Protein AF-A0A7C4TUL2-F1 (afdb_monomer)

Secondary structure (DSSP, 8-state):
------------SS-----EEE---SS---TT-EEEEEEEEEPSTTS-EEESS---PPTT----EEEEEE-TT--EEEEEEEEEE-----TT------GGGEE--SSS--EEEEEEEETTT--EEEEEEE--S----SSSSEEEEEEEEEE-TTEEEEEEEE---EE-S------SSSS---SSS-PPPP---EEE--SS-----------SPPPP-EEEEEEEEE-SS-SSS--TT-PBPSSPEEEEEEEETTEEEEEEEEE--TT-EEEEEESS-EEEEEEEPPPTTEEE-SSTTSEEEEEE-TT-EE----EEEEE-EEEEEEEEE-TT-SSS--TT--B-TT-EEEEEEEETTS-EEEEEEE--TTSEEEEEEEPSEEEEEEEEPPPTTSSSEEEESS-SEEEEEEPTT-EEE---EEEEEEEEP-S---HHHHTSHHHHHH--HHHHHHHHTS-----TT---SSPPSSHHHHHHHHHHHHHH--TTSHHHHHHHHHHHHHHHHHTTSS-TT-EEE--S-SS-TTSEEEHHHHHHHHHHHHHSS-HHHHHHHHHHHHHHHTT-SEEEPSS--S-----

Radius of gyration: 53.81 Å; Cα contacts (8 Å, |Δi|>4): 1155; chains: 1; bounding box: 117×56×142 Å

Foldseek 3Di:
DDDDDDDDDDDDPDDDDDWEWEFDFPDDDDPDKDWDKFFWDQDDPPPGIDTDWHFDADAVGFGWIWTKIARRFAKGKGKGKTKTFDDDCLDPDPPDDDPQFKDFDPPVAKKKKKWKAQQVPRDIDIPDIDDFPDWDDPDDGMTMTIDMDIHHTRMIMTMTMGTHMDGDDPDDSDDDDDDDDDVVDDGDDTDDYDYDYDDDDDDDDDDDDDDPDPQQKEKAKEFEWADFLLQADQDDPIATDWQWKKWKWFADPNDTDTDDIFTADRRRMDMDIDRDWAKMKIATDDDPQKDKSPPPVRIDIDGDDRNHYHYHNYIYMFGFEKEKEFEWEPLVLPADDDPVTAGDWFWKKWKWFAASVRDTDTDIWTAHRRRMTMDTRHHFGKMKMFTDAFDPPPPWDKDWSYDRMDIDGDHTHHHHYDGYTYIFTWDQAFLAAALVCCLDPNVLVPDDLVLLVVLLPFLQDDDPVGDDDSADSPSVRSSVRLNVLLVPQDPVDLSSLLSSLLSRLSSCCVVVSDPQQWKFAQDADPVRNSSIDGNVVLSVQSRVVSVDDDPVSSNVSSVVSVCNNVRNIIITDSHHDDDRDHD

Nearest PDB structures (foldseek):
  4jdz-assembly2_A  TM=3.498E-01  e=1.590E-07  Staphylococcus aureus subsp. aureus TCH60
  8bdw-assembly1_H-2  TM=5.989E-01  e=1.160E-04  Lactiplantibacillus plantarum
  6vjb-assembly1_A  TM=3.181E-01  e=2.807E-06  Streptococcus pyogenes
  3irz-assembly1_A  TM=1.844E-01  e=2.188E-07  Staphylococcus saprophyticus subsp. saprophyticus ATCC 15305 = NCTC 7292
  2qe3-assembly1_A  TM=3.892E-01  e=3.029E-01  Homo sapiens

Solvent-accessible surface area (backbone atoms only — not comparable to full-atom values): 33919 Å² total; per-residue (Å²): 132,84,80,85,86,86,87,79,92,80,86,89,85,78,96,76,82,89,32,59,27,47,62,52,64,76,56,93,77,72,96,58,60,46,79,46,78,43,43,43,16,49,46,67,89,95,61,57,74,44,81,49,78,48,45,79,64,57,89,100,44,78,60,45,38,36,44,37,38,42,38,69,59,42,68,45,65,34,42,43,38,42,42,45,56,66,81,88,85,74,74,91,64,84,72,85,76,61,84,75,38,57,48,69,56,77,90,81,48,56,44,30,40,42,36,40,33,33,67,86,77,71,51,73,48,74,77,48,77,47,71,70,81,73,86,63,79,83,55,97,48,43,51,58,49,59,52,78,49,74,43,57,47,41,26,38,35,36,47,31,44,35,78,60,82,44,76,52,77,96,69,85,89,78,80,93,87,77,81,89,53,95,86,83,70,53,79,73,80,83,75,75,80,42,79,53,82,86,87,90,76,97,72,94,76,90,77,89,77,84,67,85,69,74,77,58,42,19,38,44,29,27,36,30,32,43,30,87,71,57,87,47,68,93,50,102,82,45,52,36,39,50,78,44,45,37,36,36,28,37,59,52,100,87,42,81,40,83,74,50,76,44,62,15,40,80,70,4,43,42,73,49,78,41,76,69,67,48,46,34,34,42,33,67,61,90,55,86,62,50,44,80,38,18,42,90,78,63,47,51,79,44,81,44,56,65,61,43,77,47,69,80,66,42,35,21,31,32,46,28,12,30,48,30,34,39,28,34,34,30,71,83,65,79,53,62,90,49,99,90,50,48,56,39,59,59,47,42,35,37,40,38,34,37,32,65,85,69,46,79,45,81,47,76,36,52,16,36,93,76,3,41,32,62,48,70,77,33,66,30,30,45,36,35,45,34,62,51,79,68,61,83,90,56,81,57,55,69,47,72,53,33,67,64,56,53,72,49,74,45,49,72,51,34,77,42,73,52,84,57,40,25,29,41,35,38,39,81,31,64,66,35,45,37,55,74,41,52,49,32,78,68,38,50,62,70,65,48,66,67,52,53,52,58,59,51,74,46,54,54,54,54,57,92,96,47,90,46,60,64,66,54,92,51,60,72,57,20,48,57,48,54,26,50,51,47,73,66,43,40,88,89,42,50,53,38,32,28,34,36,31,48,52,29,45,52,53,20,37,78,68,69,29,34,61,46,83,47,40,32,54,74,54,65,38,99,92,35,70,85,12,57,48,34,46,47,55,52,49,50,52,40,42,53,35,47,72,53,88,53,63,65,58,27,51,51,40,32,50,52,39,50,22,44,20,63,37,68,36,37,24,56,41,92,63,83,75,76,85,74,63,81,135

Structure (mmCIF, N/CA/C/O backbone):
data_AF-A0A7C4TUL2-F1
#
_entry.id   AF-A0A7C4TUL2-F1
#
loop_
_atom_site.group_PDB
_atom_site.id
_atom_site.type_symbol
_atom_site.label_atom_id
_atom_site.label_alt_id
_atom_site.label_comp_id
_atom_site.label_asym_id
_atom_site.label_entity_id
_atom_site.label_seq_id
_atom_site.pdbx_PDB_ins_code
_atom_site.Cartn_x
_atom_site.Cartn_y
_atom_site.Cartn_z
_atom_site.occupancy
_atom_site.B_iso_or_equiv
_atom_site.auth_seq_id
_atom_site.auth_comp_id
_atom_site.auth_asym_id
_atom_site.auth_atom_id
_atom_site.pdbx_PDB_model_num
ATOM 1 N N . MET A 1 1 ? -24.699 29.562 66.828 1.00 28.78 1 MET A N 1
ATOM 2 C CA . MET A 1 1 ? -24.062 30.125 65.609 1.00 28.78 1 MET A CA 1
ATOM 3 C C . MET A 1 1 ? -24.685 29.471 64.378 1.00 28.78 1 MET A C 1
ATOM 5 O O . MET A 1 1 ? -25.286 28.424 64.548 1.00 28.78 1 MET A O 1
ATOM 9 N N . ARG A 1 2 ? -24.538 30.087 63.193 1.00 24.11 2 ARG A N 1
ATOM 10 C CA . ARG A 1 2 ? -24.712 29.525 61.829 1.00 24.11 2 ARG A CA 1
ATOM 11 C C . ARG A 1 2 ? -25.799 28.446 61.604 1.00 24.11 2 ARG A C 1
ATOM 13 O O . ARG A 1 2 ? -25.574 27.263 61.795 1.00 24.11 2 ARG A O 1
ATOM 20 N N . THR A 1 3 ? -26.942 28.932 61.123 1.00 23.91 3 THR A N 1
ATOM 21 C CA . THR A 1 3 ? -27.690 28.506 59.918 1.00 23.91 3 THR A CA 1
ATOM 22 C C . THR A 1 3 ? -27.540 27.076 59.359 1.00 23.91 3 THR A C 1
ATOM 24 O O . THR A 1 3 ? -26.440 26.652 59.038 1.00 23.91 3 THR A O 1
ATOM 27 N N . LYS A 1 4 ? -28.704 26.453 59.092 1.00 25.86 4 LYS A N 1
ATOM 28 C CA . LYS A 1 4 ? -29.036 25.410 58.088 1.00 25.86 4 LYS A CA 1
ATOM 29 C C . LYS A 1 4 ? -27.899 24.613 57.416 1.00 25.86 4 LYS A C 1
ATOM 31 O O . LYS A 1 4 ? -27.121 25.171 56.649 1.00 25.86 4 LYS A O 1
ATOM 36 N N . LEU A 1 5 ? -28.122 23.300 57.356 1.00 19.48 5 LEU A N 1
ATOM 37 C CA . LEU A 1 5 ? -28.358 22.657 56.056 1.00 19.48 5 LEU A CA 1
ATOM 38 C C . LEU A 1 5 ? -29.724 21.948 56.089 1.00 19.48 5 LEU A C 1
ATOM 40 O O . LEU A 1 5 ? -30.218 21.619 57.166 1.00 19.48 5 LEU A O 1
ATOM 44 N N . MET A 1 6 ? -30.376 21.789 54.937 1.00 21.55 6 MET A N 1
ATOM 45 C CA . MET A 1 6 ? -31.660 21.089 54.802 1.00 21.55 6 MET A CA 1
ATOM 46 C C . MET A 1 6 ? -31.486 19.968 53.784 1.00 21.55 6 MET A C 1
ATOM 48 O O . MET A 1 6 ? -31.010 20.244 52.687 1.00 21.55 6 MET A O 1
ATOM 52 N N . TYR A 1 7 ? -31.968 18.766 54.094 1.00 20.59 7 TYR A N 1
ATOM 53 C CA . TYR A 1 7 ? -32.262 17.760 53.077 1.00 20.59 7 TYR A CA 1
ATOM 54 C C . TYR A 1 7 ? -33.724 17.342 53.182 1.00 20.59 7 TYR A C 1
ATOM 56 O O . TYR A 1 7 ? -34.271 17.176 54.271 1.00 20.59 7 TYR A O 1
ATOM 64 N N . LYS A 1 8 ? -34.371 17.260 52.021 1.00 22.03 8 LYS A N 1
ATOM 65 C CA . LYS A 1 8 ? -35.802 17.019 51.854 1.00 22.03 8 LYS A CA 1
ATOM 66 C C . LYS A 1 8 ? -35.943 15.946 50.785 1.00 22.03 8 LYS A C 1
ATOM 68 O O . LYS A 1 8 ? -35.949 16.268 49.601 1.00 22.03 8 LYS A O 1
ATOM 73 N N . VAL A 1 9 ? -36.029 14.685 51.198 1.00 22.25 9 VAL A N 1
ATOM 74 C CA . VAL A 1 9 ? -36.274 13.583 50.263 1.00 22.25 9 VAL A CA 1
ATOM 75 C C . VAL A 1 9 ? -37.744 13.631 49.852 1.00 22.25 9 VAL A C 1
ATOM 77 O O . VAL A 1 9 ? -38.636 13.303 50.631 1.00 22.25 9 VAL A O 1
ATOM 80 N N . ILE A 1 10 ? -37.988 14.111 48.634 1.00 21.47 10 ILE A N 1
ATOM 81 C CA . ILE A 1 10 ? -39.266 13.979 47.936 1.00 21.47 10 ILE A CA 1
ATOM 82 C C . ILE A 1 10 ? -39.127 12.776 47.005 1.00 21.47 10 ILE A C 1
ATOM 84 O O . ILE A 1 10 ? -38.179 12.729 46.229 1.00 21.47 10 ILE A O 1
ATOM 88 N N . VAL A 1 11 ? -40.093 11.861 47.028 1.00 21.48 11 VAL A N 1
ATOM 89 C CA . VAL A 1 11 ? -40.287 10.874 45.958 1.00 21.48 11 VAL A CA 1
ATOM 90 C C . VAL A 1 11 ? -41.745 10.967 45.521 1.00 21.48 11 VAL A C 1
ATOM 92 O O . VAL A 1 11 ? -42.643 10.766 46.336 1.00 21.48 11 VAL A O 1
ATOM 95 N N . ILE A 1 12 ? -41.983 11.339 44.259 1.00 20.73 12 ILE A N 1
ATOM 96 C CA . ILE A 1 12 ? -43.319 11.433 43.649 1.00 20.73 12 ILE A CA 1
ATOM 97 C C . ILE A 1 12 ? -43.230 10.998 42.182 1.00 20.73 12 ILE A C 1
ATOM 99 O O . ILE A 1 12 ? -42.868 11.817 41.350 1.00 20.73 12 ILE A O 1
ATOM 103 N N . VAL A 1 13 ? -43.617 9.751 41.896 1.00 19.58 13 VAL A N 1
ATOM 104 C CA . VAL A 1 13 ? -44.501 9.282 40.799 1.00 19.58 13 VAL A CA 1
ATOM 105 C C . VAL A 1 13 ? -44.954 7.870 41.245 1.00 19.58 13 VAL A C 1
ATOM 107 O O . VAL A 1 13 ? -44.111 7.099 41.686 1.00 19.58 13 VAL A O 1
ATOM 110 N N . ALA A 1 14 ? -46.217 7.430 41.237 1.00 21.92 14 ALA A N 1
ATOM 111 C CA . ALA A 1 14 ? -47.493 8.083 40.930 1.00 21.92 14 ALA A CA 1
ATOM 112 C C . ALA A 1 14 ? -48.402 8.182 42.184 1.00 21.92 14 ALA A C 1
ATOM 114 O O . ALA A 1 14 ? -47.986 7.890 43.303 1.00 21.92 14 ALA A O 1
ATOM 115 N N . ILE A 1 15 ? -49.652 8.626 42.010 1.00 28.22 15 ILE A N 1
ATOM 116 C CA . ILE A 1 15 ? -50.569 8.972 43.110 1.00 28.22 15 ILE A CA 1
ATOM 117 C C . ILE A 1 15 ? -51.101 7.729 43.851 1.00 28.22 15 ILE A C 1
ATOM 119 O O . ILE A 1 15 ? -52.018 7.062 43.372 1.00 28.22 15 ILE A O 1
ATOM 123 N N . LEU A 1 16 ? -50.641 7.517 45.088 1.00 27.50 16 LEU A N 1
ATOM 124 C CA . LEU A 1 16 ? -51.415 6.862 46.152 1.00 27.50 16 LEU A CA 1
ATOM 125 C C . LEU A 1 16 ? -51.435 7.756 47.401 1.00 27.50 16 LEU A C 1
ATOM 127 O O . LEU A 1 16 ? -50.436 8.384 47.742 1.00 27.50 16 LEU A O 1
ATOM 131 N N . THR A 1 17 ? -52.581 7.827 48.080 1.00 31.06 17 THR A N 1
ATOM 132 C CA . THR A 1 17 ? -52.753 8.625 49.307 1.00 31.06 17 THR A CA 1
ATOM 133 C C . THR A 1 17 ? -52.558 7.766 50.561 1.00 31.06 17 THR A C 1
ATOM 135 O O . THR A 1 17 ? -52.812 6.564 50.548 1.00 31.06 17 THR A O 1
ATOM 138 N N . ILE A 1 18 ? -52.092 8.397 51.639 1.00 28.20 18 ILE A N 1
ATOM 139 C CA . ILE A 1 18 ? -51.811 7.779 52.944 1.00 28.20 18 ILE A CA 1
ATOM 140 C C . ILE A 1 18 ? -53.115 7.316 53.617 1.00 28.20 18 ILE A C 1
ATOM 142 O O . ILE A 1 18 ? -54.101 8.047 53.586 1.00 28.20 18 ILE A O 1
ATOM 146 N N . VAL A 1 19 ? -53.088 6.162 54.298 1.00 31.33 19 VAL A N 1
ATOM 147 C CA . VAL A 1 19 ? -54.115 5.766 55.281 1.00 31.33 19 VAL A CA 1
ATOM 148 C C . VAL A 1 19 ? -53.481 5.740 56.670 1.00 31.33 19 VAL A C 1
ATOM 150 O O . VAL A 1 19 ? -52.667 4.865 56.961 1.00 31.33 19 VAL A O 1
ATOM 153 N N . SER A 1 20 ? -53.831 6.703 57.523 1.00 33.56 20 SER A N 1
ATOM 154 C CA . SER A 1 20 ? -53.230 6.885 58.851 1.00 33.56 20 SER A CA 1
ATOM 155 C C . SER A 1 20 ? -54.120 6.382 59.990 1.00 33.56 20 SER A C 1
ATOM 157 O O . SER A 1 20 ? -55.275 6.789 60.083 1.00 33.56 20 SER A O 1
ATOM 159 N N . MET A 1 21 ? -53.545 5.603 60.906 1.00 37.34 21 MET A N 1
ATOM 160 C CA . MET A 1 21 ? -54.131 5.197 62.188 1.00 37.34 21 MET A CA 1
ATOM 161 C C . MET A 1 21 ? -53.378 5.873 63.343 1.00 37.34 21 MET A C 1
ATOM 163 O O . MET A 1 21 ? -52.151 5.832 63.392 1.00 37.34 21 MET A O 1
ATOM 167 N N . THR A 1 22 ? -54.102 6.440 64.311 1.00 38.38 22 THR A N 1
ATOM 168 C CA . THR A 1 22 ? -53.503 7.223 65.409 1.00 38.38 22 THR A CA 1
ATOM 169 C C . THR A 1 22 ? -53.903 6.654 66.770 1.00 38.38 22 THR A C 1
ATOM 171 O O . THR A 1 22 ? -55.007 6.910 67.254 1.00 38.38 22 THR A O 1
ATOM 174 N N . VAL A 1 23 ? -53.006 5.893 67.407 1.00 39.16 23 VAL A N 1
ATOM 175 C CA . VAL A 1 23 ? -53.256 5.269 68.721 1.00 39.16 23 VAL A CA 1
ATOM 176 C C . VAL A 1 23 ? -52.964 6.271 69.840 1.00 39.16 23 VAL A C 1
ATOM 178 O O . VAL A 1 23 ? -51.815 6.518 70.194 1.00 39.16 23 VAL A O 1
ATOM 181 N N . ASN A 1 24 ? -54.015 6.858 70.411 1.00 41.06 24 ASN A N 1
ATOM 182 C CA . ASN A 1 24 ? -53.905 7.930 71.406 1.00 41.06 24 ASN A CA 1
ATOM 183 C C . ASN A 1 24 ? -53.831 7.394 72.849 1.00 41.06 24 ASN A C 1
ATOM 185 O O . ASN A 1 24 ? -54.845 7.285 73.538 1.00 41.06 24 ASN A O 1
ATOM 189 N N . VAL A 1 25 ? -52.622 7.083 73.326 1.00 38.88 25 VAL A N 1
ATOM 190 C CA . VAL A 1 25 ? -52.397 6.544 74.679 1.00 38.88 25 VAL A CA 1
ATOM 191 C C . VAL A 1 25 ? -52.638 7.612 75.758 1.00 38.88 25 VAL A C 1
ATOM 193 O O . VAL A 1 25 ? -51.808 8.483 75.997 1.00 38.88 25 VAL A O 1
ATOM 196 N N . ALA A 1 26 ? -53.773 7.521 76.457 1.00 34.69 26 ALA A N 1
ATOM 197 C CA . ALA A 1 26 ? -54.261 8.564 77.369 1.00 34.69 26 ALA A CA 1
ATOM 198 C C . ALA A 1 26 ? -53.451 8.802 78.670 1.00 34.69 26 ALA A C 1
ATOM 200 O O . ALA A 1 26 ? -53.787 9.717 79.425 1.00 34.69 26 ALA A O 1
ATOM 201 N N . LYS A 1 27 ? -52.416 8.002 78.976 1.00 40.19 27 LYS A N 1
ATOM 202 C CA . LYS A 1 27 ? -51.525 8.195 80.140 1.00 40.19 27 LYS A CA 1
ATOM 203 C C . LYS A 1 27 ? -50.082 7.819 79.813 1.00 40.19 27 LYS A C 1
ATOM 205 O O . LYS A 1 27 ? -49.836 6.809 79.163 1.00 40.19 27 LYS A O 1
ATOM 210 N N . ALA A 1 28 ? -49.135 8.617 80.304 1.00 36.69 28 ALA A N 1
ATOM 211 C CA . ALA A 1 28 ? -47.708 8.372 80.121 1.00 36.69 28 ALA A CA 1
ATOM 212 C C . ALA A 1 28 ? -47.252 7.085 80.831 1.00 36.69 28 ALA A C 1
ATOM 214 O O . ALA A 1 28 ? -47.638 6.830 81.975 1.00 36.69 28 ALA A O 1
ATOM 215 N N . TYR A 1 29 ? -46.384 6.320 80.168 1.00 41.56 29 TYR A N 1
ATOM 216 C CA . TYR A 1 29 ? -45.772 5.102 80.699 1.00 41.56 29 TYR A CA 1
ATOM 217 C C . TYR A 1 29 ? -44.249 5.127 80.562 1.00 41.56 29 TYR A C 1
ATOM 219 O O . TYR A 1 29 ? -43.688 5.888 79.774 1.00 41.56 29 TYR A O 1
ATOM 227 N N . ALA A 1 30 ? -43.580 4.314 81.381 1.00 40.84 30 ALA A N 1
ATOM 228 C CA . ALA A 1 30 ? -42.127 4.224 81.416 1.00 40.84 30 ALA A CA 1
ATOM 229 C C . ALA A 1 30 ? -41.543 3.642 80.114 1.00 40.84 30 ALA A C 1
ATOM 231 O O . ALA A 1 30 ? -42.224 2.960 79.346 1.00 40.84 30 ALA A O 1
ATOM 232 N N . SER A 1 31 ? -40.249 3.884 79.895 1.00 41.69 31 SER A N 1
ATOM 233 C CA . SER A 1 31 ? -39.488 3.343 78.767 1.00 41.69 31 SER A CA 1
ATOM 234 C C . SER A 1 31 ? -39.560 1.811 78.722 1.00 41.69 31 SER A C 1
ATOM 236 O O . SER A 1 31 ? -38.996 1.149 79.593 1.00 41.69 31 SER A O 1
ATOM 238 N N . GLY A 1 32 ? -40.217 1.254 77.701 1.00 49.03 32 GLY A N 1
ATOM 239 C CA . GLY A 1 32 ? -40.300 -0.198 77.497 1.00 49.03 32 GLY A CA 1
ATOM 240 C C . GLY A 1 32 ? -41.548 -0.689 76.760 1.00 49.03 32 GLY A C 1
ATOM 241 O O . GLY A 1 32 ? -41.507 -1.778 76.198 1.00 49.03 32 GLY A O 1
ATOM 242 N N . VAL A 1 33 ? -42.630 0.098 76.716 1.00 49.22 33 VAL A N 1
ATOM 243 C CA . VAL A 1 33 ? -43.849 -0.275 75.974 1.00 49.22 33 VAL A CA 1
ATOM 244 C C . VAL A 1 33 ? -43.595 -0.227 74.460 1.00 49.22 33 VAL A C 1
ATOM 246 O O . VAL A 1 33 ? -43.095 0.774 73.945 1.00 49.22 33 VAL A O 1
ATOM 249 N N . GLN A 1 34 ? -43.957 -1.295 73.749 1.00 52.88 34 GLN A N 1
ATOM 250 C CA . GLN A 1 34 ? -43.888 -1.426 72.293 1.00 52.88 34 GLN A CA 1
ATOM 251 C C . GLN A 1 34 ? -45.273 -1.704 71.698 1.00 52.88 34 GLN A C 1
ATOM 253 O O . GLN A 1 34 ? -46.113 -2.371 72.305 1.00 52.88 34 GLN A O 1
ATOM 258 N N . PHE A 1 35 ? -45.483 -1.220 70.475 1.00 50.34 35 PHE A N 1
ATOM 259 C CA . PHE A 1 35 ? -46.695 -1.431 69.688 1.00 50.34 35 PHE A CA 1
ATOM 260 C C . PHE A 1 35 ? -46.305 -1.981 68.314 1.00 50.34 35 PHE A C 1
ATOM 262 O O . PHE A 1 35 ? -45.455 -1.401 67.639 1.00 50.34 35 PHE A O 1
ATOM 269 N N . THR A 1 36 ? -46.957 -3.061 67.891 1.00 49.03 36 THR A N 1
ATOM 270 C CA . THR A 1 36 ? -46.782 -3.685 66.573 1.00 49.03 36 THR A CA 1
ATOM 271 C C . THR A 1 36 ? -48.156 -3.849 65.937 1.00 49.03 36 THR A C 1
ATOM 273 O O . THR A 1 36 ? -49.063 -4.369 66.581 1.00 49.03 36 THR A O 1
ATOM 276 N N . LEU A 1 37 ? -48.325 -3.418 64.687 1.00 47.50 37 LEU A N 1
ATOM 277 C CA . LEU A 1 37 ? -49.569 -3.581 63.933 1.00 47.50 37 LEU A CA 1
ATOM 278 C C . LEU A 1 37 ? -49.303 -4.420 62.681 1.00 47.50 37 LEU A C 1
ATOM 280 O O . LEU A 1 37 ? -48.460 -4.057 61.864 1.00 47.50 37 LEU A O 1
ATOM 284 N N . GLU A 1 38 ? -50.033 -5.521 62.528 1.00 48.22 38 GLU A N 1
ATOM 285 C CA . GLU A 1 38 ? -49.842 -6.491 61.447 1.00 48.22 38 GLU A CA 1
ATOM 286 C C . GLU A 1 38 ? -51.174 -6.774 60.737 1.00 48.22 38 GLU A C 1
ATOM 288 O O . GLU A 1 38 ? -52.158 -7.152 61.374 1.00 48.22 38 GLU A O 1
ATOM 293 N N . GLY A 1 39 ? -51.215 -6.633 59.410 1.00 50.09 39 GLY A N 1
ATOM 294 C CA . GLY A 1 39 ? -52.323 -7.142 58.597 1.00 50.09 39 GLY A CA 1
ATOM 295 C C . GLY A 1 39 ? -52.160 -8.644 58.361 1.00 50.09 39 GLY A C 1
ATOM 296 O O . GLY A 1 39 ? -51.065 -9.085 58.001 1.00 50.09 39 GLY A O 1
ATOM 297 N N . LEU A 1 40 ? -53.223 -9.433 58.561 1.00 44.84 40 LEU A N 1
ATOM 298 C CA . LEU A 1 40 ? -53.181 -10.880 58.341 1.00 44.84 40 LEU A CA 1
ATOM 299 C C . LEU A 1 40 ? -53.829 -11.257 57.007 1.00 44.84 40 LEU A C 1
ATOM 301 O O . LEU A 1 40 ? -54.978 -10.931 56.711 1.00 44.84 40 LEU A O 1
ATOM 305 N N . THR A 1 41 ? -53.079 -12.007 56.216 1.00 46.56 41 THR A N 1
ATOM 306 C CA . THR A 1 41 ? -53.486 -12.638 54.963 1.00 46.56 41 THR A CA 1
ATOM 307 C C . THR A 1 41 ? -53.958 -14.056 55.268 1.00 46.56 41 THR A C 1
ATOM 309 O O . THR A 1 41 ? -53.333 -14.767 56.062 1.00 46.56 41 THR A O 1
ATOM 312 N N . LYS A 1 42 ? -55.047 -14.492 54.636 1.00 44.22 42 LYS A N 1
ATOM 313 C CA . LYS A 1 42 ? -55.529 -15.870 54.756 1.00 44.22 42 LYS A CA 1
ATOM 314 C C . LYS A 1 42 ? -54.825 -16.745 53.720 1.00 44.22 42 LYS A C 1
ATOM 316 O O . LYS A 1 42 ? -54.943 -16.504 52.519 1.00 44.22 42 LYS A O 1
ATOM 321 N N . GLY A 1 43 ? -54.080 -17.747 54.186 1.00 50.25 43 GLY A N 1
ATOM 322 C CA . GLY A 1 43 ? -53.438 -18.730 53.317 1.00 50.25 43 GLY A CA 1
ATOM 323 C C . GLY A 1 43 ? -54.454 -19.684 52.671 1.00 50.25 43 GLY A C 1
ATOM 324 O O . GLY A 1 43 ? -55.573 -19.833 53.174 1.00 50.25 43 GLY A O 1
ATOM 325 N N . PRO A 1 44 ? -54.087 -20.365 51.569 1.00 44.00 44 PRO A N 1
ATOM 326 C CA . PRO A 1 44 ? -54.921 -21.422 51.004 1.00 44.00 44 PRO A CA 1
ATOM 327 C C . PRO A 1 44 ? -55.115 -22.549 52.037 1.00 44.00 44 PRO A C 1
ATOM 329 O O . PRO A 1 44 ? -54.162 -22.893 52.742 1.00 44.00 44 PRO A O 1
ATOM 332 N N . PRO A 1 45 ? -56.309 -23.157 52.163 1.00 40.22 45 PRO A N 1
ATOM 333 C CA . PRO A 1 45 ? -56.506 -24.278 53.079 1.00 40.22 45 PRO A CA 1
ATOM 334 C C . PRO A 1 45 ? -55.606 -25.475 52.710 1.00 40.22 45 PRO A C 1
ATOM 336 O O . PRO A 1 45 ? -55.543 -25.813 51.527 1.00 40.22 45 PRO A O 1
ATOM 339 N N . PRO A 1 46 ? -54.948 -26.160 53.671 1.00 36.84 46 PRO A N 1
ATOM 340 C CA . PRO A 1 46 ? -54.981 -25.974 55.127 1.00 36.84 46 PRO A CA 1
ATOM 341 C C . PRO A 1 46 ? -53.710 -25.270 55.678 1.00 36.84 46 PRO A C 1
ATOM 343 O O . PRO A 1 46 ? -53.044 -25.795 56.566 1.00 36.84 46 PRO A O 1
ATOM 346 N N . GLY A 1 47 ? -53.350 -24.095 55.145 1.00 43.12 47 GLY A N 1
ATOM 347 C CA . GLY A 1 47 ? -52.040 -23.441 55.328 1.00 43.12 47 GLY A CA 1
ATOM 348 C C . GLY A 1 47 ? -51.933 -22.259 56.311 1.00 43.12 47 GLY A C 1
ATOM 349 O O . GLY A 1 47 ? -50.925 -21.559 56.284 1.00 43.12 47 GLY A O 1
ATOM 350 N N . GLY A 1 48 ? -52.924 -22.011 57.175 1.00 49.72 48 GLY A N 1
ATOM 351 C CA . GLY A 1 48 ? -52.836 -20.992 58.239 1.00 49.72 48 GLY A CA 1
ATOM 352 C C . GLY A 1 48 ? -52.964 -19.521 57.794 1.00 49.72 48 GLY A C 1
ATOM 353 O O . GLY A 1 48 ? -53.478 -19.217 56.718 1.00 49.72 48 GLY A O 1
ATOM 354 N N . TYR A 1 49 ? -52.528 -18.602 58.666 1.00 43.66 49 TYR A N 1
ATOM 355 C CA . TYR A 1 49 ? -52.527 -17.147 58.444 1.00 43.66 49 TYR A CA 1
ATOM 356 C C . TYR A 1 49 ? -51.088 -16.628 58.344 1.00 43.66 49 TYR A C 1
ATOM 358 O O . TYR A 1 49 ? -50.218 -17.096 59.079 1.00 43.66 49 TYR A O 1
ATOM 366 N N . THR A 1 50 ? -50.843 -15.638 57.486 1.00 40.81 50 THR A N 1
ATOM 367 C CA . THR A 1 50 ? -49.518 -15.027 57.275 1.00 40.81 50 THR A CA 1
ATOM 368 C C . THR A 1 50 ? -49.591 -13.503 57.342 1.00 40.81 50 THR A C 1
ATOM 370 O O . THR A 1 50 ? -50.621 -12.909 57.035 1.00 40.81 50 THR A O 1
ATOM 373 N N . THR A 1 51 ? -48.516 -12.830 57.750 1.00 37.59 51 THR A N 1
ATOM 374 C CA . THR A 1 51 ? -48.464 -11.359 57.772 1.00 37.59 51 THR A CA 1
ATOM 375 C C . THR A 1 51 ? -48.255 -10.803 56.358 1.00 37.59 51 THR A C 1
ATOM 377 O O . THR A 1 51 ? -47.435 -11.320 55.599 1.00 37.59 51 THR A O 1
ATOM 380 N N . GLY A 1 52 ? -49.005 -9.767 55.962 1.00 40.59 52 GLY A N 1
ATOM 381 C CA . GLY A 1 52 ? -48.864 -9.173 54.625 1.00 40.59 52 GLY A CA 1
ATOM 382 C C . GLY A 1 52 ? -50.070 -8.378 54.119 1.00 40.59 52 GLY A C 1
ATOM 383 O O . GLY A 1 52 ? -50.864 -7.844 54.894 1.00 40.59 52 GLY A O 1
ATOM 384 N N . LEU A 1 53 ? -50.187 -8.282 52.789 1.00 36.16 53 LEU A N 1
ATOM 385 C CA . LEU A 1 53 ? -51.322 -7.647 52.113 1.00 36.16 53 LEU A CA 1
ATOM 386 C C . LEU A 1 53 ? -52.597 -8.468 52.330 1.00 36.16 53 LEU A C 1
ATOM 388 O O . LEU A 1 53 ? -52.743 -9.539 51.745 1.00 36.16 53 LEU A O 1
ATOM 392 N N . VAL A 1 54 ? -53.540 -7.910 53.092 1.00 43.56 54 VAL A N 1
ATOM 393 C CA . VAL A 1 54 ? -54.864 -8.485 53.369 1.00 43.56 54 VAL A CA 1
ATOM 394 C C . VAL A 1 54 ? -55.548 -8.948 52.073 1.00 43.56 54 VAL A C 1
ATOM 396 O O . VAL A 1 54 ? -55.945 -8.138 51.235 1.00 43.56 54 VAL A O 1
ATOM 399 N N . ARG A 1 55 ? -55.646 -10.273 51.908 1.00 42.44 55 ARG A N 1
ATOM 400 C CA . ARG A 1 55 ? -56.238 -11.003 50.774 1.00 42.44 55 ARG A CA 1
ATOM 401 C C . ARG A 1 55 ? -56.731 -12.379 51.251 1.00 42.44 55 ARG A C 1
ATOM 403 O O . ARG A 1 55 ? -56.305 -12.855 52.304 1.00 42.44 55 ARG A O 1
ATOM 410 N N . GLY A 1 56 ? -57.583 -13.026 50.449 1.00 41.50 56 GLY A N 1
ATOM 411 C CA . GLY A 1 56 ? -58.054 -14.406 50.672 1.00 41.50 56 GLY A CA 1
ATOM 412 C C . GLY A 1 56 ? -59.359 -14.548 51.472 1.00 41.50 56 GLY A C 1
ATOM 413 O O . GLY A 1 56 ? -59.756 -15.670 51.791 1.00 41.50 56 GLY A O 1
ATOM 414 N N . TYR A 1 57 ? -60.019 -13.431 51.785 1.00 45.62 57 TYR A N 1
ATOM 415 C CA . TYR A 1 57 ? -61.286 -13.380 52.518 1.00 45.62 57 TYR A CA 1
ATOM 416 C C . TYR A 1 57 ? -62.477 -13.214 51.568 1.00 45.62 57 TYR A C 1
ATOM 418 O O . TYR A 1 57 ? -62.378 -12.533 50.546 1.00 45.62 57 TYR A O 1
ATOM 426 N N . SER A 1 58 ? -63.584 -13.857 51.921 1.00 39.75 58 SER A N 1
ATOM 427 C CA . SER A 1 58 ? -64.858 -13.852 51.196 1.00 39.75 58 SER A CA 1
ATOM 428 C C . SER A 1 58 ? -65.743 -12.667 51.609 1.00 39.75 58 SER A C 1
ATOM 430 O O . SER A 1 58 ? -65.497 -12.013 52.623 1.00 39.75 58 SER A O 1
ATOM 432 N N . GLU A 1 59 ? -66.820 -12.421 50.863 1.00 35.75 59 GLU A N 1
ATOM 433 C CA . GLU A 1 59 ? -67.949 -11.625 51.365 1.00 35.75 59 GLU A CA 1
ATOM 434 C C . GLU A 1 59 ? -68.496 -12.261 52.665 1.00 35.75 59 GLU A C 1
ATOM 436 O O . GLU A 1 59 ? -68.475 -13.486 52.813 1.00 35.75 59 GLU A O 1
ATOM 441 N N . CYS A 1 60 ? -68.902 -11.433 53.634 1.00 38.75 60 CYS A N 1
ATOM 442 C CA . CYS A 1 60 ? -69.251 -11.838 55.009 1.00 38.75 60 CYS A CA 1
ATOM 443 C C . CYS A 1 60 ? -68.152 -12.598 55.801 1.00 38.75 60 CYS A C 1
ATOM 445 O O . CYS A 1 60 ? -68.455 -13.206 56.830 1.00 38.75 60 CYS A O 1
ATOM 447 N N . GLU A 1 61 ? -66.879 -12.585 55.377 1.00 41.50 61 GLU A N 1
ATOM 448 C CA . GLU A 1 61 ? -65.784 -13.246 56.105 1.00 41.50 61 GLU A CA 1
ATOM 449 C C . GLU A 1 61 ? -64.959 -12.275 56.971 1.00 41.50 61 GLU A C 1
ATOM 451 O O . GLU A 1 61 ? -64.687 -11.137 56.597 1.00 41.50 61 GLU A O 1
ATOM 456 N N . TRP A 1 62 ? -64.534 -12.743 58.149 1.00 44.41 62 TRP A N 1
ATOM 457 C CA . TRP A 1 62 ? -63.819 -11.941 59.146 1.00 44.41 62 TRP A CA 1
ATOM 458 C C . TRP A 1 62 ? -62.403 -11.598 58.666 1.00 44.41 62 TRP A C 1
ATOM 460 O O . TRP A 1 62 ? -61.636 -12.500 58.329 1.00 44.41 62 TRP A O 1
ATOM 470 N N . ILE A 1 63 ? -62.035 -10.313 58.710 1.00 48.69 63 ILE A N 1
ATOM 471 C CA . ILE A 1 63 ? -60.737 -9.795 58.245 1.00 48.69 63 ILE A CA 1
ATOM 472 C C . ILE A 1 63 ? -59.878 -9.351 59.447 1.00 48.69 63 ILE A C 1
ATOM 474 O O . ILE A 1 63 ? -59.907 -8.180 59.835 1.00 48.69 63 ILE A O 1
ATOM 478 N N . PRO A 1 64 ? -59.105 -10.257 60.074 1.00 48.12 64 PRO A N 1
ATOM 479 C CA . PRO A 1 64 ? -58.291 -9.916 61.229 1.00 48.12 64 PRO A CA 1
ATOM 480 C C . PRO A 1 64 ? -57.057 -9.078 60.865 1.00 48.12 64 PRO A C 1
ATOM 482 O O . PRO A 1 64 ? -56.299 -9.385 59.944 1.00 48.12 64 PRO A O 1
ATOM 485 N N . PHE A 1 65 ? -56.788 -8.078 61.699 1.00 48.91 65 PHE A N 1
ATOM 486 C CA . PHE A 1 65 ? -55.445 -7.555 61.928 1.00 48.91 65 PHE A CA 1
ATOM 487 C C . PHE A 1 65 ? -55.008 -7.887 63.362 1.00 48.91 65 PHE A C 1
ATOM 489 O O . PHE A 1 65 ? -55.819 -8.299 64.193 1.00 48.91 65 PHE A O 1
ATOM 496 N N . ASN A 1 66 ? -53.719 -7.728 63.648 1.00 50.97 66 ASN A N 1
ATOM 497 C CA . ASN A 1 66 ? -53.134 -7.891 64.971 1.00 50.97 66 ASN A CA 1
ATOM 498 C C . ASN A 1 66 ? -52.477 -6.575 65.404 1.00 50.97 66 ASN A C 1
ATOM 500 O O . ASN A 1 66 ? -51.368 -6.263 64.977 1.00 50.97 66 ASN A O 1
ATOM 504 N N . LEU A 1 67 ? -53.143 -5.812 66.276 1.00 53.19 67 LEU A N 1
ATOM 505 C CA . LEU A 1 67 ? -52.453 -4.836 67.121 1.00 53.19 67 LEU A CA 1
ATOM 506 C C . LEU A 1 67 ? -51.893 -5.571 68.343 1.00 53.19 67 LEU A C 1
ATOM 508 O O . LEU A 1 67 ? -52.635 -5.811 69.294 1.00 53.19 67 LEU A O 1
ATOM 512 N N . THR A 1 68 ? -50.604 -5.909 68.310 1.00 53.12 68 THR A N 1
ATOM 513 C CA . THR A 1 68 ? -49.856 -6.408 69.466 1.00 53.12 68 THR A CA 1
ATOM 514 C C . THR A 1 68 ? -49.321 -5.253 70.301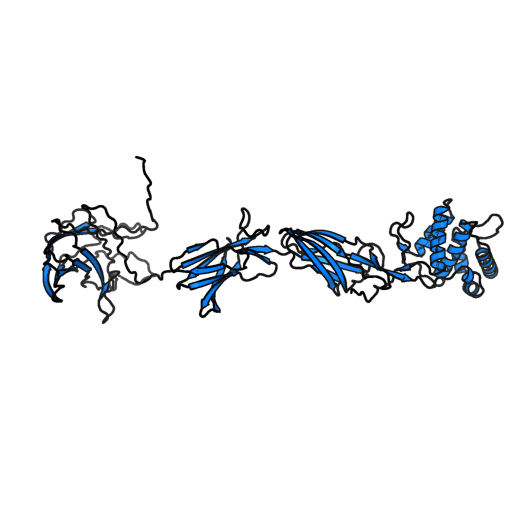 1.00 53.12 68 THR A C 1
ATOM 516 O O . THR A 1 68 ? -48.636 -4.361 69.805 1.00 53.12 68 THR A O 1
ATOM 519 N N . ILE A 1 69 ? -49.605 -5.308 71.598 1.00 55.84 69 ILE A N 1
ATOM 520 C CA . ILE A 1 69 ? -49.046 -4.412 72.613 1.00 55.84 69 ILE A CA 1
ATOM 521 C C . ILE A 1 69 ? -48.135 -5.252 73.506 1.00 55.84 69 ILE A C 1
ATOM 523 O O . ILE A 1 69 ? -48.602 -6.237 74.075 1.00 55.84 69 ILE A O 1
ATOM 527 N N . ASP A 1 70 ? -46.869 -4.869 73.649 1.00 58.75 70 ASP A N 1
ATOM 528 C CA . ASP A 1 70 ? -45.970 -5.406 74.675 1.00 58.75 70 ASP A CA 1
ATOM 529 C C . ASP A 1 70 ? -45.670 -4.292 75.681 1.00 58.75 70 ASP A C 1
ATOM 531 O O . ASP A 1 70 ? -45.310 -3.183 75.297 1.00 58.75 70 ASP A O 1
ATOM 535 N N . ASN A 1 71 ? -45.870 -4.544 76.972 1.00 56.00 71 ASN A N 1
ATOM 536 C CA . ASN A 1 71 ? -45.794 -3.510 78.006 1.00 56.00 71 ASN A CA 1
ATOM 537 C C . ASN A 1 71 ? -44.501 -3.532 78.830 1.00 56.00 71 ASN A C 1
ATOM 539 O O . ASN A 1 71 ? -44.430 -2.857 79.861 1.00 56.00 71 ASN A O 1
ATOM 543 N N . GLY A 1 72 ? -43.498 -4.315 78.415 1.00 54.19 72 GLY A N 1
ATOM 544 C CA . GLY A 1 72 ? -42.188 -4.356 79.072 1.00 54.19 72 GLY A CA 1
ATOM 545 C C . GLY A 1 72 ? -42.244 -4.754 80.554 1.00 54.19 72 GLY A C 1
ATOM 546 O O . GLY A 1 72 ? -41.361 -4.383 81.323 1.00 54.19 72 GLY A O 1
ATOM 547 N N . GLY A 1 73 ? -43.304 -5.453 80.977 1.00 58.03 73 GLY A N 1
ATOM 548 C CA . GLY A 1 73 ? -43.499 -5.894 82.361 1.00 58.03 73 GLY A CA 1
ATOM 549 C C . GLY A 1 73 ? -44.231 -4.918 83.289 1.00 58.03 73 GLY A C 1
ATOM 550 O O . GLY A 1 73 ? -44.262 -5.160 84.493 1.00 58.03 73 GLY A O 1
ATOM 551 N N . SER A 1 74 ? -44.863 -3.857 82.774 1.00 55.91 74 SER A N 1
ATOM 552 C CA . SER A 1 74 ? -45.708 -2.943 83.568 1.00 55.91 74 SER A CA 1
ATOM 553 C C . SER A 1 74 ? -47.191 -3.070 83.213 1.00 55.91 74 SER A C 1
ATOM 555 O O . SER A 1 74 ? -47.538 -3.101 82.041 1.00 55.91 74 SER A O 1
ATOM 557 N N . THR A 1 75 ? -48.097 -3.091 84.197 1.00 62.62 75 THR A N 1
ATOM 558 C CA . THR A 1 75 ? -49.547 -3.027 83.920 1.00 62.62 75 THR A CA 1
ATOM 559 C C . THR A 1 75 ? -49.932 -1.627 83.440 1.00 62.62 75 THR A C 1
ATOM 561 O O . THR A 1 75 ? -49.669 -0.644 84.135 1.00 62.62 75 THR A O 1
ATOM 564 N N . ILE A 1 76 ? -50.580 -1.538 82.277 1.00 57.28 76 ILE A N 1
ATOM 565 C CA . ILE A 1 76 ? -50.929 -0.272 81.615 1.00 57.28 76 ILE A CA 1
ATOM 566 C C . ILE A 1 76 ? -52.426 -0.193 81.291 1.00 57.28 76 ILE A C 1
ATOM 568 O O . ILE A 1 76 ? -53.055 -1.206 80.997 1.00 57.28 76 ILE A O 1
ATOM 572 N N . SER A 1 77 ? -52.998 1.011 81.320 1.00 58.25 77 SER A N 1
ATOM 573 C CA . SER A 1 77 ? -54.366 1.294 80.870 1.00 58.25 77 SER A CA 1
ATOM 574 C C . SER A 1 77 ? -54.315 2.242 79.677 1.00 58.25 77 SER A C 1
ATOM 576 O O . SER A 1 77 ? -53.648 3.276 79.721 1.00 58.25 77 SER A O 1
ATOM 578 N N . LEU A 1 78 ? -55.008 1.865 78.611 1.00 53.47 78 LEU A N 1
ATOM 579 C CA . LEU A 1 78 ? -54.929 2.457 77.287 1.00 53.47 78 LEU A CA 1
ATOM 580 C C . LEU A 1 78 ? -56.321 2.877 76.828 1.00 53.47 78 LEU A C 1
ATOM 582 O O . LEU A 1 78 ? -57.208 2.032 76.703 1.00 53.47 78 LEU A O 1
ATOM 586 N N . SER A 1 79 ? -56.459 4.150 76.470 1.00 54.00 79 SER A N 1
ATOM 587 C CA . SER A 1 79 ? -57.458 4.527 75.478 1.00 54.00 79 SER A CA 1
ATOM 588 C C . SER A 1 79 ? -56.930 4.104 74.111 1.00 54.00 79 SER A C 1
ATOM 590 O O . SER A 1 79 ? -55.768 4.357 73.783 1.00 54.00 79 SER A O 1
ATOM 592 N N . VAL A 1 80 ? -57.759 3.426 73.326 1.00 52.31 80 VAL A N 1
ATOM 593 C CA . VAL A 1 80 ? -57.452 3.020 71.955 1.00 52.31 80 VAL A CA 1
ATOM 594 C C . VAL A 1 80 ? -58.501 3.648 71.054 1.00 52.31 80 VAL A C 1
ATOM 596 O O . VAL A 1 80 ? -59.539 3.060 70.760 1.00 52.31 80 VAL A O 1
ATOM 599 N N . VAL A 1 81 ? -58.224 4.882 70.638 1.00 50.66 81 VAL A N 1
ATOM 600 C CA . VAL A 1 81 ? -58.873 5.504 69.479 1.00 50.66 81 VAL A CA 1
ATOM 601 C C . VAL A 1 81 ? -58.193 4.970 68.220 1.00 50.66 81 VAL A C 1
ATOM 603 O O . VAL A 1 81 ? -56.972 4.806 68.211 1.00 50.66 81 VAL A O 1
ATOM 606 N N . MET A 1 82 ? -58.958 4.742 67.156 1.00 51.56 82 MET A N 1
ATOM 607 C CA . MET A 1 82 ? -58.422 4.656 65.800 1.00 51.56 82 MET A CA 1
ATOM 608 C C . MET A 1 82 ? -59.323 5.443 64.844 1.00 51.56 82 MET A C 1
ATOM 610 O O . MET A 1 82 ? -60.540 5.528 65.034 1.00 51.56 82 MET A O 1
ATOM 614 N N . ASP A 1 83 ? -58.696 5.997 63.813 1.00 49.03 83 ASP A N 1
ATOM 615 C CA . ASP A 1 83 ? -59.348 6.619 62.667 1.00 49.03 83 ASP A CA 1
ATOM 616 C C . ASP A 1 83 ? -59.025 5.794 61.420 1.00 49.03 83 ASP A C 1
ATOM 618 O O . ASP A 1 83 ? -57.912 5.278 61.290 1.00 49.03 83 ASP A O 1
ATOM 622 N N . LEU A 1 84 ? -59.988 5.691 60.508 1.00 48.06 84 LEU A N 1
ATOM 623 C CA . LEU A 1 84 ? -59.825 5.089 59.191 1.00 48.06 84 LEU A CA 1
ATOM 624 C C . LEU A 1 84 ? -60.287 6.082 58.116 1.00 48.06 84 LEU A C 1
ATOM 626 O O . LEU A 1 84 ? -61.489 6.279 57.930 1.00 48.06 84 LEU A O 1
ATOM 630 N N . ASP A 1 85 ? -59.325 6.700 57.427 1.00 44.03 85 ASP A N 1
ATOM 631 C CA . ASP A 1 85 ? -59.536 7.430 56.166 1.00 44.03 85 ASP A CA 1
ATOM 632 C C . ASP A 1 85 ? -59.677 6.398 55.032 1.00 44.03 85 ASP A C 1
ATOM 634 O O . ASP A 1 85 ? -58.825 5.514 54.895 1.00 44.03 85 ASP A O 1
ATOM 638 N N . TYR A 1 86 ? -60.758 6.464 54.251 1.00 40.38 86 TYR A N 1
ATOM 639 C CA . TYR A 1 86 ? -61.006 5.546 53.136 1.00 40.38 86 TYR A CA 1
ATOM 640 C C . TYR A 1 86 ? -61.161 6.318 51.821 1.00 40.38 86 TYR A C 1
ATOM 642 O O . TYR A 1 86 ? -62.019 7.186 51.678 1.00 40.38 86 TYR A O 1
ATOM 650 N N . ARG A 1 87 ? -60.336 5.983 50.818 1.00 39.81 87 ARG A N 1
ATOM 651 C CA . ARG A 1 87 ? -60.332 6.667 49.513 1.00 39.81 87 ARG A CA 1
ATOM 652 C C . ARG A 1 87 ? -60.466 5.682 48.368 1.00 39.81 87 ARG A C 1
ATOM 654 O O . ARG A 1 87 ? -59.581 4.864 48.126 1.00 39.81 87 ARG A O 1
ATOM 661 N N . ILE A 1 88 ? -61.569 5.799 47.638 1.00 41.25 88 ILE A N 1
ATOM 662 C CA . ILE A 1 88 ? -61.848 4.996 46.448 1.00 41.25 88 ILE A CA 1
ATOM 663 C C . ILE A 1 88 ? -61.210 5.699 45.243 1.00 41.25 88 ILE A C 1
ATOM 665 O O . ILE A 1 88 ? -61.673 6.755 44.816 1.00 41.25 88 ILE A O 1
ATOM 669 N N . ASN A 1 89 ? -60.131 5.131 44.700 1.00 37.06 89 ASN A N 1
ATOM 670 C CA . ASN A 1 89 ? -59.505 5.639 43.479 1.00 37.06 89 ASN A CA 1
ATOM 671 C C . ASN A 1 89 ? -60.187 5.023 42.245 1.00 37.06 89 ASN A C 1
ATOM 673 O O . ASN A 1 89 ? -60.060 3.826 42.001 1.00 37.06 89 ASN A O 1
ATOM 677 N N . ILE A 1 90 ? -60.896 5.853 41.478 1.00 38.22 90 ILE A N 1
ATOM 678 C CA . ILE A 1 90 ? -61.662 5.463 40.279 1.00 38.22 90 ILE A CA 1
ATOM 679 C C . ILE A 1 90 ? -60.921 5.733 38.955 1.00 38.22 90 ILE A C 1
ATOM 681 O O . ILE A 1 90 ? -61.484 5.555 37.874 1.00 38.22 90 ILE A O 1
ATOM 685 N N . GLY A 1 91 ? -59.652 6.152 39.021 1.00 39.72 91 GLY A N 1
ATOM 686 C CA . GLY A 1 91 ? -58.860 6.527 37.850 1.00 39.72 91 GLY A CA 1
ATOM 687 C C . GLY A 1 91 ? -59.362 7.803 37.163 1.00 39.72 91 GLY A C 1
ATOM 688 O O . GLY A 1 91 ? -60.064 8.621 37.752 1.00 39.72 91 GLY A O 1
ATOM 689 N N . SER A 1 92 ? -58.994 7.985 35.895 1.00 38.84 92 SER A N 1
ATOM 690 C CA . SER A 1 92 ? -59.306 9.179 35.091 1.00 38.84 92 SER A CA 1
ATOM 691 C C . SER A 1 92 ? -60.719 9.198 34.479 1.00 38.84 92 SER A C 1
ATOM 693 O O . SER A 1 92 ? -61.017 10.063 33.655 1.00 38.84 92 SER A O 1
ATOM 695 N N . LYS A 1 93 ? -61.609 8.267 34.857 1.00 40.19 93 LYS A N 1
ATOM 696 C CA . LYS A 1 93 ? -62.977 8.190 34.318 1.00 40.19 93 LYS A CA 1
ATOM 697 C C . LYS A 1 93 ? -63.870 9.270 34.941 1.00 40.19 93 LYS A C 1
ATOM 699 O O . LYS A 1 93 ? -64.148 9.251 36.134 1.00 40.19 93 LYS A O 1
ATOM 704 N N . THR A 1 94 ? -64.368 10.189 34.117 1.00 40.53 94 THR A N 1
ATOM 705 C CA . THR A 1 94 ? -65.164 11.365 34.527 1.00 40.53 94 THR A CA 1
ATOM 706 C C . THR A 1 94 ? -66.659 11.091 34.749 1.00 40.53 94 THR A C 1
ATOM 708 O O . THR A 1 94 ? -67.454 12.025 34.849 1.00 40.53 94 THR A O 1
ATOM 711 N N . SER A 1 95 ? -67.074 9.826 34.845 1.00 39.59 95 SER A N 1
ATOM 712 C CA . SER A 1 95 ? -68.451 9.447 35.172 1.00 39.59 95 SER A CA 1
ATOM 713 C C . SER A 1 95 ? -68.765 9.754 36.640 1.00 39.59 95 SER A C 1
ATOM 715 O O . SER A 1 95 ? -68.258 9.077 37.534 1.00 39.59 95 SER A O 1
ATOM 717 N N . THR A 1 96 ? -69.610 10.756 36.892 1.00 40.84 96 THR A N 1
ATOM 718 C CA . THR A 1 96 ? -70.021 11.175 38.241 1.00 40.84 96 THR A CA 1
ATOM 719 C C . THR A 1 96 ? -70.779 10.063 38.973 1.00 40.84 96 THR A C 1
ATOM 721 O O . THR A 1 96 ? -71.987 9.907 38.798 1.00 40.84 96 THR A O 1
ATOM 724 N N . ILE A 1 97 ? -70.081 9.302 39.817 1.00 40.69 97 ILE A N 1
ATOM 725 C CA . ILE A 1 97 ? -70.700 8.320 40.713 1.00 40.69 97 ILE A CA 1
ATOM 726 C C . ILE A 1 97 ? -71.482 9.074 41.800 1.00 40.69 97 ILE A C 1
ATOM 728 O O . ILE A 1 97 ? -70.947 9.968 42.458 1.00 40.69 97 ILE A O 1
ATOM 732 N N . GLY A 1 98 ? -72.761 8.728 41.972 1.00 40.91 98 GLY A N 1
ATOM 733 C CA . GLY A 1 98 ? -73.598 9.260 43.048 1.00 40.91 98 GLY A CA 1
ATOM 734 C C . GLY A 1 98 ? -73.095 8.807 44.420 1.00 40.91 98 GLY A C 1
ATOM 735 O O . GLY A 1 98 ? -72.634 7.679 44.572 1.00 40.91 98 GLY A O 1
ATOM 736 N N . ILE A 1 99 ? -73.184 9.681 45.425 1.00 40.75 99 ILE A N 1
ATOM 737 C CA . ILE A 1 99 ? -72.580 9.445 46.751 1.00 40.75 99 ILE A CA 1
ATOM 738 C C . ILE A 1 99 ? -73.226 8.233 47.462 1.00 40.75 99 ILE A C 1
ATOM 740 O O . ILE A 1 99 ? -72.573 7.569 48.259 1.00 40.75 99 ILE A O 1
ATOM 744 N N . ASP A 1 100 ? -74.462 7.883 47.095 1.00 39.62 100 ASP A N 1
ATOM 745 C CA . ASP A 1 100 ? -75.231 6.748 47.628 1.00 39.62 100 ASP A CA 1
ATOM 746 C C . ASP A 1 100 ? -74.826 5.371 47.042 1.00 39.62 100 ASP A C 1
ATOM 748 O O . ASP A 1 100 ? -75.476 4.359 47.310 1.00 39.62 100 ASP A O 1
ATOM 752 N N . ALA A 1 101 ? -73.771 5.307 46.219 1.00 40.00 101 ALA A N 1
ATOM 753 C CA . ALA A 1 101 ? -73.319 4.068 45.576 1.00 40.00 101 ALA A CA 1
ATOM 754 C C . ALA A 1 101 ? -72.567 3.100 46.510 1.00 40.00 101 ALA A C 1
ATOM 756 O O . ALA A 1 101 ? -72.409 1.933 46.158 1.00 40.00 101 ALA A O 1
ATOM 757 N N . PHE A 1 102 ? -72.107 3.558 47.681 1.00 42.28 102 PHE A N 1
ATOM 758 C CA . PHE A 1 102 ? -71.392 2.746 48.672 1.00 42.28 102 PHE A CA 1
ATOM 759 C C . PHE A 1 102 ? -71.912 3.016 50.086 1.00 42.28 102 PHE A C 1
ATOM 761 O O . PHE A 1 102 ? -72.073 4.170 50.483 1.00 42.28 102 PHE A O 1
ATOM 768 N N . GLY A 1 103 ? -72.119 1.959 50.873 1.00 44.25 103 GLY A N 1
ATOM 769 C CA . GLY A 1 103 ? -72.623 2.059 52.243 1.00 44.25 103 GLY A CA 1
ATOM 770 C C . GLY A 1 103 ? -72.126 0.939 53.155 1.00 44.25 103 GLY A C 1
ATOM 771 O O . GLY A 1 103 ? -71.728 -0.131 52.700 1.00 44.25 103 GLY A O 1
ATOM 772 N N . ILE A 1 104 ? -72.159 1.185 54.464 1.00 43.62 104 ILE A N 1
ATOM 773 C CA . ILE A 1 104 ? -71.950 0.156 55.490 1.00 43.62 104 ILE A CA 1
ATOM 774 C C . ILE A 1 104 ? -73.330 -0.355 55.887 1.00 43.62 104 ILE A C 1
ATOM 776 O O . ILE A 1 104 ? -74.145 0.431 56.374 1.00 43.62 104 ILE A O 1
ATOM 780 N N . ASP A 1 105 ? -73.598 -1.647 55.692 1.00 41.72 105 ASP A N 1
ATOM 781 C CA . ASP A 1 105 ? -74.881 -2.209 56.115 1.00 41.72 105 ASP A CA 1
ATOM 782 C C . ASP A 1 105 ? -74.994 -2.276 57.649 1.00 41.72 105 ASP A C 1
ATOM 784 O O . ASP A 1 105 ? -74.055 -2.644 58.361 1.00 41.72 105 ASP A O 1
ATOM 788 N N . GLY A 1 106 ? -76.171 -1.913 58.155 1.00 40.00 106 GLY A N 1
ATOM 789 C CA . GLY A 1 106 ? -76.482 -1.901 59.580 1.00 40.00 106 GLY A CA 1
ATOM 790 C C . GLY A 1 106 ? -76.898 -3.262 60.138 1.00 40.00 106 GLY A C 1
ATOM 791 O O . GLY A 1 106 ? -76.880 -3.428 61.357 1.00 40.00 106 GLY A O 1
ATOM 792 N N . THR A 1 107 ? -77.269 -4.227 59.290 1.00 43.38 107 THR A N 1
ATOM 793 C CA . THR A 1 107 ? -77.920 -5.473 59.730 1.00 43.38 107 THR A CA 1
ATOM 794 C C . THR A 1 107 ? -76.965 -6.438 60.437 1.00 43.38 107 THR A C 1
ATOM 796 O O . THR A 1 107 ? -77.376 -7.118 61.375 1.00 43.38 107 THR A O 1
ATOM 799 N N . GLU A 1 108 ? -75.681 -6.458 60.058 1.00 46.59 108 GLU A N 1
ATOM 800 C CA . GLU A 1 108 ? -74.665 -7.356 60.644 1.00 46.59 108 GLU A CA 1
ATOM 801 C C . GLU A 1 108 ? -73.456 -6.632 61.275 1.00 46.59 108 GLU A C 1
ATOM 803 O O . GLU A 1 108 ? -72.466 -7.279 61.616 1.00 46.59 108 GLU A O 1
ATOM 808 N N . GLY A 1 109 ? -73.555 -5.309 61.458 1.00 49.44 109 GLY A N 1
ATOM 809 C CA . GLY A 1 109 ? -72.446 -4.346 61.541 1.00 49.44 109 GLY A CA 1
ATOM 810 C C . GLY A 1 109 ? -71.269 -4.576 62.514 1.00 49.44 109 GLY A C 1
ATOM 811 O O . GLY A 1 109 ? -71.326 -5.350 63.467 1.00 49.44 109 GLY A O 1
ATOM 812 N N . ASN A 1 110 ? -70.203 -3.805 62.238 1.00 47.88 110 ASN A N 1
ATOM 813 C CA . ASN A 1 110 ? -68.838 -3.850 62.796 1.00 47.88 110 ASN A CA 1
ATOM 814 C C . ASN A 1 110 ? -68.676 -4.481 64.189 1.00 47.88 110 ASN A C 1
ATOM 816 O O . ASN A 1 110 ? -69.168 -3.945 65.189 1.00 47.88 110 ASN A O 1
ATOM 820 N N . ARG A 1 111 ? -67.850 -5.528 64.267 1.00 51.69 111 ARG A N 1
ATOM 821 C CA . ARG A 1 111 ? -67.538 -6.244 65.511 1.00 51.69 111 ARG A CA 1
ATOM 822 C C . ARG A 1 111 ? -66.049 -6.173 65.819 1.00 51.69 111 ARG A C 1
ATOM 824 O O . ARG A 1 111 ? -65.207 -6.061 64.930 1.00 51.69 111 ARG A O 1
ATOM 831 N N . TRP A 1 112 ? -65.732 -6.246 67.103 1.00 50.16 112 TRP A N 1
ATOM 832 C CA . TRP A 1 112 ? -64.368 -6.302 67.620 1.00 50.16 112 TRP A CA 1
ATOM 833 C C . TRP A 1 112 ? -64.201 -7.551 68.457 1.00 50.16 112 TRP A C 1
ATOM 835 O O . TRP A 1 112 ? -65.138 -7.940 69.148 1.00 50.16 112 TRP A O 1
ATOM 845 N N . LYS A 1 113 ? -63.008 -8.139 68.483 1.00 55.16 113 LYS A N 1
ATOM 846 C CA . LYS A 1 113 ? -62.671 -9.185 69.453 1.00 55.16 113 LYS A CA 1
ATOM 847 C C . LYS A 1 113 ? -61.284 -8.937 70.023 1.00 55.16 113 LYS A C 1
ATOM 849 O O . LYS A 1 113 ? -60.309 -8.876 69.281 1.00 55.16 113 LYS A O 1
ATOM 854 N N . VAL A 1 114 ? -61.193 -8.823 71.345 1.00 54.88 114 VAL A N 1
ATOM 855 C CA . VAL A 1 114 ? -59.916 -8.627 72.041 1.00 54.88 114 VAL A CA 1
ATOM 856 C C . VAL A 1 114 ? -59.475 -9.948 72.668 1.00 54.88 114 VAL A C 1
ATOM 858 O O . VAL A 1 114 ? -60.217 -10.558 73.440 1.00 54.88 114 VAL A O 1
ATOM 861 N N . ARG A 1 115 ? -58.263 -10.393 72.330 1.00 58.59 115 ARG A N 1
ATOM 862 C CA . ARG A 1 115 ? -57.631 -11.617 72.838 1.00 58.59 115 ARG A CA 1
ATOM 863 C C . ARG A 1 115 ? -56.394 -11.256 73.646 1.00 58.59 115 ARG A C 1
ATOM 865 O O . ARG A 1 115 ? -55.550 -10.501 73.188 1.00 58.59 115 ARG A O 1
ATOM 872 N N . VAL A 1 116 ? -56.272 -11.813 74.840 1.00 56.12 116 VAL A N 1
ATOM 873 C CA . VAL A 1 116 ? -55.222 -11.503 75.813 1.00 56.12 116 VAL A CA 1
ATOM 874 C C . VAL A 1 116 ? -54.371 -12.752 76.030 1.00 56.12 116 VAL A C 1
ATOM 876 O O . VAL A 1 116 ? -54.902 -13.797 76.394 1.00 56.12 116 VAL A O 1
ATOM 879 N N . ILE A 1 117 ? -53.062 -12.652 75.803 1.00 56.00 117 ILE A N 1
ATOM 880 C CA . ILE A 1 117 ? -52.087 -13.745 75.899 1.00 56.00 117 ILE A CA 1
ATOM 881 C C . ILE A 1 117 ? -51.036 -13.370 76.944 1.00 56.00 117 ILE A C 1
ATOM 883 O O . ILE A 1 117 ? -50.235 -12.453 76.746 1.00 56.00 117 ILE A O 1
ATOM 887 N N . ASN A 1 118 ? -51.011 -14.077 78.071 1.00 56.12 118 ASN A N 1
ATOM 888 C CA . ASN A 1 118 ? -49.974 -13.881 79.077 1.00 56.12 118 ASN A CA 1
ATOM 889 C C . ASN A 1 118 ? -48.646 -14.475 78.577 1.00 56.12 118 ASN A C 1
ATOM 891 O O . ASN A 1 118 ? -48.553 -15.678 78.345 1.00 56.12 118 ASN A O 1
ATOM 895 N N . VAL A 1 119 ? -47.618 -13.639 78.415 1.00 49.91 119 VAL A N 1
ATOM 896 C CA . VAL A 1 119 ? -46.336 -14.034 77.802 1.00 49.91 119 VAL A CA 1
ATOM 897 C C . VAL A 1 119 ? -45.527 -14.936 78.736 1.00 49.91 119 VAL A C 1
ATOM 899 O O . VAL A 1 119 ? -44.799 -15.804 78.269 1.00 49.91 119 VAL A O 1
ATOM 902 N N . THR A 1 120 ? -45.677 -14.771 80.054 1.00 47.19 120 THR A N 1
ATOM 903 C CA . THR A 1 120 ? -44.942 -15.557 81.058 1.00 47.19 120 THR A CA 1
ATOM 904 C C . THR A 1 120 ? -45.453 -16.998 81.173 1.00 47.19 120 THR A C 1
ATOM 906 O O . THR A 1 120 ? -44.646 -17.913 81.308 1.00 47.19 120 THR A O 1
ATOM 909 N N . ASN A 1 121 ? -46.773 -17.209 81.094 1.00 51.31 121 ASN A N 1
ATOM 910 C CA . ASN A 1 121 ? -47.413 -18.508 81.350 1.00 51.31 121 ASN A CA 1
ATOM 911 C C . ASN A 1 121 ? -48.137 -19.119 80.128 1.00 51.31 121 ASN A C 1
ATOM 913 O O . ASN A 1 121 ? -48.758 -20.171 80.259 1.00 51.31 121 ASN A O 1
ATOM 917 N N . GLY A 1 122 ? -48.140 -18.461 78.963 1.00 50.25 122 GLY A N 1
ATOM 918 C CA . GLY A 1 122 ? -48.785 -18.936 77.725 1.00 50.25 122 GLY A CA 1
ATOM 919 C C . GLY A 1 122 ? -50.325 -18.948 77.725 1.00 50.25 122 GLY A C 1
ATOM 920 O O . GLY A 1 122 ? -50.944 -19.257 76.705 1.00 50.25 122 GLY A O 1
ATOM 921 N N . GLY A 1 123 ? -50.966 -18.610 78.848 1.00 52.22 123 GLY A N 1
ATOM 922 C CA . GLY A 1 123 ? -52.423 -18.590 78.988 1.00 52.22 123 GLY A CA 1
ATOM 923 C C . GLY A 1 123 ? -53.084 -17.568 78.060 1.00 52.22 123 GLY A C 1
ATOM 924 O O . GLY A 1 123 ? -52.680 -16.408 78.027 1.00 52.22 123 GLY A O 1
ATOM 925 N N . THR A 1 124 ? -54.110 -18.003 77.323 1.00 53.50 124 THR A N 1
ATOM 926 C CA . THR A 1 124 ? -54.874 -17.175 76.376 1.00 53.50 124 THR A CA 1
ATOM 927 C C . THR A 1 124 ? -56.325 -17.030 76.833 1.00 53.50 124 THR A C 1
ATOM 929 O O . THR A 1 124 ? -56.967 -18.023 77.175 1.00 53.50 124 THR A O 1
ATOM 932 N N . TYR A 1 125 ? -56.854 -15.807 76.791 1.00 56.91 125 TYR A N 1
ATOM 933 C CA . TYR A 1 125 ? -58.209 -15.456 77.217 1.00 56.91 125 TYR A CA 1
ATOM 934 C C . TYR A 1 125 ? -58.865 -14.543 76.171 1.00 56.91 125 TYR A C 1
ATOM 936 O O . TYR A 1 125 ? -58.270 -13.552 75.755 1.00 56.91 125 TYR A O 1
ATOM 944 N N . ASP A 1 126 ? -60.094 -14.845 75.751 1.00 56.47 126 ASP A N 1
ATOM 945 C CA . ASP A 1 126 ? -60.884 -13.959 74.887 1.00 56.47 126 ASP A CA 1
ATOM 946 C C . ASP A 1 126 ? -61.785 -13.065 75.754 1.00 56.47 126 ASP A C 1
ATOM 948 O O . ASP A 1 126 ? -62.593 -13.580 76.524 1.00 56.47 126 ASP A O 1
ATOM 952 N N . LEU A 1 127 ? -61.705 -11.738 75.602 1.00 54.03 127 LEU A N 1
ATOM 953 C CA . LEU A 1 127 ? -62.546 -10.769 76.334 1.00 54.03 127 LEU A CA 1
ATOM 954 C C . LEU A 1 127 ? -63.956 -10.596 75.730 1.00 54.03 127 LEU A C 1
ATOM 956 O O . LEU A 1 127 ? -64.685 -9.679 76.098 1.00 54.03 127 LEU A O 1
ATOM 960 N N . GLY A 1 128 ? -64.346 -11.481 74.810 1.00 52.19 128 GLY A N 1
ATOM 961 C CA . GLY A 1 128 ? -65.626 -11.428 74.104 1.00 52.19 128 GLY A CA 1
ATOM 962 C C . GLY A 1 128 ? -65.677 -10.392 72.970 1.00 52.19 128 GLY A C 1
ATOM 963 O O . GLY A 1 128 ? -64.665 -9.756 72.651 1.00 52.19 128 GLY A O 1
ATOM 964 N N . PRO A 1 129 ? -66.841 -10.270 72.307 1.00 53.12 129 PRO A N 1
ATOM 965 C CA . PRO A 1 129 ? -67.051 -9.282 71.265 1.00 53.12 129 PRO A CA 1
ATOM 966 C C . PRO A 1 129 ? -67.337 -7.894 71.857 1.00 53.12 129 PRO A C 1
ATOM 968 O O . PRO A 1 129 ? -68.193 -7.752 72.729 1.00 53.12 129 PRO A O 1
ATOM 971 N N . TYR A 1 130 ? -66.660 -6.865 71.350 1.00 53.34 130 TYR A N 1
ATOM 972 C CA . TYR A 1 130 ? -66.962 -5.462 71.649 1.00 53.34 130 TYR A CA 1
ATOM 973 C C . TYR A 1 130 ? -67.756 -4.832 70.497 1.00 53.34 130 TYR A C 1
ATOM 975 O O . TYR A 1 130 ? -67.396 -4.975 69.327 1.00 53.34 130 TYR A O 1
ATOM 983 N N . THR A 1 131 ? -68.809 -4.089 70.838 1.00 49.94 131 THR A N 1
ATOM 984 C CA . THR A 1 131 ? -69.599 -3.288 69.891 1.00 49.94 131 THR A CA 1
ATOM 985 C C . THR A 1 131 ? -69.252 -1.810 70.102 1.00 49.94 131 THR A C 1
ATOM 987 O O . THR A 1 131 ? -69.379 -1.330 71.232 1.00 49.94 131 THR A O 1
ATOM 990 N N . PRO A 1 132 ? -68.793 -1.066 69.078 1.00 47.38 132 PRO A N 1
ATOM 991 C CA . PRO A 1 132 ? -68.296 0.294 69.269 1.00 47.38 132 PRO A CA 1
ATOM 992 C C . PRO A 1 132 ? -69.451 1.272 69.521 1.00 47.38 132 PRO A C 1
ATOM 994 O O . PRO A 1 132 ? -70.467 1.265 68.823 1.00 47.38 132 PRO A O 1
ATOM 997 N N . SER A 1 133 ? -69.307 2.140 70.522 1.00 41.25 133 SER A N 1
ATOM 998 C CA . SER A 1 133 ? -70.370 3.066 70.915 1.00 41.25 133 SER A CA 1
ATOM 999 C C . SER A 1 133 ? -70.468 4.272 69.973 1.00 41.25 133 SER A C 1
ATOM 1001 O O . SER A 1 133 ? -69.666 5.198 70.066 1.00 41.25 133 SER A O 1
ATOM 1003 N N . VAL A 1 134 ? -71.530 4.296 69.161 1.00 41.94 134 VAL A N 1
ATOM 1004 C CA . VAL A 1 134 ? -72.005 5.439 68.353 1.00 41.94 134 VAL A CA 1
ATOM 1005 C C . VAL A 1 134 ? -71.059 5.871 67.222 1.00 41.94 134 VAL A C 1
ATOM 1007 O O . VAL A 1 134 ? -70.244 6.779 67.371 1.00 41.94 134 VAL A O 1
ATOM 1010 N N . VAL A 1 135 ? -71.280 5.317 66.027 1.00 42.41 135 VAL A N 1
ATOM 1011 C CA . VAL A 1 135 ? -70.739 5.877 64.779 1.00 42.41 135 VAL A CA 1
ATOM 1012 C C . VAL A 1 135 ? -71.393 7.239 64.507 1.00 42.41 135 VAL A C 1
ATOM 1014 O O . VAL A 1 135 ? -72.613 7.338 64.373 1.00 42.41 135 VAL A O 1
ATOM 1017 N N . ARG A 1 136 ? -70.582 8.296 64.394 1.00 41.75 136 ARG A N 1
ATOM 1018 C CA . ARG A 1 136 ? -70.962 9.566 63.755 1.00 41.75 136 ARG A CA 1
ATOM 1019 C C . ARG A 1 136 ? -69.924 9.886 62.692 1.00 41.75 136 ARG A C 1
ATOM 1021 O O . ARG A 1 136 ? -68.742 9.909 63.013 1.00 41.75 136 ARG A O 1
ATOM 1028 N N . PHE A 1 137 ? -70.370 10.184 61.477 1.00 42.94 137 PHE A N 1
ATOM 1029 C CA . PHE A 1 137 ? -69.524 10.712 60.407 1.00 42.94 137 PHE A CA 1
ATOM 1030 C C . PHE A 1 137 ? -69.066 12.139 60.782 1.00 42.94 137 PHE A C 1
ATOM 1032 O O . PHE A 1 137 ? -69.923 13.023 60.862 1.00 42.94 137 PHE A O 1
ATOM 1039 N N . PRO A 1 138 ? -67.771 12.396 61.070 1.00 40.00 138 PRO A N 1
ATOM 1040 C CA . PRO A 1 138 ? -67.302 13.725 61.488 1.00 40.00 138 PRO A CA 1
ATOM 1041 C C . PRO A 1 138 ? -66.971 14.625 60.285 1.00 40.00 138 PRO A C 1
ATOM 1043 O O . PRO A 1 138 ? -67.075 15.847 60.356 1.00 40.00 138 PRO A O 1
ATOM 1046 N N . SER A 1 139 ? -66.568 13.996 59.185 1.00 44.34 139 SER A N 1
ATOM 1047 C CA . SER A 1 139 ? -66.283 14.551 57.863 1.00 44.34 139 SER A CA 1
ATOM 1048 C C . SER A 1 139 ? -66.591 13.464 56.819 1.00 44.34 139 SER A C 1
ATOM 1050 O O . SER A 1 139 ? -67.033 12.373 57.183 1.00 44.34 139 SER A O 1
ATOM 1052 N N . LYS A 1 140 ? -66.417 13.755 55.523 1.00 47.25 140 LYS A N 1
ATOM 1053 C CA . LYS A 1 140 ? -66.870 12.862 54.441 1.00 47.25 140 LYS A CA 1
ATOM 1054 C C . LYS A 1 140 ? -66.115 11.532 54.341 1.00 47.25 140 LYS A C 1
ATOM 1056 O O . LYS A 1 140 ? -66.696 10.574 53.850 1.00 47.25 140 LYS A O 1
ATOM 1061 N N . ASP A 1 141 ? -64.868 11.487 54.807 1.00 46.75 141 ASP A N 1
ATOM 1062 C CA . ASP A 1 141 ? -63.902 10.466 54.376 1.00 46.75 141 ASP A CA 1
ATOM 1063 C C . ASP A 1 141 ? -63.322 9.628 55.537 1.00 46.75 141 ASP A C 1
ATOM 1065 O O . ASP A 1 141 ? -62.483 8.763 55.305 1.00 46.75 141 ASP A O 1
ATOM 1069 N N . VAL A 1 142 ? -63.732 9.881 56.794 1.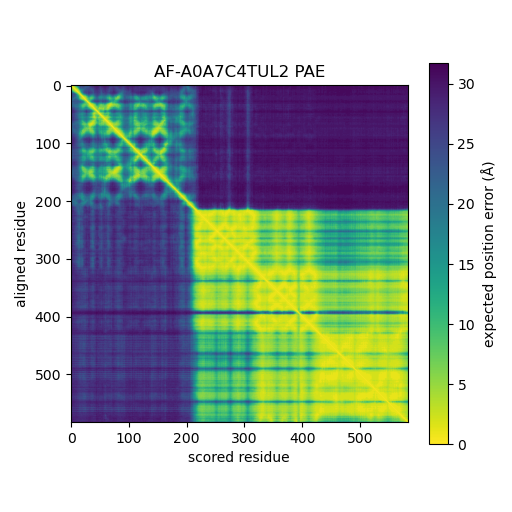00 45.31 142 VAL A N 1
ATOM 1070 C CA . VAL A 1 142 ? -63.103 9.290 57.998 1.00 45.31 142 VAL A CA 1
ATOM 1071 C C . VAL A 1 142 ? -64.114 8.628 58.938 1.00 45.31 142 VAL A C 1
ATOM 1073 O O . VAL A 1 142 ? -65.051 9.263 59.426 1.00 45.31 142 VAL A O 1
ATOM 1076 N N . LEU A 1 143 ? -63.860 7.361 59.271 1.00 49.06 143 LEU A N 1
ATOM 1077 C CA . LEU A 1 143 ? -64.566 6.591 60.299 1.00 49.06 143 LEU A CA 1
ATOM 1078 C C . LEU A 1 143 ? -63.734 6.545 61.589 1.00 49.06 143 LEU A C 1
ATOM 1080 O O . LEU A 1 143 ? -62.613 6.045 61.581 1.00 49.06 143 LEU A O 1
ATOM 1084 N N . ARG A 1 144 ? -64.294 7.037 62.702 1.00 49.69 144 ARG A N 1
ATOM 1085 C CA . ARG A 1 144 ? -63.662 7.031 64.034 1.00 49.69 144 ARG A CA 1
ATOM 1086 C C . ARG A 1 144 ? -64.318 6.014 64.960 1.00 49.69 144 ARG A C 1
ATOM 1088 O O . ARG A 1 144 ? -65.545 5.945 65.028 1.00 49.69 144 ARG A O 1
ATOM 1095 N N . PHE A 1 145 ? -63.513 5.299 65.737 1.00 52.31 145 PHE A N 1
ATOM 1096 C CA . PHE A 1 145 ? -63.975 4.406 66.803 1.00 52.31 145 PHE A CA 1
ATOM 1097 C C . PHE A 1 145 ? -62.986 4.385 67.979 1.00 52.31 145 PHE A C 1
ATOM 1099 O O . PHE A 1 145 ? -61.812 4.726 67.831 1.00 52.31 145 PHE A O 1
ATOM 1106 N N . SER A 1 146 ? -63.469 4.026 69.171 1.00 51.94 146 SER A N 1
ATOM 1107 C CA . SER A 1 146 ? -62.661 4.029 70.394 1.00 51.94 146 SER A CA 1
ATOM 1108 C C . SER A 1 146 ? -63.118 2.998 71.427 1.00 51.94 146 SER A C 1
ATOM 1110 O O . SER A 1 146 ? -64.312 2.725 71.563 1.00 51.94 146 SER A O 1
ATOM 1112 N N . PHE A 1 147 ? -62.165 2.452 72.185 1.00 55.50 147 PHE A N 1
ATOM 1113 C CA . PHE A 1 147 ? -62.412 1.626 73.372 1.00 55.50 147 PHE A CA 1
ATOM 1114 C C . PHE A 1 147 ? -61.306 1.814 74.424 1.00 55.50 147 PHE A C 1
ATOM 1116 O O . PHE A 1 147 ? -60.210 2.272 74.111 1.00 55.50 147 PHE A O 1
ATOM 1123 N N . GLU A 1 148 ? -61.589 1.444 75.674 1.00 57.75 148 GLU A N 1
ATOM 1124 C CA . GLU A 1 148 ? -60.612 1.427 76.772 1.00 57.75 148 GLU A CA 1
A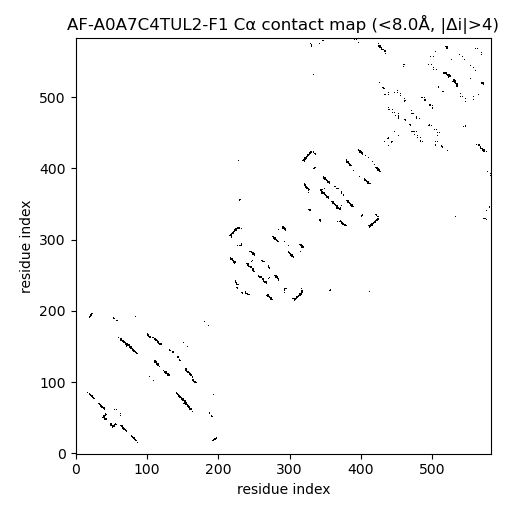TOM 1125 C C . GLU A 1 148 ? -60.157 -0.012 77.055 1.00 57.75 148 GLU A C 1
ATOM 1127 O O . GLU A 1 148 ? -60.972 -0.938 77.069 1.00 57.75 148 GLU A O 1
ATOM 1132 N N . LEU A 1 149 ? -58.864 -0.207 77.317 1.00 58.97 149 LEU A N 1
ATOM 1133 C CA . LEU A 1 149 ? -58.242 -1.513 77.542 1.00 58.97 149 LEU A CA 1
ATOM 1134 C C . LEU A 1 149 ? -57.209 -1.432 78.672 1.00 58.97 149 LEU A C 1
ATOM 1136 O O . LEU A 1 149 ? -56.322 -0.586 78.649 1.00 58.97 149 LEU A O 1
ATOM 1140 N N . THR A 1 150 ? -57.262 -2.349 79.640 1.00 63.34 150 THR A N 1
ATOM 1141 C CA . THR A 1 150 ? -56.174 -2.525 80.620 1.00 63.34 150 THR A CA 1
ATOM 1142 C C . THR A 1 150 ? -55.386 -3.789 80.296 1.00 63.34 150 THR A C 1
ATOM 1144 O O . THR A 1 150 ? -55.956 -4.874 80.220 1.00 63.34 150 THR A O 1
ATOM 1147 N N . VAL A 1 151 ? -54.075 -3.638 80.108 1.00 60.59 151 VAL A N 1
ATOM 1148 C CA . VAL A 1 151 ? -53.131 -4.698 79.744 1.00 60.59 151 VAL A CA 1
ATOM 1149 C C . VAL A 1 151 ? -52.249 -5.029 80.958 1.00 60.59 151 VAL A C 1
ATOM 1151 O O . VAL A 1 151 ? -51.411 -4.202 81.332 1.00 60.59 151 VAL A O 1
ATOM 1154 N N . PRO A 1 152 ? -52.404 -6.207 81.593 1.00 60.16 152 PRO A N 1
ATOM 1155 C CA . PRO A 1 152 ? -51.567 -6.627 82.720 1.00 60.16 152 PRO A CA 1
ATOM 1156 C C . PRO A 1 152 ? -50.095 -6.791 82.330 1.00 60.16 152 PRO A C 1
ATOM 1158 O O . PRO A 1 152 ? -49.795 -7.154 81.197 1.00 60.16 152 PRO A O 1
ATOM 1161 N N . ALA A 1 153 ? -49.166 -6.576 83.262 1.00 59.16 153 ALA A N 1
ATOM 1162 C CA . ALA A 1 153 ? -47.729 -6.800 83.059 1.00 59.16 153 ALA A CA 1
ATOM 1163 C C . ALA A 1 153 ? -47.400 -8.130 82.336 1.00 59.16 153 ALA A C 1
ATOM 1165 O O . ALA A 1 153 ? -48.015 -9.161 82.615 1.00 59.16 153 ALA A O 1
ATOM 1166 N N . ASN A 1 154 ? -46.416 -8.108 81.428 1.00 57.75 154 ASN A N 1
ATOM 1167 C CA . ASN A 1 154 ? -45.949 -9.265 80.644 1.00 57.75 154 ASN A CA 1
ATOM 1168 C C . ASN A 1 154 ? -47.073 -9.970 79.859 1.00 57.75 154 ASN A C 1
ATOM 1170 O O . ASN A 1 154 ? -47.153 -11.199 79.815 1.00 57.75 154 ASN A O 1
ATOM 1174 N N . THR A 1 155 ? -47.975 -9.195 79.258 1.00 53.94 155 THR A N 1
ATOM 1175 C CA . THR A 1 155 ? -49.139 -9.717 78.531 1.00 53.94 155 THR A CA 1
ATOM 1176 C C . THR A 1 155 ? -49.230 -9.056 77.163 1.00 53.94 155 THR A C 1
ATOM 1178 O O . THR A 1 155 ? -49.284 -7.832 77.077 1.00 53.94 155 THR A O 1
ATOM 1181 N N . LYS A 1 156 ? -49.278 -9.869 76.104 1.00 56.00 156 LYS A N 1
ATOM 1182 C CA . LYS A 1 156 ? -49.560 -9.418 74.740 1.00 56.00 156 LYS A CA 1
ATOM 1183 C C . LYS A 1 156 ? -51.058 -9.454 74.508 1.00 56.00 156 LYS A C 1
ATOM 1185 O O . LYS A 1 156 ? -51.707 -10.461 74.778 1.00 56.00 156 LYS A O 1
ATOM 1190 N N . VAL A 1 157 ? -51.616 -8.362 74.011 1.00 53.53 157 VAL A N 1
ATOM 1191 C CA . VAL A 1 157 ? -53.020 -8.307 73.580 1.00 53.53 157 VAL A CA 1
ATOM 1192 C C . VAL A 1 157 ? -53.057 -8.253 72.068 1.00 53.53 157 VAL A C 1
ATOM 1194 O O . VAL A 1 157 ? -52.207 -7.594 71.486 1.00 53.53 157 VAL A O 1
ATOM 1197 N N . TRP A 1 158 ? -54.021 -8.937 71.461 1.00 53.38 158 TRP A N 1
ATOM 1198 C CA . TRP A 1 158 ? -54.391 -8.840 70.054 1.00 53.38 158 TRP A CA 1
ATOM 1199 C C . TRP A 1 158 ? -55.783 -8.210 69.963 1.00 53.38 158 TRP A C 1
ATOM 1201 O O . TRP A 1 158 ? -56.698 -8.601 70.694 1.00 53.38 158 TRP A O 1
ATOM 1211 N N . VAL A 1 159 ? -55.960 -7.265 69.044 1.00 52.94 159 VAL A N 1
ATOM 1212 C CA . VAL A 1 159 ? -57.251 -6.624 68.756 1.00 52.94 159 VAL A CA 1
ATOM 1213 C C . VAL A 1 159 ? -57.649 -6.968 67.325 1.00 52.94 159 VAL A C 1
ATOM 1215 O O . VAL A 1 159 ? -56.978 -6.534 66.395 1.00 52.94 159 VAL A O 1
ATOM 1218 N N . LEU A 1 160 ? -58.722 -7.746 67.172 1.00 50.03 160 LEU A N 1
ATOM 1219 C CA . LEU A 1 160 ? -59.293 -8.167 65.894 1.00 50.03 160 LEU A CA 1
ATOM 1220 C C . LEU A 1 160 ? -60.526 -7.311 65.557 1.00 50.03 160 LEU A C 1
ATOM 1222 O O . LEU A 1 160 ? -61.269 -6.917 66.461 1.00 50.03 160 LEU A O 1
ATOM 1226 N N . TRP A 1 161 ? -60.772 -7.101 64.262 1.00 53.09 161 TRP A N 1
ATOM 1227 C CA . TRP A 1 161 ? -61.874 -6.307 63.707 1.00 53.09 161 TRP A CA 1
ATOM 1228 C C . TRP A 1 161 ? -62.661 -7.091 62.640 1.00 53.09 161 TRP A C 1
ATOM 1230 O O . TRP A 1 161 ? -62.168 -8.075 62.090 1.00 53.09 161 TRP A O 1
ATOM 1240 N N . GLU A 1 162 ? -63.880 -6.640 62.354 1.00 48.00 162 GLU A N 1
ATOM 1241 C CA . GLU A 1 162 ? -64.782 -7.115 61.303 1.00 48.00 162 GLU A CA 1
ATOM 1242 C C . GLU A 1 162 ? -65.521 -5.896 60.712 1.00 48.00 162 GLU A C 1
ATOM 1244 O O . GLU A 1 162 ? -66.018 -5.048 61.461 1.00 48.00 162 GLU A O 1
ATOM 1249 N N . ASN A 1 163 ? -65.605 -5.803 59.381 1.00 48.56 163 ASN A N 1
ATOM 1250 C CA . ASN A 1 163 ? -66.255 -4.711 58.649 1.00 48.56 163 ASN A CA 1
ATOM 1251 C C . ASN A 1 163 ? -67.057 -5.256 57.458 1.00 48.56 163 ASN A C 1
ATOM 1253 O O . ASN A 1 163 ? -66.685 -6.275 56.883 1.00 48.56 163 ASN A O 1
ATOM 1257 N N . HIS A 1 164 ? -68.128 -4.556 57.078 1.00 44.53 164 HIS A N 1
ATOM 1258 C CA . HIS A 1 164 ? -68.977 -4.912 55.944 1.00 44.53 164 HIS A CA 1
ATOM 1259 C C . HIS A 1 164 ? -69.202 -3.683 55.051 1.00 44.53 164 HIS A C 1
ATOM 1261 O O . HIS A 1 164 ? -69.619 -2.629 55.538 1.00 44.53 164 HIS A O 1
ATOM 1267 N N . LEU A 1 165 ? -68.912 -3.820 53.755 1.00 44.06 165 LEU A N 1
ATOM 1268 C CA . LEU A 1 165 ? -68.968 -2.761 52.743 1.00 44.06 165 LEU A CA 1
ATOM 1269 C C . LEU A 1 165 ? -69.856 -3.222 51.586 1.00 44.06 165 LEU A C 1
ATOM 1271 O O . LEU A 1 165 ? -69.520 -4.183 50.900 1.00 44.06 165 LEU A O 1
ATOM 1275 N N . ALA A 1 166 ? -70.966 -2.522 51.365 1.00 40.69 166 ALA A N 1
ATOM 1276 C CA . ALA A 1 166 ? -71.944 -2.818 50.325 1.00 40.69 166 ALA A CA 1
ATOM 1277 C C . ALA A 1 166 ? -71.920 -1.761 49.208 1.00 40.69 166 ALA A C 1
ATOM 1279 O O . ALA A 1 166 ? -71.588 -0.594 49.436 1.00 40.69 166 ALA A O 1
ATOM 1280 N N . SER A 1 167 ? -72.312 -2.179 48.002 1.00 38.72 167 SER A N 1
ATOM 1281 C CA . SER A 1 167 ? -72.483 -1.322 46.824 1.00 38.72 167 SER A CA 1
ATOM 1282 C C . SER A 1 167 ? -73.934 -1.357 46.346 1.00 38.72 167 SER A C 1
ATOM 1284 O O . SER A 1 167 ? -74.558 -2.419 46.301 1.00 38.72 167 SER A O 1
ATOM 1286 N N . THR A 1 168 ? -74.475 -0.199 45.974 1.00 39.31 168 THR A N 1
ATOM 1287 C CA . THR A 1 168 ? -75.879 -0.024 45.576 1.00 39.31 168 THR A CA 1
ATOM 1288 C C . THR A 1 168 ? -75.981 0.742 44.262 1.00 39.31 168 THR A C 1
ATOM 1290 O O . THR A 1 168 ? -75.902 1.966 44.256 1.00 39.31 168 THR A O 1
ATOM 1293 N N . GLY A 1 169 ? -76.217 0.045 43.138 1.00 41.34 169 GLY A N 1
ATOM 1294 C CA . GLY A 1 169 ? -76.594 0.739 41.893 1.00 41.34 169 GLY A CA 1
ATOM 1295 C C . GLY A 1 169 ? -76.133 0.199 40.535 1.00 41.34 169 GLY A C 1
ATOM 1296 O O . GLY A 1 169 ? -76.039 0.999 39.610 1.00 41.34 169 GLY A O 1
ATOM 1297 N N . GLY A 1 170 ? -75.857 -1.101 40.368 1.00 37.72 170 GLY A N 1
ATOM 1298 C CA . GLY A 1 170 ? -76.010 -1.815 39.079 1.00 37.72 170 GLY A CA 1
ATOM 1299 C C . GLY A 1 170 ? -75.319 -1.273 37.811 1.00 37.72 170 GLY A C 1
ATOM 1300 O O . GLY A 1 170 ? -75.738 -1.631 36.713 1.00 37.72 170 GLY A O 1
ATOM 1301 N N . THR A 1 171 ? -74.298 -0.420 37.921 1.00 36.91 171 THR A N 1
ATOM 1302 C CA . THR A 1 171 ? -73.585 0.175 36.779 1.00 36.91 171 THR A CA 1
ATOM 1303 C C . THR A 1 171 ? -72.136 -0.314 36.732 1.00 36.91 171 THR A C 1
ATOM 1305 O O . THR A 1 171 ? -71.338 -0.044 37.626 1.00 36.91 171 THR A O 1
ATOM 1308 N N . ASN A 1 172 ? -71.793 -1.066 35.681 1.00 37.06 172 ASN A N 1
ATOM 1309 C CA . ASN A 1 172 ? -70.456 -1.640 35.499 1.00 37.06 172 ASN A CA 1
ATOM 1310 C C . ASN A 1 172 ? -69.426 -0.541 35.182 1.00 37.06 172 ASN A C 1
ATOM 1312 O O . ASN A 1 172 ? -69.625 0.253 34.265 1.00 37.06 172 ASN A O 1
ATOM 1316 N N . LEU A 1 173 ? -68.308 -0.520 35.916 1.00 35.50 173 LEU A N 1
ATOM 1317 C CA . LEU A 1 173 ? -67.274 0.526 35.821 1.00 35.50 173 LEU A CA 1
ATOM 1318 C C . LEU A 1 173 ? -65.999 0.103 35.065 1.00 35.50 173 LEU A C 1
ATOM 1320 O O . LEU A 1 173 ? -65.127 0.941 34.808 1.00 35.50 173 LEU A O 1
ATOM 1324 N N . PHE A 1 174 ? -65.884 -1.169 34.678 1.00 35.03 174 PHE A N 1
ATOM 1325 C CA . PHE A 1 174 ? -64.681 -1.755 34.079 1.00 35.03 174 PHE A CA 1
ATOM 1326 C C . PHE A 1 174 ? -65.001 -2.459 32.756 1.00 35.03 174 PHE A C 1
ATOM 1328 O O . PHE A 1 174 ? -66.101 -2.977 32.578 1.00 35.03 174 PHE A O 1
ATOM 1335 N N . ASP A 1 175 ? -64.033 -2.416 31.844 1.00 34.62 175 ASP A N 1
ATOM 1336 C CA . ASP A 1 175 ? -64.056 -3.012 30.504 1.00 34.62 175 ASP A CA 1
ATOM 1337 C C . ASP A 1 175 ? -62.883 -4.006 30.421 1.00 34.62 175 ASP A C 1
ATOM 1339 O O . ASP A 1 175 ? -61.894 -3.840 31.142 1.00 34.62 175 ASP A O 1
ATOM 1343 N N . SER A 1 176 ? -63.034 -5.087 29.660 1.00 40.72 176 SER A N 1
ATOM 1344 C CA . SER A 1 176 ? -62.560 -6.407 30.100 1.00 40.72 176 SER A CA 1
ATOM 1345 C C . SER A 1 176 ? -61.543 -7.070 29.164 1.00 40.72 176 SER A C 1
ATOM 1347 O O . SER A 1 176 ? -61.922 -7.825 28.267 1.00 40.72 176 SER A O 1
ATOM 1349 N N . THR A 1 177 ? -60.249 -6.857 29.424 1.00 33.88 177 THR A N 1
ATOM 1350 C CA . THR A 1 177 ? -59.153 -7.648 28.818 1.00 33.88 177 THR A CA 1
ATOM 1351 C C . THR A 1 177 ? -58.067 -8.108 29.796 1.00 33.88 177 THR A C 1
ATOM 1353 O O . THR A 1 177 ? -57.400 -9.094 29.501 1.00 33.88 177 THR A O 1
ATOM 1356 N N . GLU A 1 178 ? -57.920 -7.486 30.972 1.00 34.06 178 GLU A N 1
ATOM 1357 C CA . GLU A 1 178 ? -57.086 -8.006 32.065 1.00 34.06 178 GLU A CA 1
ATOM 1358 C C . GLU A 1 178 ? -57.830 -7.937 33.409 1.00 34.06 178 GLU A C 1
ATOM 1360 O O . GLU A 1 178 ? -58.391 -6.902 33.766 1.00 34.06 178 GLU A O 1
ATOM 1365 N N . ILE A 1 179 ? -57.761 -9.036 34.173 1.00 29.03 179 ILE A N 1
ATOM 1366 C CA . ILE A 1 179 ? -58.371 -9.255 35.501 1.00 29.03 179 ILE A CA 1
ATOM 1367 C C . ILE A 1 179 ? -59.903 -9.457 35.485 1.00 29.03 179 ILE A C 1
ATOM 1369 O O . ILE A 1 179 ? -60.690 -8.563 35.798 1.00 29.03 179 ILE A O 1
ATOM 1373 N N . ASP A 1 180 ? -60.304 -10.712 35.260 1.00 28.17 180 ASP A N 1
ATOM 1374 C CA . ASP A 1 180 ? -61.537 -11.276 35.826 1.00 28.17 180 ASP A CA 1
ATOM 1375 C C . ASP A 1 180 ? -61.502 -11.204 37.368 1.00 28.17 180 ASP A C 1
ATOM 1377 O O . ASP A 1 180 ? -60.451 -11.371 37.989 1.00 28.17 180 ASP A O 1
ATOM 1381 N N . MET A 1 181 ? -62.610 -11.019 38.080 1.00 26.48 181 MET A N 1
ATOM 1382 C CA . MET A 1 181 ? -63.977 -10.683 37.669 1.00 26.48 181 MET A CA 1
ATOM 1383 C C . MET A 1 181 ? -64.607 -9.917 38.837 1.00 26.48 181 MET A C 1
ATOM 1385 O O . MET A 1 181 ? -64.310 -10.267 39.972 1.00 26.48 181 MET A O 1
ATOM 1389 N N . GLY A 1 182 ? -65.509 -8.960 38.576 1.00 24.94 182 GLY A N 1
ATOM 1390 C CA . GLY A 1 182 ? -66.957 -9.253 38.802 1.00 24.94 182 GLY A CA 1
ATOM 1391 C C . GLY A 1 182 ? -69.250 -7.478 40.440 1.00 24.94 182 GLY A C 1
ATOM 1392 O O . GLY A 1 182 ? -69.032 -6.709 41.407 1.00 24.94 182 GLY A O 1
ATOM 1393 N N . ALA A 1 183 ? -70.614 -7.527 40.278 1.00 32.59 183 ALA A N 1
ATOM 1394 C CA . ALA A 1 183 ? -71.452 -8.185 41.290 1.00 32.59 183 ALA A CA 1
ATOM 1395 C C . ALA A 1 183 ? -71.789 -9.612 40.795 1.00 32.59 183 ALA A C 1
ATOM 1397 O O . ALA A 1 183 ? -71.909 -9.810 39.586 1.00 32.59 183 ALA A O 1
ATOM 1398 N N . SER A 1 184 ? -71.913 -10.591 41.707 1.00 39.69 184 SER A N 1
ATOM 1399 C CA . SER A 1 184 ? -71.911 -12.051 41.430 1.00 39.69 184 SER A CA 1
ATOM 1400 C C . SER A 1 184 ? -70.551 -12.590 40.935 1.00 39.69 184 SER A C 1
ATOM 1402 O O . SER A 1 184 ? -70.237 -12.480 39.756 1.00 39.69 184 SER A O 1
ATOM 1404 N N . TYR A 1 185 ? -69.756 -13.180 41.846 1.00 32.56 185 TYR A N 1
ATOM 1405 C CA . TYR A 1 185 ? -68.321 -13.534 41.694 1.00 32.56 185 TYR A CA 1
ATOM 1406 C C . TYR A 1 185 ? -67.362 -12.331 41.563 1.00 32.56 185 TYR A C 1
ATOM 1408 O O . TYR A 1 185 ? -66.748 -12.169 40.517 1.00 32.56 185 TYR A O 1
ATOM 1416 N N . TRP A 1 186 ? -67.213 -11.494 42.603 1.00 34.12 186 TRP A N 1
ATOM 1417 C CA . TRP A 1 186 ? -66.275 -10.350 42.589 1.00 34.12 186 TRP A CA 1
ATOM 1418 C C . TRP A 1 186 ? -65.353 -10.259 43.825 1.00 34.12 186 TRP A C 1
ATOM 1420 O O . TRP A 1 186 ? -65.637 -10.906 44.835 1.00 34.12 186 TRP A O 1
ATOM 1430 N N . PRO A 1 187 ? -64.234 -9.495 43.773 1.00 28.94 187 PRO A N 1
ATOM 1431 C CA . PRO A 1 187 ? -63.154 -9.547 44.756 1.00 28.94 187 PRO A CA 1
ATOM 1432 C C . PRO A 1 187 ? -63.212 -8.344 45.714 1.00 28.94 187 PRO A C 1
ATOM 1434 O O . PRO A 1 187 ? -63.176 -7.188 45.290 1.00 28.94 187 PRO A O 1
ATOM 1437 N N . GLY A 1 188 ? -63.262 -8.620 47.019 1.00 30.86 188 GLY A N 1
ATOM 1438 C CA . GLY A 1 188 ? -63.369 -7.604 48.072 1.00 30.86 188 GLY A CA 1
ATOM 1439 C C . GLY A 1 188 ? -62.178 -6.636 48.198 1.00 30.86 188 GLY A C 1
ATOM 1440 O O . GLY A 1 188 ? -61.118 -6.803 47.591 1.00 30.86 188 GLY A O 1
ATOM 1441 N N . ALA A 1 189 ? -62.378 -5.597 49.013 1.00 29.84 189 ALA A N 1
ATOM 1442 C CA . ALA A 1 189 ? -61.514 -4.420 49.113 1.00 29.84 189 ALA A CA 1
ATOM 1443 C C . ALA A 1 189 ? -60.050 -4.694 49.525 1.00 29.84 189 ALA A C 1
ATOM 1445 O O . ALA A 1 189 ? -59.739 -5.614 50.280 1.00 29.84 189 ALA A O 1
ATOM 1446 N N . ARG A 1 190 ? -59.147 -3.797 49.098 1.00 30.55 190 ARG A N 1
ATOM 1447 C CA . ARG A 1 190 ? -57.770 -3.693 49.614 1.00 30.55 190 ARG A CA 1
ATOM 1448 C C . ARG A 1 190 ? -57.731 -2.666 50.747 1.00 30.55 190 ARG A C 1
ATOM 1450 O O . ARG A 1 190 ? -58.076 -1.510 50.520 1.00 30.55 190 ARG A O 1
ATOM 1457 N N . LEU A 1 191 ? -57.258 -3.066 51.926 1.00 32.28 191 LEU A N 1
ATOM 1458 C CA . LEU A 1 191 ? -57.085 -2.188 53.087 1.00 32.28 191 LEU A CA 1
ATOM 1459 C C . LEU A 1 191 ? -55.590 -1.979 53.382 1.00 32.28 191 LEU A C 1
ATOM 1461 O O . LEU A 1 191 ? -54.853 -2.946 53.568 1.00 32.28 191 LEU A O 1
ATOM 1465 N N . HIS A 1 192 ? -55.156 -0.721 53.461 1.00 29.58 192 HIS A N 1
ATOM 1466 C CA . HIS A 1 192 ? -53.863 -0.327 54.032 1.00 29.58 192 HIS A CA 1
ATOM 1467 C C . HIS A 1 192 ? -54.097 0.391 55.363 1.00 29.58 192 HIS A C 1
ATOM 1469 O O . HIS A 1 192 ? -55.098 1.085 55.507 1.00 29.58 192 HIS A O 1
ATOM 1475 N N . VAL A 1 193 ? -53.163 0.263 56.309 1.00 30.06 193 VAL A N 1
ATOM 1476 C CA . VAL A 1 193 ? -53.165 1.011 57.575 1.00 30.06 193 VAL A CA 1
ATOM 1477 C C . VAL A 1 193 ? -51.719 1.330 57.965 1.00 30.06 193 VAL A C 1
ATOM 1479 O O . VAL A 1 193 ? -50.896 0.423 58.062 1.00 30.06 193 VAL A O 1
ATOM 1482 N N . GLN A 1 194 ? -51.406 2.604 58.205 1.00 30.31 194 GLN A N 1
ATOM 1483 C CA . GLN A 1 194 ? -50.104 3.071 58.688 1.00 30.31 194 GLN A CA 1
ATOM 1484 C C . GLN A 1 194 ? -50.278 3.752 60.050 1.00 30.31 194 GLN A C 1
ATOM 1486 O O . GLN A 1 194 ? -50.922 4.794 60.144 1.00 30.31 194 GLN A O 1
ATOM 1491 N N . ALA A 1 195 ? -49.704 3.183 61.112 1.00 28.31 195 ALA A N 1
ATOM 1492 C CA . ALA A 1 195 ? -49.809 3.761 62.450 1.00 28.31 195 ALA A CA 1
ATOM 1493 C C . ALA A 1 195 ? -48.794 4.899 62.678 1.00 28.31 195 ALA A C 1
ATOM 1495 O O . ALA A 1 195 ? -47.624 4.767 62.311 1.00 28.31 195 ALA A O 1
ATOM 1496 N N . SER A 1 196 ? -49.212 5.986 63.334 1.00 28.47 196 SER A N 1
ATOM 1497 C CA . SER A 1 196 ? -48.316 7.038 63.835 1.00 28.47 196 SER A CA 1
ATOM 1498 C C . SER A 1 196 ? -48.624 7.423 65.289 1.00 28.47 196 SER A C 1
ATOM 1500 O O . SER A 1 196 ? -49.741 7.269 65.786 1.00 28.47 196 SER A O 1
ATOM 1502 N N . LEU A 1 197 ? -47.585 7.891 65.984 1.00 28.55 197 LEU A N 1
ATOM 1503 C CA . LEU A 1 197 ? -47.590 8.325 67.383 1.00 28.55 197 LEU A CA 1
ATOM 1504 C C . LEU A 1 197 ? -46.783 9.626 67.480 1.00 28.55 197 LEU A C 1
ATOM 1506 O O . LEU A 1 197 ? -45.689 9.713 66.921 1.00 28.55 197 LEU A O 1
ATOM 1510 N N . THR A 1 198 ? -47.303 10.621 68.197 1.00 26.36 198 THR A N 1
ATOM 1511 C CA . THR A 1 198 ? -46.641 11.917 68.423 1.00 26.36 198 THR A CA 1
ATOM 1512 C C . THR A 1 198 ? -46.831 12.376 69.865 1.00 26.36 198 THR A C 1
ATOM 1514 O O . THR A 1 198 ? -47.957 12.364 70.358 1.00 26.36 198 THR A O 1
ATOM 1517 N N . GLY A 1 199 ? -45.741 12.833 70.488 1.00 30.47 199 GLY A N 1
ATOM 1518 C CA . GLY A 1 199 ? -45.698 13.396 71.842 1.00 30.47 199 GLY A CA 1
ATOM 1519 C C . GLY A 1 199 ? -45.026 12.468 72.868 1.00 30.47 199 GLY A C 1
ATOM 1520 O O . GLY A 1 199 ? -45.544 11.395 73.153 1.00 30.47 199 GLY A O 1
ATOM 1521 N N . ASP A 1 200 ? -43.870 12.784 73.464 1.00 33.53 200 ASP A N 1
ATOM 1522 C CA . ASP A 1 200 ? -42.952 13.916 73.228 1.00 33.53 200 ASP A CA 1
ATOM 1523 C C . ASP A 1 200 ? -41.481 13.476 73.429 1.00 33.53 200 ASP A C 1
ATOM 1525 O O . ASP A 1 200 ? -40.855 13.770 74.447 1.00 33.53 200 ASP A O 1
ATOM 1529 N N . VAL A 1 201 ? -40.906 12.767 72.449 1.00 31.67 201 VAL A N 1
ATOM 1530 C CA . VAL A 1 201 ? -39.444 12.690 72.244 1.00 31.67 201 VAL A CA 1
ATOM 1531 C C . VAL A 1 201 ? -39.173 12.659 70.740 1.00 31.67 201 VAL A C 1
ATOM 1533 O O . VAL A 1 201 ? -39.651 11.769 70.039 1.00 31.67 201 VAL A O 1
ATOM 1536 N N . GLU A 1 202 ? -38.402 13.619 70.232 1.00 33.47 202 GLU A N 1
ATOM 1537 C CA . GLU A 1 202 ? -38.043 13.687 68.814 1.00 33.47 202 GLU A CA 1
ATOM 1538 C C . GLU A 1 202 ? -36.910 12.688 68.511 1.00 33.47 202 GLU A C 1
ATOM 1540 O O . GLU A 1 202 ? -35.763 12.879 68.914 1.00 33.47 202 GLU A O 1
ATOM 1545 N N . GLY A 1 203 ? -37.238 11.574 67.848 1.00 34.41 203 GLY A N 1
ATOM 1546 C CA . GLY A 1 203 ? -36.277 10.502 67.580 1.00 34.41 203 GLY A CA 1
ATOM 1547 C C . GLY A 1 203 ? -36.782 9.474 66.571 1.00 34.41 203 GLY A C 1
ATOM 1548 O O . GLY A 1 203 ? -37.495 8.536 66.924 1.00 34.41 203 GLY A O 1
ATOM 1549 N N . GLN A 1 204 ? -36.377 9.623 65.310 1.00 31.81 204 GLN A N 1
ATOM 1550 C CA . GLN A 1 204 ? -36.689 8.669 64.246 1.00 31.81 204 GLN A CA 1
ATOM 1551 C C . GLN A 1 204 ? -35.978 7.327 64.496 1.00 31.81 204 GLN A C 1
ATOM 1553 O O . GLN A 1 204 ? -34.753 7.278 64.613 1.00 31.81 204 GLN A O 1
ATOM 1558 N N . ARG A 1 205 ? -36.733 6.222 64.536 1.00 30.98 205 ARG A N 1
ATOM 1559 C CA . ARG A 1 205 ? -36.185 4.856 64.493 1.00 30.98 205 ARG A CA 1
ATOM 1560 C C . ARG A 1 205 ? -36.723 4.104 63.285 1.00 30.98 205 ARG A C 1
ATOM 1562 O O . ARG A 1 205 ? -37.932 3.986 63.110 1.00 30.98 205 ARG A O 1
ATOM 1569 N N . THR A 1 206 ? -35.813 3.553 62.493 1.00 28.55 206 THR A N 1
ATOM 1570 C CA . THR A 1 206 ? -36.136 2.607 61.424 1.00 28.55 206 THR A CA 1
ATOM 1571 C C . THR A 1 206 ? -36.473 1.248 62.031 1.00 28.55 206 THR A C 1
ATOM 1573 O O . THR A 1 206 ? -35.677 0.702 62.795 1.00 28.55 206 THR A O 1
ATOM 1576 N N . VAL A 1 207 ? -37.625 0.685 61.669 1.00 28.64 207 VAL A N 1
ATOM 1577 C CA . VAL A 1 207 ? -37.930 -0.737 61.876 1.00 28.64 207 VAL A CA 1
ATOM 1578 C C . VAL A 1 207 ? -37.677 -1.450 60.543 1.00 28.64 207 VAL A C 1
ATOM 1580 O O . VAL A 1 207 ? -38.310 -1.076 59.554 1.00 28.64 207 VAL A O 1
ATOM 1583 N N . PRO A 1 208 ? -36.761 -2.432 60.464 1.00 26.23 208 PRO A N 1
ATOM 1584 C CA . PRO A 1 208 ? -36.533 -3.173 59.230 1.00 26.23 208 PRO A CA 1
ATOM 1585 C C . PRO A 1 208 ? -37.726 -4.095 58.948 1.00 26.23 208 PRO A C 1
ATOM 1587 O O . PRO A 1 208 ? -37.944 -5.088 59.639 1.00 26.23 208 PRO A O 1
ATOM 1590 N N . ILE A 1 209 ? -38.506 -3.763 57.919 1.00 27.17 209 ILE A N 1
ATOM 1591 C CA . ILE A 1 209 ? -39.579 -4.623 57.413 1.00 27.17 209 ILE A CA 1
ATOM 1592 C C . ILE A 1 209 ? -38.943 -5.667 56.493 1.00 27.17 209 ILE A C 1
ATOM 1594 O O . ILE A 1 209 ? -38.483 -5.325 55.402 1.00 27.17 209 ILE A O 1
ATOM 1598 N N . MET A 1 210 ? -38.939 -6.941 56.896 1.00 24.53 210 MET A N 1
ATOM 1599 C CA . MET A 1 210 ? -38.579 -8.018 55.971 1.00 24.53 210 MET A CA 1
ATOM 1600 C C . MET A 1 210 ? -39.672 -8.166 54.909 1.00 24.53 210 MET A C 1
ATOM 1602 O O . MET A 1 210 ? -40.795 -8.578 55.201 1.00 24.53 210 MET A O 1
ATOM 1606 N N . ARG A 1 211 ? -39.336 -7.818 53.665 1.00 26.86 211 ARG A N 1
ATOM 1607 C CA . ARG A 1 211 ? -40.169 -8.097 52.491 1.00 26.86 211 ARG A CA 1
ATOM 1608 C C . ARG A 1 211 ? -40.219 -9.615 52.243 1.00 26.86 211 ARG A C 1
ATOM 1610 O O . ARG A 1 211 ? -39.157 -10.234 52.216 1.00 26.86 211 ARG A O 1
ATOM 1617 N N . PRO A 1 212 ? -41.379 -10.201 51.900 1.00 31.17 212 PRO A N 1
ATOM 1618 C CA . PRO A 1 212 ? -41.411 -11.257 50.893 1.00 31.17 212 PRO A CA 1
ATOM 1619 C C . PRO A 1 212 ? -40.790 -10.658 49.624 1.00 31.17 212 PRO A C 1
ATOM 1621 O O . PRO A 1 212 ? -41.283 -9.648 49.120 1.00 31.17 212 PRO A O 1
ATOM 1624 N N . GLY A 1 213 ? -39.634 -11.173 49.212 1.00 36.16 213 GLY A N 1
ATOM 1625 C CA . GLY A 1 213 ? -38.705 -10.420 48.374 1.00 36.16 213 GLY A CA 1
ATOM 1626 C C . GLY A 1 213 ? -39.265 -9.996 47.013 1.00 36.16 213 GLY A C 1
ATOM 1627 O O . GLY A 1 213 ? -39.627 -10.836 46.197 1.00 36.16 213 GLY A O 1
ATOM 1628 N N . ILE A 1 214 ? -39.163 -8.695 46.716 1.00 36.28 214 ILE A N 1
ATOM 1629 C CA . ILE A 1 214 ? -38.458 -8.344 45.475 1.00 36.28 214 ILE A CA 1
ATOM 1630 C C . ILE A 1 214 ? -37.031 -8.866 45.704 1.00 36.28 214 ILE A C 1
ATOM 1632 O O . ILE A 1 214 ? -36.485 -8.529 46.766 1.00 36.28 214 ILE A O 1
ATOM 1636 N N . PRO A 1 215 ? -36.455 -9.710 44.826 1.00 44.94 215 PRO A N 1
ATOM 1637 C CA . PRO A 1 215 ? -35.062 -10.112 44.975 1.00 44.94 215 PRO A CA 1
ATOM 1638 C C . PRO A 1 215 ? -34.220 -8.842 45.060 1.00 44.94 215 PRO A C 1
ATOM 1640 O O . PRO A 1 215 ? -34.410 -7.914 44.274 1.00 44.94 215 PRO A O 1
ATOM 1643 N N . LEU A 1 216 ? -33.348 -8.760 46.062 1.00 48.34 216 LEU A N 1
ATOM 1644 C CA . LEU A 1 216 ? -32.396 -7.663 46.113 1.00 48.34 216 LEU A CA 1
ATOM 1645 C C . LEU A 1 216 ? -31.475 -7.864 44.907 1.00 48.34 216 LEU A C 1
ATOM 1647 O O . LEU A 1 216 ? -30.927 -8.947 44.741 1.00 48.34 216 LEU A O 1
ATOM 1651 N N . GLN A 1 217 ? -31.414 -6.873 44.028 1.00 66.12 217 GLN A N 1
ATOM 1652 C CA . GLN A 1 217 ? -30.694 -6.938 42.761 1.00 66.12 217 GLN A CA 1
ATOM 1653 C C . GLN A 1 217 ? -29.637 -5.846 42.748 1.00 66.12 217 GLN A C 1
ATOM 1655 O O . GLN A 1 217 ? -29.865 -4.772 43.306 1.00 66.12 217 GLN A O 1
ATOM 1660 N N . ALA A 1 218 ? -28.503 -6.124 42.116 1.00 77.06 218 ALA A N 1
ATOM 1661 C CA . ALA A 1 218 ? -27.542 -5.098 41.739 1.00 77.06 218 ALA A CA 1
ATOM 1662 C C . ALA A 1 218 ? -27.638 -4.814 40.239 1.00 77.06 218 ALA A C 1
ATOM 1664 O O . ALA A 1 218 ? -27.996 -5.698 39.454 1.00 77.06 218 ALA A O 1
ATOM 1665 N N . THR A 1 219 ? -27.311 -3.588 39.847 1.00 83.38 219 THR A N 1
ATOM 1666 C CA . THR A 1 219 ? -27.221 -3.176 38.442 1.00 83.38 219 THR A CA 1
ATOM 1667 C C . THR A 1 219 ? -25.772 -2.919 38.047 1.00 83.38 219 THR A C 1
ATOM 1669 O O . THR A 1 219 ? -24.969 -2.449 38.855 1.00 83.38 219 THR A O 1
ATOM 1672 N N . ILE A 1 220 ? -25.435 -3.256 36.803 1.00 92.62 220 ILE A N 1
ATOM 1673 C CA . ILE A 1 220 ? -24.095 -3.114 36.223 1.00 92.62 220 ILE A CA 1
ATOM 1674 C C . ILE A 1 220 ? -24.279 -2.522 34.826 1.00 92.62 220 ILE A C 1
ATOM 1676 O O . ILE A 1 220 ? -24.953 -3.133 34.004 1.00 92.62 220 ILE A O 1
ATOM 1680 N N . SER A 1 221 ? -23.735 -1.335 34.559 1.00 88.56 221 SER A N 1
ATOM 1681 C CA . SER A 1 221 ? -24.020 -0.585 33.326 1.00 88.56 221 SER A CA 1
ATOM 1682 C C . SER A 1 221 ? -22.880 0.333 32.890 1.00 88.56 221 SER A C 1
ATOM 1684 O O . SER A 1 221 ? -22.043 0.735 33.704 1.00 88.56 221 SER A O 1
ATOM 1686 N N . GLY A 1 222 ? -22.891 0.689 31.610 1.00 92.75 222 GLY A N 1
ATOM 1687 C CA . GLY A 1 222 ? -21.931 1.584 30.974 1.00 92.75 222 GLY A CA 1
ATOM 1688 C C . GLY A 1 222 ? -22.380 1.961 29.563 1.00 92.75 222 GLY A C 1
ATOM 1689 O O . GLY A 1 222 ? -23.495 1.634 29.146 1.00 92.75 222 GLY A O 1
ATOM 1690 N N . VAL A 1 223 ? -21.507 2.651 28.840 1.00 92.88 223 VAL A N 1
ATOM 1691 C CA . VAL A 1 223 ? -21.696 3.073 27.449 1.00 92.88 223 VAL A CA 1
ATOM 1692 C C . VAL A 1 223 ? -20.603 2.463 26.576 1.00 92.88 223 VAL A C 1
ATOM 1694 O O . VAL A 1 223 ? -19.417 2.563 26.884 1.00 92.88 223 VAL A O 1
ATOM 1697 N N . LYS A 1 224 ? -20.990 1.848 25.460 1.00 97.25 224 LYS A N 1
ATOM 1698 C CA . LYS A 1 224 ? -20.101 1.606 24.325 1.00 97.25 224 LYS A CA 1
ATOM 1699 C C . LYS A 1 224 ? -20.023 2.890 23.505 1.00 97.25 224 LYS A C 1
ATOM 1701 O O . LYS A 1 224 ? -21.038 3.312 22.958 1.00 97.25 224 LYS A O 1
ATOM 1706 N N . PHE A 1 225 ? -18.842 3.481 23.381 1.00 97.50 225 PHE A N 1
ATOM 1707 C CA . PHE A 1 225 ? -18.627 4.705 22.606 1.00 97.50 225 PHE A CA 1
ATOM 1708 C C . PHE A 1 225 ? -17.658 4.497 21.440 1.00 97.50 225 PHE A C 1
ATOM 1710 O O . PHE A 1 225 ? -16.915 3.504 21.388 1.00 97.50 225 PHE A O 1
ATOM 1717 N N . HIS A 1 226 ? -17.735 5.420 20.486 1.00 97.25 226 HIS A N 1
ATOM 1718 C CA . HIS A 1 226 ? -16.789 5.596 19.394 1.00 97.25 226 HIS A CA 1
ATOM 1719 C C . HIS A 1 226 ? -15.651 6.485 19.892 1.00 97.25 226 HIS A C 1
ATOM 1721 O O . HIS A 1 226 ? -15.835 7.684 20.040 1.00 97.25 226 HIS A O 1
ATOM 1727 N N . ASP A 1 227 ? -14.508 5.871 20.175 1.00 97.12 227 ASP A N 1
ATOM 1728 C CA . ASP A 1 227 ? -13.298 6.549 20.639 1.00 97.12 227 ASP A CA 1
ATOM 1729 C C . ASP A 1 227 ? -12.481 6.967 19.407 1.00 97.12 227 ASP A C 1
ATOM 1731 O O . ASP A 1 227 ? -11.957 6.107 18.697 1.00 97.12 227 ASP A O 1
ATOM 1735 N N . VAL A 1 228 ? -12.465 8.260 19.087 1.00 93.81 228 VAL A N 1
ATOM 1736 C CA . VAL A 1 228 ? -11.999 8.794 17.794 1.00 93.81 228 VAL A CA 1
ATOM 1737 C C . VAL A 1 228 ? -10.511 9.155 17.828 1.00 93.81 228 VAL A C 1
ATOM 1739 O O . VAL A 1 228 ? -9.843 9.092 16.792 1.00 93.81 228 VAL A O 1
ATOM 1742 N N . ASP A 1 229 ? -9.963 9.514 18.996 1.00 93.12 229 ASP A N 1
ATOM 1743 C CA . ASP A 1 229 ? -8.524 9.789 19.163 1.00 93.12 229 ASP A CA 1
ATOM 1744 C C . ASP A 1 229 ? -7.730 8.678 19.887 1.00 93.12 229 ASP A C 1
ATOM 1746 O O . ASP A 1 229 ? -6.492 8.683 19.874 1.00 93.12 229 ASP A O 1
ATOM 1750 N N . ALA A 1 230 ? -8.439 7.653 20.366 1.00 95.44 230 ALA A N 1
ATOM 1751 C CA . ALA A 1 230 ? -7.967 6.454 21.052 1.00 95.44 230 ALA A CA 1
ATOM 1752 C C . ALA A 1 230 ? -7.450 6.649 22.494 1.00 95.44 230 ALA A C 1
ATOM 1754 O O . ALA A 1 230 ? -6.803 5.732 23.018 1.00 95.44 230 ALA A O 1
ATOM 1755 N N . ASP A 1 231 ? -7.711 7.780 23.167 1.00 94.81 231 ASP A N 1
ATOM 1756 C CA . ASP A 1 231 ? -7.229 8.012 24.544 1.00 94.81 231 ASP A CA 1
ATOM 1757 C C . ASP A 1 231 ? -7.892 7.119 25.618 1.00 94.81 231 ASP A C 1
ATOM 1759 O O . ASP A 1 231 ? -7.284 6.863 26.668 1.00 94.81 231 ASP A O 1
ATOM 1763 N N . GLY A 1 232 ? -9.075 6.559 25.332 1.00 95.50 232 GLY A N 1
ATOM 1764 C CA . GLY A 1 232 ? -9.820 5.674 26.227 1.00 95.50 232 GLY A CA 1
ATOM 1765 C C . GLY A 1 232 ? -10.858 6.360 27.1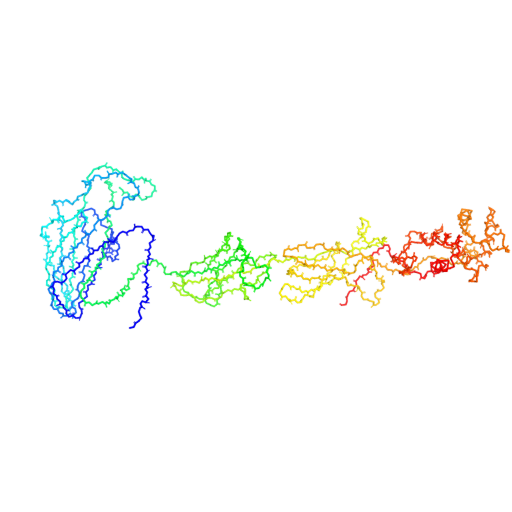26 1.00 95.50 232 GLY A C 1
ATOM 1766 O O . GLY A 1 232 ? -11.310 5.735 28.094 1.00 95.50 232 GLY A O 1
ATOM 1767 N N . VAL A 1 233 ? -11.243 7.610 26.855 1.00 94.12 233 VAL A N 1
ATOM 1768 C CA . VAL A 1 233 ? -12.230 8.390 27.622 1.00 94.12 233 VAL A CA 1
ATOM 1769 C C . VAL A 1 233 ? -13.293 8.977 26.692 1.00 94.12 233 VAL A C 1
ATOM 1771 O O . VAL A 1 233 ? -12.955 9.720 25.789 1.00 94.12 233 VAL A O 1
ATOM 1774 N N . GLN A 1 234 ? -14.584 8.729 26.964 1.00 93.50 234 GLN A N 1
ATOM 1775 C CA . GLN A 1 234 ? -15.662 9.284 26.133 1.00 93.50 234 GLN A CA 1
ATOM 1776 C C . GLN A 1 234 ? -15.718 10.821 26.218 1.00 93.50 234 GLN A C 1
ATOM 1778 O O . GLN A 1 234 ? -16.207 11.374 27.215 1.00 93.50 234 GLN A O 1
ATOM 1783 N N . ASP A 1 235 ? -15.264 11.507 25.168 1.00 92.50 235 ASP A N 1
ATOM 1784 C CA . ASP A 1 235 ? -15.106 12.970 25.145 1.00 92.50 235 ASP A CA 1
ATOM 1785 C C . ASP A 1 235 ? -16.253 13.695 24.373 1.00 92.50 235 ASP A C 1
ATOM 1787 O O . ASP A 1 235 ? -17.064 13.058 23.690 1.00 92.50 235 ASP A O 1
ATOM 1791 N N . PRO A 1 236 ? -16.430 15.034 24.496 1.00 93.69 236 PRO A N 1
ATOM 1792 C CA . PRO A 1 236 ? -17.561 15.775 23.910 1.00 93.69 236 PRO A CA 1
ATOM 1793 C C . PRO A 1 236 ? -17.622 15.819 22.369 1.00 93.69 236 PRO A C 1
ATOM 1795 O O . PRO A 1 236 ? -17.307 16.827 21.734 1.00 93.69 236 PRO A O 1
ATOM 1798 N N . GLY A 1 237 ? -18.142 14.747 21.785 1.00 87.25 237 GLY A N 1
ATOM 1799 C CA . GLY A 1 237 ? -18.287 14.525 20.343 1.00 87.25 237 GLY A CA 1
ATOM 1800 C C . GLY A 1 237 ? -18.353 13.038 19.987 1.00 87.25 237 GLY A C 1
ATOM 1801 O O . GLY A 1 237 ? -18.774 12.696 18.887 1.00 87.25 237 GLY A O 1
ATOM 1802 N N . GLU A 1 238 ? -17.987 12.175 20.933 1.00 94.62 238 GLU A N 1
ATOM 1803 C CA . GLU A 1 238 ? -17.921 10.727 20.785 1.00 94.62 238 GLU A CA 1
ATOM 1804 C C . GLU A 1 238 ? -19.282 10.078 21.037 1.00 94.62 238 GLU A C 1
ATOM 1806 O O . GLU A 1 238 ? -19.762 9.968 22.171 1.00 94.62 238 GLU A O 1
ATOM 1811 N N . GLU A 1 239 ? -19.943 9.690 19.947 1.00 92.50 239 GLU A N 1
ATOM 1812 C CA . GLU A 1 239 ? -21.282 9.110 19.988 1.00 92.50 239 GLU A CA 1
ATOM 1813 C C . GLU A 1 239 ? -21.263 7.651 20.487 1.00 92.50 239 GLU A C 1
ATOM 1815 O O . GLU A 1 239 ? -20.245 6.952 20.472 1.00 92.50 239 GLU A O 1
ATOM 1820 N N . GLY A 1 240 ? -22.415 7.188 20.979 1.00 93.94 240 GLY A N 1
ATOM 1821 C CA . GLY A 1 240 ? -22.591 5.801 21.397 1.00 93.94 240 GLY A CA 1
ATOM 1822 C C . GLY A 1 240 ? -22.662 4.857 20.194 1.00 93.94 240 GLY A C 1
ATOM 1823 O O . GLY A 1 240 ? -23.279 5.183 19.183 1.00 93.94 240 GLY A O 1
ATOM 1824 N N . LEU A 1 241 ? -22.063 3.669 20.299 1.00 93.19 241 LEU A N 1
ATOM 1825 C CA . LEU A 1 241 ? -22.110 2.658 19.239 1.00 93.19 241 LEU A CA 1
ATOM 1826 C C . LEU A 1 241 ? -23.178 1.600 19.536 1.00 93.19 241 LEU A C 1
ATOM 1828 O O . LEU A 1 241 ? -23.076 0.862 20.519 1.00 93.19 241 LEU A O 1
ATOM 1832 N N . ALA A 1 242 ? -24.168 1.496 18.651 1.00 93.19 242 ALA A N 1
ATOM 1833 C CA . ALA A 1 242 ? -25.227 0.486 18.683 1.00 93.19 242 ALA A CA 1
ATOM 1834 C C . ALA A 1 242 ? -24.773 -0.891 18.156 1.00 93.19 242 ALA A C 1
ATOM 1836 O O . ALA A 1 242 ? -23.749 -1.005 17.483 1.00 93.19 242 ALA A O 1
ATOM 1837 N N . ASP A 1 243 ? -25.563 -1.931 18.436 1.00 93.50 243 ASP A N 1
ATOM 1838 C CA . ASP A 1 243 ? -25.366 -3.325 18.000 1.00 93.50 243 ASP A CA 1
ATOM 1839 C C . ASP A 1 243 ? -24.077 -4.013 18.521 1.00 93.50 243 ASP A C 1
ATOM 1841 O O . ASP A 1 243 ? -23.714 -5.107 18.076 1.00 93.50 243 ASP A O 1
ATOM 1845 N N . TRP A 1 244 ? -23.399 -3.449 19.530 1.00 97.19 244 TRP A N 1
ATOM 1846 C CA . TRP A 1 244 ? -22.281 -4.114 20.209 1.00 97.19 244 TRP A CA 1
ATOM 1847 C C . TRP A 1 244 ? -22.783 -5.075 21.281 1.00 97.19 244 TRP A C 1
ATOM 1849 O O . TRP A 1 244 ? -23.561 -4.708 22.157 1.00 97.19 244 TRP A O 1
ATOM 1859 N N . THR A 1 245 ? -22.302 -6.319 21.241 1.00 97.94 245 THR A N 1
ATOM 1860 C CA . THR A 1 245 ? -22.612 -7.312 22.276 1.00 97.94 245 THR A CA 1
ATOM 1861 C C . THR A 1 245 ? -21.671 -7.145 23.464 1.00 97.94 245 THR A C 1
ATOM 1863 O O . THR A 1 245 ? -20.461 -7.338 23.330 1.00 97.94 245 THR A O 1
ATOM 1866 N N . ILE A 1 246 ? -22.230 -6.869 24.639 1.00 97.94 246 ILE A N 1
ATOM 1867 C CA . ILE A 1 246 ? -21.515 -6.876 25.918 1.00 97.94 246 ILE A CA 1
ATOM 1868 C C . ILE A 1 246 ? -21.878 -8.161 26.672 1.00 97.94 246 ILE A C 1
ATOM 1870 O O . ILE A 1 246 ? -23.024 -8.611 26.665 1.00 97.94 246 ILE A O 1
ATOM 1874 N N . GLN A 1 247 ? -20.898 -8.783 27.321 1.00 98.50 247 GLN A N 1
ATOM 1875 C CA . GLN A 1 247 ? -21.031 -10.068 28.006 1.00 98.50 247 GLN A CA 1
ATOM 1876 C C . GLN A 1 247 ? -20.736 -9.942 29.497 1.00 98.50 247 GLN A C 1
ATOM 1878 O O . GLN A 1 247 ? -19.683 -9.438 29.899 1.00 98.50 247 GLN A O 1
ATOM 1883 N N . LEU A 1 248 ? -21.635 -10.482 30.319 1.00 98.06 248 LEU A N 1
ATOM 1884 C CA . LEU A 1 248 ? -21.446 -10.606 31.756 1.00 98.06 248 LEU A CA 1
ATOM 1885 C C . LEU A 1 248 ? -21.075 -12.045 32.121 1.00 98.06 248 LEU A C 1
ATOM 1887 O O . LEU A 1 248 ? -21.855 -12.984 31.946 1.00 98.06 248 LEU A O 1
ATOM 1891 N N . PHE A 1 249 ? -19.895 -12.205 32.708 1.00 98.38 249 PHE A N 1
ATOM 1892 C CA . PHE A 1 249 ? -19.425 -13.452 33.297 1.00 98.38 249 PHE A CA 1
ATOM 1893 C C . PHE A 1 249 ? -19.493 -13.389 34.824 1.00 98.38 249 PHE A C 1
ATOM 1895 O O . PHE A 1 249 ? -19.275 -12.337 35.424 1.00 98.38 249 PHE A O 1
ATOM 1902 N N . ARG A 1 250 ? -19.706 -14.536 35.469 1.00 97.19 250 ARG A N 1
ATOM 1903 C CA . ARG A 1 250 ? -19.583 -14.722 36.921 1.00 97.19 250 ARG A CA 1
ATOM 1904 C C . ARG A 1 250 ? -18.535 -15.787 37.231 1.00 97.19 250 ARG A C 1
ATOM 1906 O O . ARG A 1 250 ? -18.412 -16.780 36.512 1.00 97.19 250 ARG A O 1
ATOM 1913 N N . LYS A 1 251 ? -17.786 -15.583 38.310 1.00 96.75 251 LYS A N 1
ATOM 1914 C CA . LYS A 1 251 ? -16.762 -16.507 38.806 1.00 96.75 251 LYS A CA 1
ATOM 1915 C C . LYS A 1 251 ? -17.419 -17.595 39.660 1.00 96.75 251 LYS A C 1
ATOM 1917 O O . LYS A 1 251 ? -18.047 -17.285 40.670 1.00 96.75 251 LYS A O 1
ATOM 1922 N N . VAL A 1 252 ? -17.279 -18.860 39.269 1.00 92.94 252 VAL A N 1
ATOM 1923 C CA . VAL A 1 252 ? -17.804 -20.028 40.002 1.00 92.94 252 VAL A CA 1
ATOM 1924 C C . VAL A 1 252 ? -16.724 -21.105 40.005 1.00 92.94 252 VAL A C 1
ATOM 1926 O O . VAL A 1 252 ? -16.157 -21.396 38.959 1.00 92.94 252 VAL A O 1
ATOM 1929 N N . ASP A 1 253 ? -16.387 -21.641 41.181 1.00 92.69 253 ASP A N 1
ATOM 1930 C CA . ASP A 1 253 ? -15.306 -22.626 41.376 1.00 92.69 253 ASP A CA 1
ATOM 1931 C C . ASP A 1 253 ? -13.959 -22.240 40.715 1.00 92.69 253 ASP A C 1
ATOM 1933 O O . ASP A 1 253 ? -13.169 -23.088 40.310 1.00 92.69 253 ASP A O 1
ATOM 1937 N N . ASN A 1 254 ? -13.681 -20.927 40.686 1.00 89.06 254 ASN A N 1
ATOM 1938 C CA . ASN A 1 254 ? -12.543 -20.245 40.047 1.00 89.06 254 ASN A CA 1
ATOM 1939 C C . ASN A 1 254 ? -12.583 -20.134 38.502 1.00 89.06 254 ASN A C 1
ATOM 1941 O O . ASN A 1 254 ? -11.726 -19.453 37.938 1.00 89.06 254 ASN A O 1
ATOM 1945 N N . ASP A 1 255 ? -13.601 -20.676 37.830 1.00 94.06 255 ASP A N 1
ATOM 1946 C CA . ASP A 1 255 ? -13.814 -20.524 36.384 1.00 94.06 255 ASP A CA 1
ATOM 1947 C C . ASP A 1 255 ? -14.829 -19.415 36.039 1.00 94.06 255 ASP A C 1
ATOM 1949 O O . ASP A 1 255 ? -15.765 -19.117 36.790 1.00 94.06 255 ASP A O 1
ATOM 1953 N N . TRP A 1 256 ? -14.653 -18.791 34.869 1.00 96.69 256 TRP A N 1
ATOM 1954 C CA . TRP A 1 256 ? -15.555 -17.758 34.346 1.00 96.69 256 TRP A CA 1
ATOM 1955 C C . TRP A 1 256 ? -16.702 -18.378 33.547 1.00 96.69 256 TRP A C 1
ATOM 1957 O O . TRP A 1 256 ? -16.487 -18.945 32.478 1.00 96.69 256 TRP A O 1
ATOM 1967 N N . ASN A 1 257 ? -17.927 -18.206 34.033 1.00 94.38 257 ASN A N 1
ATOM 1968 C CA . ASN A 1 257 ? -19.144 -18.704 33.399 1.00 94.38 257 ASN A CA 1
ATOM 1969 C C . ASN A 1 257 ? -19.935 -17.523 32.826 1.00 94.38 257 ASN A C 1
ATOM 1971 O O . ASN A 1 257 ? -20.180 -16.561 33.552 1.00 94.38 257 ASN A O 1
ATOM 1975 N N . LEU A 1 258 ? -20.324 -17.576 31.549 1.00 96.31 258 LEU A N 1
ATOM 1976 C CA . LEU A 1 258 ? -21.216 -16.576 30.952 1.00 96.31 258 LEU A CA 1
ATOM 1977 C C . LEU A 1 258 ? -22.595 -16.687 31.618 1.00 96.31 258 LEU A C 1
ATOM 1979 O O . LEU A 1 258 ? -23.140 -17.788 31.703 1.00 96.31 258 LEU A O 1
ATOM 1983 N N . VAL A 1 259 ? -23.135 -15.569 32.105 1.00 93.25 259 VAL A N 1
ATOM 1984 C CA . VAL A 1 259 ? -24.424 -15.530 32.819 1.00 93.25 259 VAL A CA 1
ATOM 1985 C C . VAL A 1 259 ? -25.446 -14.591 32.188 1.00 93.25 259 VAL A C 1
ATOM 1987 O O . VAL A 1 259 ? -26.635 -14.832 32.370 1.00 93.25 259 VAL A O 1
ATOM 1990 N N . ASP A 1 260 ? -25.010 -13.567 31.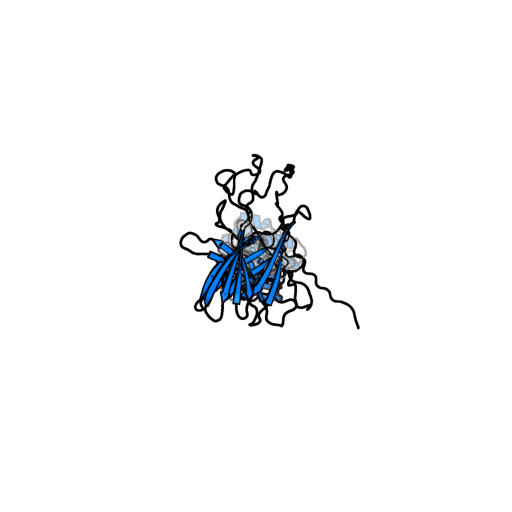449 1.00 92.25 260 ASP A N 1
ATOM 1991 C CA . ASP A 1 260 ? -25.906 -12.650 30.737 1.00 92.25 260 ASP A CA 1
ATOM 1992 C C . ASP A 1 260 ? -25.208 -12.001 29.525 1.00 92.25 260 ASP A C 1
ATOM 1994 O O . ASP A 1 260 ? -23.973 -11.972 29.452 1.00 92.25 260 ASP A O 1
ATOM 1998 N N . THR A 1 261 ? -25.989 -11.482 28.578 1.00 94.19 261 THR A N 1
ATOM 1999 C CA . THR A 1 261 ? -25.508 -10.769 27.379 1.00 94.19 261 THR A CA 1
ATOM 2000 C C . THR A 1 261 ? -26.480 -9.664 26.992 1.00 94.19 261 THR A C 1
ATOM 2002 O O . THR A 1 261 ? -27.665 -9.945 26.819 1.00 94.19 261 THR A O 1
ATOM 2005 N N . ASP A 1 262 ? -25.971 -8.455 26.781 1.00 92.69 262 ASP A N 1
ATOM 2006 C CA . ASP A 1 262 ? -26.754 -7.295 26.349 1.00 92.69 262 ASP A CA 1
ATOM 2007 C C . ASP A 1 262 ? -26.242 -6.775 24.997 1.00 92.69 262 ASP A C 1
ATOM 2009 O O . ASP A 1 262 ? -25.109 -7.072 24.602 1.00 92.69 262 ASP A O 1
ATOM 2013 N N . ILE A 1 263 ? -27.081 -6.033 24.275 1.00 91.56 263 ILE A N 1
ATOM 2014 C CA . ILE A 1 263 ? -26.754 -5.435 22.975 1.00 91.56 263 ILE A CA 1
ATOM 2015 C C . ILE A 1 263 ? -27.035 -3.937 23.051 1.00 91.56 263 ILE A C 1
ATOM 2017 O O . ILE A 1 263 ? -28.147 -3.525 23.379 1.00 91.56 263 ILE A O 1
ATOM 2021 N N . THR A 1 264 ? -26.024 -3.128 22.747 1.00 88.69 264 THR A N 1
ATOM 2022 C CA . THR A 1 264 ? -26.085 -1.673 22.907 1.00 88.69 264 THR A CA 1
ATOM 2023 C C . THR A 1 264 ? -27.095 -1.031 21.954 1.00 88.69 264 THR A C 1
ATOM 2025 O O . THR A 1 264 ? -27.181 -1.383 20.775 1.00 88.69 264 THR A O 1
ATOM 2028 N N . GLY A 1 265 ? -27.874 -0.075 22.465 1.00 78.19 265 GLY A N 1
ATOM 2029 C CA . GLY A 1 265 ? -28.809 0.714 21.653 1.00 78.19 265 GLY A CA 1
ATOM 2030 C C . GLY A 1 265 ? -28.151 1.910 20.956 1.00 78.19 265 GLY A C 1
ATOM 2031 O O . GLY A 1 265 ? -26.951 2.130 21.095 1.00 78.19 265 GLY A O 1
ATOM 2032 N N . ASP A 1 266 ? -28.962 2.729 20.278 1.00 80.31 266 ASP A N 1
ATOM 2033 C CA . ASP A 1 266 ? -28.563 3.952 19.548 1.00 80.31 266 ASP A CA 1
ATOM 2034 C C . ASP A 1 266 ? -27.683 4.931 20.361 1.00 80.31 266 ASP A C 1
ATOM 2036 O O . ASP A 1 266 ? -26.906 5.686 19.791 1.00 80.31 266 ASP A O 1
ATOM 2040 N N . GLU A 1 267 ? -27.801 4.928 21.693 1.00 82.12 267 GLU A N 1
ATOM 2041 C CA . GLU A 1 267 ? -27.029 5.779 22.617 1.00 82.12 267 GLU A CA 1
ATOM 2042 C C . GLU A 1 267 ? -25.809 5.049 23.229 1.00 82.12 267 GLU A C 1
ATOM 2044 O O . GLU A 1 267 ? -25.229 5.510 24.210 1.00 82.12 267 GLU A O 1
ATOM 2049 N N . GLY A 1 268 ? -25.439 3.870 22.714 1.00 89.56 268 GLY A N 1
ATOM 2050 C CA . GLY A 1 268 ? -24.328 3.037 23.197 1.00 89.56 268 GLY A CA 1
ATOM 2051 C C . GLY A 1 268 ? -24.552 2.354 24.555 1.00 89.56 268 GLY A C 1
ATOM 2052 O O . GLY A 1 268 ? -23.733 1.543 24.981 1.00 89.56 268 GLY A O 1
ATOM 2053 N N . TYR A 1 269 ? -25.639 2.667 25.260 1.00 90.31 269 TYR A N 1
ATOM 2054 C CA . TYR A 1 269 ? -25.898 2.186 26.619 1.00 90.31 269 TYR A CA 1
ATOM 2055 C C . TYR A 1 269 ? -26.171 0.673 26.695 1.00 90.31 269 TYR A C 1
ATOM 2057 O O . TYR A 1 269 ? -26.875 0.126 25.843 1.00 90.31 269 TYR A O 1
ATOM 2065 N N . TYR A 1 270 ? -25.680 0.033 27.764 1.00 90.75 270 TYR A N 1
ATOM 2066 C CA . TYR A 1 270 ? -25.999 -1.349 28.147 1.00 90.75 270 TYR A CA 1
ATOM 2067 C C . TYR A 1 270 ? -26.253 -1.471 29.666 1.00 90.75 270 TYR A C 1
ATOM 2069 O O . TYR A 1 270 ? -25.708 -0.701 30.469 1.00 90.75 270 TYR A O 1
ATOM 2077 N N . ILE A 1 271 ? -27.051 -2.458 30.092 1.00 90.06 271 ILE A N 1
ATOM 2078 C CA . ILE A 1 271 ? -27.339 -2.731 31.511 1.00 90.06 271 ILE A CA 1
ATOM 2079 C C . ILE A 1 271 ? -27.645 -4.206 31.822 1.00 90.06 271 ILE A C 1
ATOM 2081 O O . ILE A 1 271 ? -28.613 -4.795 31.349 1.00 90.06 271 ILE A O 1
ATOM 2085 N N . PHE A 1 272 ? -26.910 -4.759 32.788 1.00 90.38 272 PHE A N 1
ATOM 2086 C CA . PHE A 1 272 ? -27.214 -6.039 33.429 1.00 90.38 272 PHE A CA 1
ATOM 2087 C C . PHE A 1 272 ? -27.904 -5.855 34.785 1.00 90.38 272 PHE A C 1
ATOM 2089 O O . PHE A 1 272 ? -27.634 -4.900 35.521 1.00 90.38 272 PHE A O 1
ATOM 2096 N N . THR A 1 273 ? -28.748 -6.821 35.160 1.00 83.12 273 THR A N 1
ATOM 2097 C CA . THR A 1 273 ? -29.408 -6.883 36.477 1.00 83.12 273 THR A CA 1
ATOM 2098 C C . THR A 1 273 ? -29.150 -8.237 37.138 1.00 83.12 273 THR A C 1
ATOM 2100 O O . THR A 1 273 ? -29.725 -9.247 36.739 1.00 83.12 273 THR A O 1
ATOM 2103 N N . VAL A 1 274 ? -28.322 -8.272 38.186 1.00 83.06 274 VAL A N 1
ATOM 2104 C CA . VAL A 1 274 ? -27.896 -9.523 38.839 1.00 83.06 274 VAL A CA 1
ATOM 2105 C C . VAL A 1 274 ? -28.657 -9.801 40.136 1.00 83.06 274 VAL A C 1
ATOM 2107 O O . VAL A 1 274 ? -28.910 -8.902 40.937 1.00 83.06 274 VAL A O 1
ATOM 2110 N N . THR A 1 275 ? -29.026 -11.067 40.350 1.00 80.81 275 THR A N 1
ATOM 2111 C CA . THR A 1 275 ? -29.801 -11.562 41.508 1.00 80.81 275 THR A CA 1
ATOM 2112 C C . THR A 1 275 ? -28.976 -12.349 42.529 1.00 80.81 275 THR A C 1
ATOM 2114 O O . THR A 1 275 ? -29.524 -12.785 43.542 1.00 80.81 275 THR A O 1
ATOM 2117 N N . GLU A 1 276 ? -27.675 -12.536 42.296 1.00 79.75 276 GLU A N 1
ATOM 2118 C CA . GLU A 1 276 ? -26.756 -13.202 43.224 1.00 79.75 276 GLU A CA 1
ATOM 2119 C C . GLU A 1 276 ? -25.496 -12.358 43.476 1.00 79.75 276 GLU A C 1
ATOM 2121 O O . GLU A 1 276 ? -25.107 -11.551 42.637 1.00 79.75 276 GLU A O 1
ATOM 2126 N N . THR A 1 277 ? -24.851 -12.543 44.632 1.00 80.06 277 THR A N 1
ATOM 2127 C CA . THR A 1 277 ? -23.552 -11.916 44.931 1.00 80.06 277 THR A CA 1
ATOM 2128 C C . THR A 1 277 ? -22.388 -12.680 44.296 1.00 80.06 277 THR A C 1
ATOM 2130 O O . THR A 1 277 ? -22.507 -13.859 43.935 1.00 80.06 277 THR A O 1
ATOM 2133 N N . GLY A 1 278 ? -21.228 -12.029 44.223 1.00 86.44 278 GLY A N 1
ATOM 2134 C CA . GLY A 1 278 ? -19.946 -12.662 43.905 1.00 86.44 278 GLY A CA 1
ATOM 2135 C C . GLY A 1 278 ? -19.085 -11.818 42.975 1.00 86.44 278 GLY A C 1
ATOM 2136 O O . GLY A 1 278 ? -19.420 -10.675 42.673 1.00 86.44 278 GLY A O 1
ATOM 2137 N N . THR A 1 279 ? -17.983 -12.402 42.505 1.00 95.75 279 THR A N 1
ATOM 2138 C CA . THR A 1 279 ? -17.111 -11.747 41.529 1.00 95.75 279 THR A CA 1
ATOM 2139 C C . THR A 1 279 ? -17.688 -11.896 40.118 1.00 95.75 279 THR A C 1
ATOM 2141 O O . THR A 1 279 ? -17.914 -13.012 39.633 1.00 95.75 279 THR A O 1
ATOM 2144 N N . TYR A 1 280 ? -17.906 -10.770 39.452 1.00 97.00 280 TYR A N 1
ATOM 2145 C CA . TYR A 1 280 ? -18.379 -10.646 38.078 1.00 97.00 280 TYR A CA 1
ATOM 2146 C C . TYR A 1 280 ? -17.291 -10.052 37.182 1.00 97.00 280 TYR A C 1
ATOM 2148 O O . TYR A 1 280 ? -16.363 -9.397 37.655 1.00 97.00 280 TYR A O 1
ATOM 2156 N N . LYS A 1 281 ? -17.412 -10.272 35.874 1.00 98.38 281 LYS A N 1
ATOM 2157 C CA . LYS A 1 281 ? -16.544 -9.673 34.862 1.00 98.38 281 LYS A CA 1
ATOM 2158 C C . LYS A 1 281 ? -17.353 -9.250 33.643 1.00 98.38 281 LYS A C 1
ATOM 2160 O O . LYS A 1 281 ? -18.074 -10.074 33.085 1.00 98.38 281 LYS A O 1
ATOM 2165 N N . VAL A 1 282 ? -17.200 -7.997 33.227 1.00 98.50 282 VAL A N 1
ATOM 2166 C CA . VAL A 1 282 ? -17.837 -7.430 32.031 1.00 98.50 282 VAL A CA 1
ATOM 2167 C C . VAL A 1 282 ? -16.807 -7.351 30.910 1.00 98.50 282 VAL A C 1
ATOM 2169 O O . VAL A 1 282 ? -15.708 -6.847 31.139 1.00 98.50 282 VAL A O 1
ATOM 2172 N N . VAL A 1 283 ? -17.145 -7.857 29.725 1.00 98.38 283 VAL A N 1
ATOM 2173 C CA . VAL A 1 283 ? -16.269 -7.903 28.540 1.00 98.38 283 VAL A CA 1
ATOM 2174 C C . VAL A 1 283 ? -17.098 -7.578 27.300 1.00 98.38 283 VAL A C 1
ATOM 2176 O O . VAL A 1 283 ? -18.219 -8.067 27.192 1.00 98.38 283 VAL A O 1
ATOM 2179 N N . GLU A 1 284 ? -16.569 -6.820 26.345 1.00 97.94 284 GLU A N 1
ATOM 2180 C CA . GLU A 1 284 ? -17.192 -6.716 25.020 1.00 97.94 284 GLU A CA 1
ATOM 2181 C C . GLU A 1 284 ? -16.867 -7.927 24.129 1.00 97.94 284 GLU A C 1
ATOM 2183 O O . GLU A 1 284 ? -15.880 -8.640 24.335 1.00 97.94 284 GLU A O 1
ATOM 2188 N N . VAL A 1 285 ? -17.692 -8.166 23.110 1.00 97.88 285 VAL A N 1
ATOM 2189 C CA . VAL A 1 285 ? -17.345 -9.077 22.014 1.00 97.88 285 VAL A CA 1
ATOM 2190 C C . VAL A 1 285 ? -16.556 -8.306 20.961 1.00 97.88 285 VAL A C 1
ATOM 2192 O O . VAL A 1 285 ? -17.078 -7.371 20.360 1.00 97.88 285 VAL A O 1
ATOM 2195 N N . PHE A 1 286 ? -15.326 -8.752 20.700 1.00 94.25 286 PHE A N 1
ATOM 2196 C CA . PHE A 1 286 ? -14.481 -8.239 19.620 1.00 94.25 286 PHE A CA 1
ATOM 2197 C C . PHE A 1 286 ? -15.235 -8.179 18.281 1.00 94.25 286 PHE A C 1
ATOM 2199 O O . PHE A 1 286 ? -15.697 -9.209 17.779 1.00 94.25 286 PHE A O 1
ATOM 2206 N N . GLN A 1 287 ? -15.288 -6.987 17.684 1.00 95.12 287 GLN A N 1
ATOM 2207 C CA . GLN A 1 287 ? -15.694 -6.789 16.296 1.00 95.12 287 GLN A CA 1
ATOM 2208 C C . GLN A 1 287 ? -14.466 -6.678 15.391 1.00 95.12 287 GLN A C 1
ATOM 2210 O O . GLN A 1 287 ? -13.477 -6.026 15.732 1.00 95.12 287 GLN A O 1
ATOM 2215 N N . ASP A 1 288 ? -14.532 -7.305 14.217 1.00 94.06 288 ASP A N 1
ATOM 2216 C CA . ASP A 1 288 ? -13.471 -7.159 13.226 1.00 94.06 288 ASP A CA 1
ATOM 2217 C C . ASP A 1 288 ? -13.486 -5.757 12.594 1.00 94.06 288 ASP A C 1
ATOM 2219 O O . ASP A 1 288 ? -14.509 -5.078 12.591 1.00 94.06 288 ASP A O 1
ATOM 2223 N N . GLY A 1 289 ? -12.331 -5.296 12.114 1.00 95.44 289 GLY A N 1
ATOM 2224 C CA . GLY A 1 289 ? -12.123 -3.904 11.698 1.00 95.44 289 GLY A CA 1
ATOM 2225 C C . GLY A 1 289 ? -11.958 -2.898 12.848 1.00 95.44 289 GLY A C 1
ATOM 2226 O O . GLY A 1 289 ? -11.499 -1.795 12.592 1.00 95.44 289 GLY A O 1
ATOM 2227 N N . TRP A 1 290 ? -12.235 -3.260 14.106 1.00 97.00 290 TRP A N 1
ATOM 2228 C CA . TRP A 1 290 ? -12.083 -2.366 15.265 1.00 97.00 290 TRP A CA 1
ATOM 2229 C C . TRP A 1 290 ? -10.901 -2.744 16.177 1.00 97.00 290 TRP A C 1
ATOM 2231 O O . TRP A 1 290 ? -10.376 -3.866 16.142 1.00 97.00 290 TRP A O 1
ATOM 2241 N N . MET A 1 291 ? -10.502 -1.801 17.034 1.00 96.69 291 MET A N 1
ATOM 2242 C CA . MET A 1 291 ? -9.631 -2.009 18.194 1.00 96.69 291 MET A CA 1
ATOM 2243 C C . MET A 1 291 ? -10.283 -1.433 19.452 1.00 96.69 291 MET A C 1
ATOM 2245 O O . MET A 1 291 ? -10.771 -0.308 19.433 1.00 96.69 291 MET A O 1
ATOM 2249 N N . GLN A 1 292 ? -10.246 -2.190 20.548 1.00 97.62 292 GLN A N 1
ATOM 2250 C CA . GLN A 1 292 ? -10.664 -1.720 21.866 1.00 97.62 292 GLN A CA 1
ATOM 2251 C C . GLN A 1 292 ? -9.587 -0.823 22.490 1.00 97.62 292 GLN A C 1
ATOM 2253 O O . GLN A 1 292 ? -8.413 -1.198 22.535 1.00 97.62 292 GLN A O 1
ATOM 2258 N N . THR A 1 293 ? -9.999 0.336 22.992 1.00 97.25 293 THR A N 1
ATOM 2259 C CA . THR A 1 293 ? -9.166 1.335 23.678 1.00 97.25 293 THR A CA 1
ATOM 2260 C C . THR A 1 293 ? -9.489 1.369 25.175 1.00 97.25 293 THR A C 1
ATOM 2262 O O . THR A 1 293 ? -8.572 1.384 26.001 1.00 97.25 293 THR A O 1
ATOM 2265 N N . ALA A 1 294 ? -10.773 1.250 25.542 1.00 97.00 294 ALA A N 1
ATOM 2266 C CA . ALA A 1 294 ? -11.234 1.229 26.930 1.00 97.00 294 ALA A CA 1
ATOM 2267 C C . ALA A 1 294 ? -12.092 -0.008 27.294 1.00 97.00 294 ALA A C 1
ATOM 2269 O O . ALA A 1 294 ? -12.853 -0.513 26.465 1.00 97.00 294 ALA A O 1
ATOM 2270 N N . PRO A 1 295 ? -12.001 -0.501 28.548 1.00 97.44 295 PRO A N 1
ATOM 2271 C CA . PRO A 1 295 ? -10.941 -0.209 29.517 1.00 97.44 295 PRO A CA 1
ATOM 2272 C C . PRO A 1 295 ? -9.603 -0.831 29.083 1.00 97.44 295 PRO A C 1
ATOM 2274 O O . PRO A 1 295 ? -9.576 -1.868 28.428 1.00 97.44 295 PRO A O 1
ATOM 2277 N N . ALA A 1 296 ? -8.475 -0.287 29.548 1.00 93.19 296 ALA A N 1
ATOM 2278 C CA . ALA A 1 296 ? -7.123 -0.724 29.156 1.00 93.19 296 ALA A CA 1
ATOM 2279 C C . ALA A 1 296 ? -6.736 -2.190 29.503 1.00 93.19 296 ALA A C 1
ATOM 2281 O O . ALA A 1 296 ? -5.640 -2.636 29.166 1.00 93.19 296 ALA A O 1
ATOM 2282 N N . LEU A 1 297 ? -7.600 -2.949 30.193 1.00 94.81 297 LEU A N 1
ATOM 2283 C CA . LEU A 1 297 ? -7.453 -4.399 30.419 1.00 94.81 297 LEU A CA 1
ATOM 2284 C C . LEU A 1 297 ? -8.316 -5.257 29.470 1.00 94.81 297 LEU A C 1
ATOM 2286 O O . LEU A 1 297 ? -8.256 -6.483 29.537 1.00 94.81 297 LEU A O 1
ATOM 2290 N N . GLY A 1 298 ? -9.148 -4.635 28.634 1.00 96.31 298 GLY A N 1
ATOM 2291 C CA . GLY A 1 298 ? -10.181 -5.267 27.810 1.00 96.31 298 GLY A CA 1
ATOM 2292 C C . GLY A 1 298 ? -11.476 -5.618 28.560 1.00 96.31 298 GLY A C 1
ATOM 2293 O O . GLY A 1 298 ? -12.492 -5.932 27.944 1.00 96.31 298 GLY A O 1
ATOM 2294 N N . TYR A 1 299 ? -11.464 -5.573 29.896 1.00 98.12 299 TYR A N 1
ATOM 2295 C CA . TYR A 1 299 ? -12.590 -5.954 30.750 1.00 98.12 299 TYR A CA 1
ATOM 2296 C C . TYR A 1 299 ? -12.595 -5.216 32.095 1.00 98.12 299 TYR A C 1
ATOM 2298 O O . TYR A 1 299 ? -11.563 -4.725 32.559 1.00 98.12 299 TYR A O 1
ATOM 2306 N N . TYR A 1 300 ? -13.749 -5.236 32.763 1.00 97.81 300 TYR A N 1
ATOM 2307 C CA . TYR A 1 300 ? -13.908 -4.863 34.172 1.00 97.81 300 TYR A CA 1
ATOM 2308 C C . TYR A 1 300 ? -14.116 -6.118 35.026 1.00 97.81 300 TYR A C 1
ATOM 2310 O O . TYR A 1 300 ? -14.911 -6.971 34.645 1.00 97.81 300 TYR A O 1
ATOM 2318 N N . GLU A 1 301 ? -13.452 -6.238 36.180 1.00 97.38 301 GLU A N 1
ATOM 2319 C CA . GLU A 1 301 ? -13.722 -7.274 37.197 1.00 97.38 301 GLU A CA 1
ATOM 2320 C C . GLU A 1 301 ? -14.230 -6.596 38.481 1.00 97.38 301 GLU A C 1
ATOM 2322 O O . GLU A 1 301 ? -13.654 -5.605 38.930 1.00 97.38 301 GLU A O 1
ATOM 2327 N N . LEU A 1 302 ? -15.342 -7.095 39.026 1.00 93.88 302 LEU A N 1
ATOM 2328 C CA . LEU A 1 302 ? -16.157 -6.451 40.063 1.00 93.88 302 LEU A CA 1
ATOM 2329 C C . LEU A 1 302 ? -16.493 -7.470 41.158 1.00 93.88 302 LEU A C 1
ATOM 2331 O O . LEU A 1 302 ? -16.952 -8.560 40.829 1.00 93.88 302 LEU A O 1
ATOM 2335 N N . ASP A 1 303 ? -16.372 -7.120 42.437 1.00 91.75 303 ASP A N 1
ATOM 2336 C CA . ASP A 1 303 ? -17.011 -7.879 43.523 1.00 91.75 303 ASP A CA 1
ATOM 2337 C C . ASP A 1 303 ? -18.343 -7.204 43.870 1.00 91.75 303 ASP A C 1
ATOM 2339 O O . ASP A 1 303 ? -18.355 -6.051 44.298 1.00 91.75 303 ASP A O 1
ATOM 2343 N N . VAL A 1 304 ? -19.460 -7.903 43.642 1.00 85.75 304 VAL A N 1
ATOM 2344 C CA . VAL A 1 304 ? -20.813 -7.319 43.666 1.00 85.75 304 VAL A CA 1
ATOM 2345 C C . VAL A 1 304 ? -21.622 -7.831 44.859 1.00 85.75 304 VAL A C 1
ATOM 2347 O O . VAL A 1 304 ? -21.837 -9.043 45.012 1.00 85.75 304 VAL A O 1
ATOM 2350 N N . GLU A 1 305 ? -22.129 -6.902 45.672 1.00 78.00 305 GLU A N 1
ATOM 2351 C CA . GLU A 1 305 ? -23.163 -7.149 46.678 1.00 78.00 305 GLU A CA 1
ATOM 2352 C C . GLU A 1 305 ? -24.559 -6.781 46.142 1.00 78.00 305 GLU A C 1
ATOM 2354 O O . GLU A 1 305 ? -24.733 -5.944 45.259 1.00 78.00 305 GLU A O 1
ATOM 2359 N N . LEU A 1 306 ? -25.607 -7.434 46.654 1.00 75.31 306 LEU A N 1
ATOM 2360 C CA . LEU A 1 306 ? -26.966 -7.190 46.166 1.00 75.31 306 LEU A CA 1
ATOM 2361 C C . LEU A 1 306 ? -27.491 -5.845 46.671 1.00 75.31 306 LEU A C 1
ATOM 2363 O O . LEU A 1 306 ? -27.544 -5.601 47.875 1.00 75.31 306 LEU A O 1
ATOM 2367 N N . GLY A 1 307 ? -27.956 -5.012 45.740 1.00 65.56 307 GLY A N 1
ATOM 2368 C CA . GLY A 1 307 ? -28.322 -3.618 45.990 1.00 65.56 307 GLY A CA 1
ATOM 2369 C C . GLY A 1 307 ? -27.276 -2.612 45.503 1.00 65.56 307 GLY A C 1
ATOM 2370 O O . GLY A 1 307 ? -27.554 -1.414 45.554 1.00 65.56 307 GLY A O 1
ATOM 2371 N N . ASP A 1 308 ? -26.120 -3.075 45.012 1.00 76.50 308 ASP A N 1
ATOM 2372 C CA . ASP A 1 308 ? -25.128 -2.228 44.350 1.00 76.50 308 ASP A CA 1
ATOM 2373 C C . ASP A 1 308 ? -25.671 -1.575 43.067 1.00 76.50 308 ASP A C 1
ATOM 2375 O O . ASP A 1 308 ? -26.636 -2.020 42.439 1.00 76.50 308 ASP A O 1
ATOM 2379 N N . THR A 1 309 ? -25.003 -0.507 42.641 1.00 81.00 309 THR A N 1
ATOM 2380 C CA . THR A 1 309 ? -25.239 0.160 41.359 1.00 81.00 309 THR A CA 1
ATOM 2381 C C . THR A 1 309 ? -23.886 0.542 40.775 1.00 81.00 309 THR A C 1
ATOM 2383 O O . THR A 1 309 ? -23.265 1.507 41.218 1.00 81.00 309 THR A O 1
ATOM 2386 N N . TRP A 1 310 ? -23.425 -0.248 39.809 1.00 86.19 310 TRP A N 1
ATOM 2387 C CA . TRP A 1 310 ? -22.176 -0.041 39.084 1.00 86.19 310 TRP A CA 1
ATOM 2388 C C . TRP A 1 310 ? -22.476 0.655 37.746 1.00 86.19 310 TRP A C 1
ATOM 2390 O O . TRP A 1 310 ? -23.322 0.209 36.966 1.00 86.19 310 TRP A O 1
ATOM 2400 N N . THR A 1 311 ? -21.804 1.779 37.509 1.00 87.06 311 THR A N 1
ATOM 2401 C CA . THR A 1 311 ? -22.027 2.713 36.389 1.00 87.06 311 THR A CA 1
ATOM 2402 C C . THR A 1 311 ? -20.691 3.285 35.931 1.00 87.06 311 THR A C 1
ATOM 2404 O O . THR A 1 311 ? -19.825 3.498 36.782 1.00 87.06 311 THR A O 1
ATOM 2407 N N . GLY A 1 312 ? -20.555 3.627 34.650 1.00 84.38 312 GLY A N 1
ATOM 2408 C CA . GLY A 1 312 ? -19.291 4.133 34.101 1.00 84.38 312 GLY A CA 1
ATOM 2409 C C . GLY A 1 312 ? -18.289 3.008 33.831 1.00 84.38 312 GLY A C 1
ATOM 2410 O O . GLY A 1 312 ? -17.102 3.119 34.140 1.00 84.38 312 GLY A O 1
ATOM 2411 N N . LEU A 1 313 ? -18.805 1.864 33.376 1.00 94.31 313 LEU A N 1
ATOM 2412 C CA . LEU A 1 313 ? -18.027 0.701 32.958 1.00 94.31 313 LEU A CA 1
ATOM 2413 C C . LEU A 1 313 ? -17.928 0.720 31.430 1.00 94.31 313 LEU A C 1
ATOM 2415 O O . LEU A 1 313 ? -18.448 -0.151 30.741 1.00 94.31 313 LEU A O 1
ATOM 2419 N N . ASP A 1 314 ? -17.347 1.792 30.915 1.00 97.06 314 ASP A N 1
ATOM 2420 C CA . ASP A 1 314 ? -17.527 2.212 29.532 1.00 97.06 314 ASP A CA 1
ATOM 2421 C C . ASP A 1 314 ? -16.487 1.569 28.598 1.00 97.06 314 ASP A C 1
ATOM 2423 O O . ASP A 1 314 ? -15.347 1.292 28.978 1.00 97.06 314 ASP A O 1
ATOM 2427 N N . PHE A 1 315 ? -16.901 1.288 27.365 1.00 98.56 315 PHE A N 1
ATOM 2428 C CA . PHE A 1 315 ? -16.119 0.551 26.375 1.00 98.56 315 PHE A CA 1
ATOM 2429 C C . PHE A 1 315 ? -15.878 1.437 25.151 1.00 98.56 315 PHE A C 1
ATOM 2431 O O . PHE A 1 315 ? -16.800 1.693 24.376 1.00 98.56 315 PHE A O 1
ATOM 2438 N N . GLY A 1 316 ? -14.645 1.898 24.969 1.00 98.12 316 GLY A N 1
ATOM 2439 C CA . GLY A 1 316 ? -14.210 2.727 23.840 1.00 98.12 316 GLY A CA 1
ATOM 2440 C C . GLY A 1 316 ? -13.547 1.869 22.769 1.00 98.12 316 GLY A C 1
ATOM 2441 O O . GLY A 1 316 ? -12.754 0.986 23.108 1.00 98.12 316 GLY A O 1
ATOM 2442 N N . ASN A 1 317 ? -13.892 2.095 21.496 1.00 98.31 317 ASN A N 1
ATOM 2443 C CA . ASN A 1 317 ? -13.216 1.469 20.352 1.00 98.31 317 ASN A CA 1
ATOM 2444 C C . ASN A 1 317 ? -13.067 2.461 19.199 1.00 98.31 317 ASN A C 1
ATOM 2446 O O . ASN A 1 317 ? -13.963 3.272 18.969 1.00 98.31 317 ASN A O 1
ATOM 2450 N N . ILE A 1 318 ? -11.993 2.267 18.434 1.00 97.62 318 ILE A N 1
ATOM 2451 C CA . ILE A 1 318 ? -11.640 2.993 17.208 1.00 97.62 318 ILE A CA 1
ATOM 2452 C C . ILE A 1 318 ? -11.606 2.022 16.015 1.00 97.62 318 ILE A C 1
ATOM 2454 O O . ILE A 1 318 ? -11.218 0.853 16.174 1.00 97.62 318 ILE A O 1
ATOM 2458 N N . MET A 1 319 ? -12.021 2.456 14.823 1.00 96.94 319 MET A N 1
ATOM 2459 C CA . MET A 1 319 ? -11.876 1.665 13.598 1.00 96.94 319 MET A CA 1
ATOM 2460 C C . MET A 1 319 ? -10.416 1.643 13.131 1.00 96.94 319 MET A C 1
ATOM 2462 O O . MET A 1 319 ? -9.640 2.581 13.317 1.00 96.94 319 MET A O 1
ATOM 2466 N N . LEU A 1 320 ? -10.046 0.560 12.459 1.00 98.00 320 LEU A N 1
ATOM 2467 C CA . LEU A 1 320 ? -8.732 0.358 11.871 1.00 98.00 320 LEU A CA 1
ATOM 2468 C C . LEU A 1 320 ? -8.823 0.459 10.348 1.00 98.00 320 LEU A C 1
ATOM 2470 O O . LEU A 1 320 ? -9.604 -0.256 9.723 1.00 98.00 320 LEU A O 1
ATOM 2474 N N . GLY A 1 321 ? -7.988 1.309 9.759 1.00 98.00 321 GLY A N 1
ATOM 2475 C CA . GLY A 1 321 ? -7.836 1.423 8.312 1.00 98.00 321 GLY A CA 1
ATOM 2476 C C . GLY A 1 321 ? -6.878 0.383 7.721 1.00 98.00 321 GLY A C 1
ATOM 2477 O O . GLY A 1 321 ? -6.282 -0.455 8.417 1.00 98.00 321 GLY A O 1
ATOM 2478 N N . SER A 1 322 ? -6.680 0.474 6.408 1.00 98.50 322 SER A N 1
ATOM 2479 C CA . SER A 1 322 ? -5.671 -0.275 5.666 1.00 98.50 322 SER A CA 1
ATOM 2480 C C . SER A 1 322 ? -4.926 0.614 4.667 1.00 98.50 322 SER A C 1
ATOM 2482 O O . SER A 1 322 ? -5.447 1.608 4.170 1.00 98.50 322 SER A O 1
ATOM 2484 N N . ILE A 1 323 ? -3.676 0.259 4.360 1.00 98.81 323 ILE A N 1
ATOM 2485 C CA . ILE A 1 323 ? -2.893 0.895 3.291 1.00 98.81 323 ILE A CA 1
ATOM 2486 C C . ILE A 1 323 ? -2.492 -0.167 2.276 1.00 98.81 323 ILE A C 1
ATOM 2488 O O . ILE A 1 323 ? -1.830 -1.152 2.608 1.00 98.81 323 ILE A O 1
ATOM 2492 N N . SER A 1 324 ? -2.856 0.042 1.016 1.00 98.69 324 SER A N 1
ATOM 2493 C CA . SER A 1 324 ? -2.584 -0.884 -0.082 1.00 98.69 324 SER A CA 1
ATOM 2494 C C . SER A 1 324 ? -2.107 -0.178 -1.350 1.00 98.69 324 SER A C 1
ATOM 2496 O O . SER A 1 324 ? -2.096 1.047 -1.435 1.00 98.69 324 SER A O 1
ATOM 2498 N N . GLY A 1 325 ? -1.679 -0.969 -2.328 1.00 98.06 325 GLY A N 1
ATOM 2499 C CA . GLY A 1 325 ? -1.239 -0.535 -3.653 1.00 98.06 325 GLY A CA 1
ATOM 2500 C C . GLY A 1 325 ? -0.679 -1.731 -4.420 1.00 98.06 325 GLY A C 1
ATOM 2501 O O . GLY A 1 325 ? -0.663 -2.852 -3.893 1.00 98.06 325 GLY A O 1
ATOM 2502 N N . TYR A 1 326 ? -0.210 -1.520 -5.648 1.00 98.19 326 TYR A N 1
ATOM 2503 C CA . TYR A 1 326 ? 0.297 -2.595 -6.498 1.00 98.19 326 TYR A CA 1
ATOM 2504 C C . TYR A 1 326 ? 1.753 -2.392 -6.924 1.00 98.19 326 TYR A C 1
ATOM 2506 O O . TYR A 1 326 ? 2.309 -1.292 -6.931 1.00 98.19 326 TYR A O 1
ATOM 2514 N N . LYS A 1 327 ? 2.385 -3.505 -7.295 1.00 98.00 327 LYS A N 1
ATOM 2515 C CA . LYS A 1 327 ? 3.719 -3.574 -7.880 1.00 98.00 327 LYS A CA 1
ATOM 2516 C C . LYS A 1 327 ? 3.629 -4.171 -9.278 1.00 98.00 327 LYS A C 1
ATOM 2518 O O . LYS A 1 327 ? 3.303 -5.349 -9.435 1.00 98.00 327 LYS A O 1
ATOM 2523 N N . PHE A 1 328 ? 4.002 -3.385 -10.282 1.00 97.81 328 PHE A N 1
ATOM 2524 C CA . PHE A 1 328 ? 3.983 -3.795 -11.686 1.00 97.81 328 PHE A CA 1
ATOM 2525 C C . PHE A 1 328 ? 5.372 -3.734 -12.334 1.00 97.81 328 PHE A C 1
ATOM 2527 O O . PHE A 1 328 ? 6.345 -3.230 -11.752 1.00 97.81 328 PHE A O 1
ATOM 2534 N N . TYR A 1 329 ? 5.462 -4.320 -13.525 1.00 97.31 329 TYR A N 1
ATOM 2535 C CA . TYR A 1 329 ? 6.645 -4.345 -14.372 1.00 97.31 329 TYR A CA 1
ATOM 2536 C C . TYR A 1 329 ? 6.466 -3.389 -15.553 1.00 97.31 329 TYR A C 1
ATOM 2538 O O . TYR A 1 329 ? 5.843 -3.749 -16.550 1.00 97.31 329 TYR A O 1
ATOM 2546 N N . ASP A 1 330 ? 7.018 -2.183 -15.419 1.00 96.12 330 ASP A N 1
ATOM 2547 C CA . ASP A 1 330 ? 6.898 -1.074 -16.378 1.00 96.12 330 ASP A CA 1
ATOM 2548 C C . ASP A 1 330 ? 7.809 -1.298 -17.596 1.00 96.12 330 ASP A C 1
ATOM 2550 O O . ASP A 1 330 ? 8.799 -0.596 -17.812 1.00 96.12 330 ASP A O 1
ATOM 2554 N N . ALA A 1 331 ? 7.527 -2.351 -18.364 1.00 92.94 331 ALA A N 1
ATOM 2555 C CA . ALA A 1 331 ? 8.314 -2.779 -19.516 1.00 92.94 331 ALA A CA 1
ATOM 2556 C C . ALA A 1 331 ? 8.509 -1.664 -20.558 1.00 92.94 331 ALA A C 1
ATOM 2558 O O . ALA A 1 331 ? 9.493 -1.701 -21.304 1.00 92.94 331 ALA A O 1
ATOM 2559 N N . ASN A 1 332 ? 7.597 -0.685 -20.611 1.00 93.00 332 ASN A N 1
ATOM 2560 C CA . ASN A 1 332 ? 7.668 0.459 -21.521 1.00 93.00 332 ASN A CA 1
ATOM 2561 C C . ASN A 1 332 ? 8.192 1.772 -20.892 1.00 93.00 332 ASN A C 1
ATOM 2563 O O . ASN A 1 332 ? 8.309 2.774 -21.596 1.00 93.00 332 ASN A O 1
ATOM 2567 N N . VAL A 1 333 ? 8.595 1.735 -19.615 1.00 94.75 333 VAL A N 1
ATOM 2568 C CA . VAL A 1 333 ? 9.207 2.808 -18.799 1.00 94.75 333 VAL A CA 1
ATOM 2569 C C . VAL A 1 333 ? 8.435 4.137 -18.755 1.00 94.75 333 VAL A C 1
ATOM 2571 O O . VAL A 1 333 ? 9.045 5.210 -18.687 1.00 94.75 333 VAL A O 1
ATOM 2574 N N . ASN A 1 334 ? 7.100 4.094 -18.793 1.00 93.12 334 ASN A N 1
ATOM 2575 C CA . ASN A 1 334 ? 6.260 5.302 -18.835 1.00 93.12 334 ASN A CA 1
ATOM 2576 C C . ASN A 1 334 ? 5.721 5.769 -17.467 1.00 93.12 334 ASN A C 1
ATOM 2578 O O . ASN A 1 334 ? 5.156 6.866 -17.377 1.00 93.12 334 ASN A O 1
ATOM 2582 N N . GLY A 1 335 ? 5.929 4.981 -16.410 1.00 93.94 335 GLY A N 1
ATOM 2583 C CA . GLY A 1 335 ? 5.514 5.275 -15.039 1.00 93.94 335 GLY A CA 1
ATOM 2584 C C . GLY A 1 335 ? 4.051 4.949 -14.729 1.00 93.94 335 GLY A C 1
ATOM 2585 O O . GLY A 1 335 ? 3.505 5.515 -13.781 1.00 93.94 335 GLY A O 1
ATOM 2586 N N . LYS A 1 336 ? 3.391 4.089 -15.515 1.00 93.88 336 LYS A N 1
ATOM 2587 C CA . LYS A 1 336 ? 1.992 3.667 -15.321 1.00 93.88 336 LYS A CA 1
ATOM 2588 C C . LYS A 1 336 ? 1.828 2.195 -15.653 1.00 93.88 336 LYS A C 1
ATOM 2590 O O . LYS A 1 336 ? 2.442 1.717 -16.595 1.00 93.88 336 LYS A O 1
ATOM 2595 N N . TRP A 1 337 ? 0.931 1.519 -14.943 1.00 93.75 337 TRP A N 1
ATOM 2596 C CA . TRP A 1 337 ? 0.593 0.136 -15.248 1.00 93.75 337 TRP A CA 1
ATOM 2597 C C . TRP A 1 337 ? -0.333 0.065 -16.469 1.00 93.75 337 TRP A C 1
ATOM 2599 O O . TRP A 1 337 ? -1.538 0.309 -16.369 1.00 93.75 337 TRP A O 1
ATOM 2609 N N . ASP A 1 338 ? 0.227 -0.262 -17.634 1.00 91.94 338 ASP A N 1
ATOM 2610 C CA . ASP A 1 338 ? -0.556 -0.477 -18.854 1.00 91.94 338 ASP A CA 1
ATOM 2611 C C . ASP A 1 338 ? -1.147 -1.897 -18.921 1.00 91.94 338 ASP A C 1
ATOM 2613 O O . ASP A 1 338 ? -0.595 -2.865 -18.400 1.00 91.94 338 ASP A O 1
ATOM 2617 N N . GLY A 1 339 ? -2.271 -2.063 -19.629 1.00 83.88 339 GLY A N 1
ATOM 2618 C CA . GLY A 1 339 ? -3.022 -3.332 -19.697 1.00 83.88 339 GLY A CA 1
ATOM 2619 C C . GLY A 1 339 ? -2.321 -4.507 -20.406 1.00 83.88 339 GLY A C 1
ATOM 2620 O O . GLY A 1 339 ? -2.914 -5.576 -20.548 1.00 83.88 339 GLY A O 1
ATOM 2621 N N . ASN A 1 340 ? -1.089 -4.313 -20.879 1.00 84.75 340 ASN A N 1
ATOM 2622 C CA . ASN A 1 340 ? -0.199 -5.341 -21.427 1.00 84.75 340 ASN A CA 1
ATOM 2623 C C . ASN A 1 340 ? 1.006 -5.644 -20.515 1.00 84.75 340 ASN A C 1
ATOM 2625 O O . ASN A 1 340 ? 1.878 -6.420 -20.906 1.00 84.75 340 ASN A O 1
ATOM 2629 N N . GLU A 1 341 ? 1.081 -5.019 -19.342 1.00 93.69 341 GLU A N 1
ATOM 2630 C CA . GLU A 1 341 ? 2.163 -5.172 -18.375 1.00 93.69 341 GLU A CA 1
ATOM 2631 C C . GLU A 1 341 ? 1.734 -6.024 -17.182 1.00 93.69 341 GLU A C 1
ATOM 2633 O O . GLU A 1 341 ? 0.555 -6.127 -16.832 1.00 93.69 341 GLU A O 1
ATOM 2638 N N . VAL A 1 342 ? 2.710 -6.678 -16.558 1.00 95.19 342 VAL A N 1
ATOM 2639 C CA . VAL A 1 342 ? 2.460 -7.740 -15.581 1.00 95.19 342 VAL A CA 1
ATOM 2640 C C . VAL A 1 342 ? 2.760 -7.294 -14.156 1.00 95.19 342 VAL A C 1
ATOM 2642 O O . VAL A 1 342 ? 3.672 -6.506 -13.902 1.00 95.19 342 VAL A O 1
ATOM 2645 N N . ALA A 1 343 ? 2.013 -7.859 -13.213 1.00 96.69 343 ALA A N 1
ATOM 2646 C CA . ALA A 1 343 ? 2.312 -7.762 -11.795 1.00 96.69 343 ALA A CA 1
ATOM 2647 C C . ALA A 1 343 ? 3.676 -8.391 -11.448 1.00 96.69 343 ALA A C 1
ATOM 2649 O O . ALA A 1 343 ? 4.108 -9.373 -12.064 1.00 96.69 343 ALA A O 1
ATOM 2650 N N . VAL A 1 344 ? 4.331 -7.856 -10.417 1.00 96.62 344 VAL A N 1
ATOM 2651 C CA . VAL A 1 344 ? 5.554 -8.424 -9.837 1.00 96.62 344 VAL A CA 1
ATOM 2652 C C . VAL A 1 344 ? 5.224 -9.015 -8.470 1.00 96.62 344 VAL A C 1
ATOM 2654 O O . VAL A 1 344 ? 4.890 -8.288 -7.535 1.00 96.62 344 VAL A O 1
ATOM 2657 N N . VAL A 1 345 ? 5.327 -10.340 -8.359 1.00 96.44 345 VAL A N 1
ATOM 2658 C CA . VAL A 1 345 ? 5.023 -11.105 -7.138 1.00 96.44 345 VAL A CA 1
ATOM 2659 C C . VAL A 1 345 ? 6.251 -11.231 -6.232 1.00 96.44 345 VAL A C 1
ATOM 2661 O O . VAL A 1 345 ? 7.377 -11.387 -6.707 1.00 96.44 345 VAL A O 1
ATOM 2664 N N . GLY A 1 346 ? 6.039 -11.203 -4.916 1.00 95.75 346 GLY A N 1
ATOM 2665 C CA . GLY A 1 346 ? 7.079 -11.402 -3.906 1.00 95.75 346 GLY A CA 1
ATOM 2666 C C . GLY A 1 346 ? 8.007 -10.204 -3.692 1.00 95.75 346 GLY A C 1
ATOM 2667 O O . GLY A 1 346 ? 9.052 -10.361 -3.063 1.00 95.75 346 GLY A O 1
ATOM 2668 N N . TRP A 1 347 ? 7.653 -9.016 -4.187 1.00 97.06 347 TRP A N 1
ATOM 2669 C CA . TRP A 1 347 ? 8.386 -7.780 -3.915 1.00 97.06 347 TRP A CA 1
ATOM 2670 C C . TRP A 1 347 ? 8.104 -7.304 -2.491 1.00 97.06 347 TRP A C 1
ATOM 2672 O O . TRP A 1 347 ? 6.953 -7.302 -2.054 1.00 97.06 347 TRP A O 1
ATOM 2682 N N . LYS A 1 348 ? 9.143 -6.906 -1.757 1.00 97.19 348 LYS A N 1
ATOM 2683 C CA . LYS A 1 348 ? 9.025 -6.469 -0.363 1.00 97.19 348 LYS A CA 1
ATOM 2684 C C . LYS A 1 348 ? 8.688 -4.980 -0.293 1.00 97.19 348 LYS A C 1
ATOM 2686 O O . LYS A 1 348 ? 9.333 -4.156 -0.937 1.00 97.19 348 LYS A O 1
ATOM 2691 N N . VAL A 1 349 ? 7.710 -4.637 0.535 1.00 98.50 349 VAL A N 1
ATOM 2692 C CA . VAL A 1 349 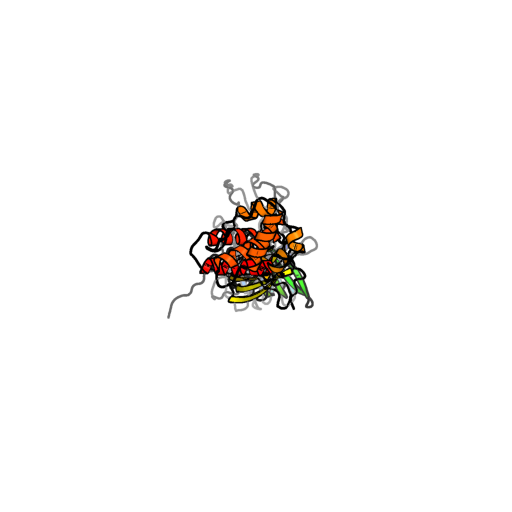? 7.274 -3.262 0.806 1.00 98.50 349 VAL A CA 1
ATOM 2693 C C . VAL A 1 349 ? 7.379 -3.007 2.309 1.00 98.50 349 VAL A C 1
ATOM 2695 O O . VAL A 1 349 ? 7.159 -3.911 3.115 1.00 98.50 349 VAL A O 1
ATOM 2698 N N . HIS A 1 350 ? 7.758 -1.791 2.688 1.00 98.56 350 HIS A N 1
ATOM 2699 C CA . HIS A 1 350 ? 8.019 -1.365 4.062 1.00 98.56 350 HIS A CA 1
ATOM 2700 C C . HIS A 1 350 ? 7.097 -0.202 4.425 1.00 98.56 350 HIS A C 1
ATOM 2702 O O . HIS A 1 350 ? 7.084 0.813 3.732 1.00 98.56 350 HIS A O 1
ATOM 2708 N N . LEU A 1 351 ? 6.333 -0.357 5.501 1.00 98.81 351 LEU A N 1
ATOM 2709 C CA . LEU A 1 351 ? 5.538 0.694 6.120 1.00 98.81 351 LEU A CA 1
ATOM 2710 C C . LEU A 1 351 ? 6.263 1.165 7.381 1.00 98.81 351 LEU A C 1
ATOM 2712 O O . LEU A 1 351 ? 6.528 0.373 8.287 1.00 98.81 351 LEU A O 1
ATOM 2716 N N . THR A 1 352 ? 6.529 2.464 7.453 1.00 98.81 352 THR A N 1
ATOM 2717 C CA . THR A 1 352 ? 6.979 3.139 8.678 1.00 98.81 352 THR A CA 1
ATOM 2718 C C . THR A 1 352 ? 6.001 4.243 9.041 1.00 98.81 352 THR A C 1
ATOM 2720 O O . THR A 1 352 ? 5.356 4.797 8.153 1.00 98.81 352 THR A O 1
ATOM 2723 N N . GLY A 1 353 ? 5.869 4.586 10.318 1.00 98.44 353 GLY A N 1
ATOM 2724 C CA . GLY A 1 353 ? 5.000 5.694 10.711 1.00 98.44 353 GLY A CA 1
ATOM 2725 C C . GLY A 1 353 ? 4.886 5.904 12.210 1.00 98.44 353 GLY A C 1
ATOM 2726 O O . GLY A 1 353 ? 5.518 5.200 13.001 1.00 98.44 353 GLY A O 1
ATOM 2727 N N . ILE A 1 354 ? 4.056 6.877 12.573 1.00 98.44 354 ILE A N 1
ATOM 2728 C CA . ILE A 1 354 ? 3.604 7.145 13.938 1.00 98.44 354 ILE A CA 1
ATOM 2729 C C . ILE A 1 354 ? 2.073 7.116 13.914 1.00 98.44 354 ILE A C 1
ATOM 2731 O O . ILE A 1 354 ? 1.458 7.882 13.168 1.00 98.44 354 ILE A O 1
ATOM 2735 N N . ASN A 1 355 ? 1.470 6.229 14.705 1.00 97.56 355 ASN A N 1
ATOM 2736 C CA . ASN A 1 355 ? 0.016 6.182 14.868 1.00 97.56 355 ASN A CA 1
ATOM 2737 C C . ASN A 1 355 ? -0.485 7.283 15.825 1.00 97.56 355 ASN A C 1
ATOM 2739 O O . ASN A 1 355 ? 0.313 7.960 16.476 1.00 97.56 355 ASN A O 1
ATOM 2743 N N . ILE A 1 356 ? -1.804 7.452 15.918 1.00 96.69 356 ILE A N 1
ATOM 2744 C CA . ILE A 1 356 ? -2.465 8.486 16.731 1.00 96.69 356 ILE A CA 1
ATOM 2745 C C . ILE A 1 356 ? -2.040 8.464 18.214 1.00 96.69 356 ILE A C 1
ATOM 2747 O O . ILE A 1 356 ? -1.784 9.512 18.800 1.00 96.69 356 ILE A O 1
ATOM 2751 N N . LEU A 1 357 ? -1.778 7.272 18.766 1.00 95.31 357 LEU A N 1
ATOM 2752 C CA . LEU A 1 357 ? -1.257 7.048 20.124 1.00 95.31 357 LEU A CA 1
ATOM 2753 C C . LEU A 1 357 ? 0.241 7.390 20.301 1.00 95.31 357 LEU A C 1
ATOM 2755 O O . LEU A 1 357 ? 0.837 7.096 21.340 1.00 95.31 357 LEU A O 1
ATOM 2759 N N . GLY A 1 358 ? 0.899 7.950 19.283 1.00 96.25 358 GLY A N 1
ATOM 2760 C CA . GLY A 1 358 ? 2.339 8.226 19.276 1.00 96.25 358 GLY A CA 1
ATOM 2761 C C . GLY A 1 358 ? 3.224 6.978 19.141 1.00 96.25 358 GLY A C 1
ATOM 2762 O O . GLY A 1 358 ? 4.445 7.067 19.287 1.00 96.25 358 GLY A O 1
ATOM 2763 N N . GLY A 1 359 ? 2.635 5.811 18.871 1.00 96.62 359 GLY A N 1
ATOM 2764 C CA . GLY A 1 359 ? 3.331 4.540 18.716 1.00 96.62 359 GLY A CA 1
ATOM 2765 C C . GLY A 1 359 ? 4.019 4.413 17.357 1.00 96.62 359 GLY A C 1
ATOM 2766 O O . GLY A 1 359 ? 3.404 4.615 16.310 1.00 96.62 359 GLY A O 1
ATOM 2767 N N . THR A 1 360 ? 5.299 4.035 17.366 1.00 98.00 360 THR A N 1
ATOM 2768 C CA . THR A 1 360 ? 6.063 3.772 16.140 1.00 98.00 360 THR A CA 1
ATOM 2769 C C . THR A 1 360 ? 5.619 2.477 15.469 1.00 98.00 360 THR A C 1
ATOM 2771 O O . THR A 1 360 ? 5.597 1.419 16.098 1.00 98.00 360 THR A O 1
ATOM 2774 N N . VAL A 1 361 ? 5.356 2.551 14.166 1.00 98.50 361 VAL A N 1
ATOM 2775 C CA . VAL A 1 361 ? 5.030 1.409 13.306 1.00 98.50 361 VAL A CA 1
ATOM 2776 C C . VAL A 1 361 ? 6.219 1.101 12.389 1.00 98.50 361 VAL A C 1
ATOM 2778 O O . VAL A 1 361 ? 6.792 2.008 11.786 1.00 98.50 361 VAL A O 1
ATOM 2781 N N . ASP A 1 362 ? 6.588 -0.180 12.304 1.00 98.31 362 ASP A N 1
ATOM 2782 C CA . ASP A 1 362 ? 7.661 -0.736 11.463 1.00 98.31 362 ASP A CA 1
ATOM 2783 C C . ASP A 1 362 ? 7.201 -2.112 10.945 1.00 98.31 362 ASP A C 1
ATOM 2785 O O . ASP A 1 362 ? 7.333 -3.127 11.632 1.00 98.31 362 ASP A O 1
ATOM 2789 N N . LEU A 1 363 ? 6.559 -2.143 9.773 1.00 98.56 363 LEU A N 1
ATOM 2790 C CA . LEU A 1 363 ? 5.887 -3.330 9.226 1.00 98.56 363 LEU A CA 1
ATOM 2791 C C . LEU A 1 363 ? 6.342 -3.632 7.798 1.00 98.56 363 LEU A C 1
ATOM 2793 O O . LEU A 1 363 ? 6.632 -2.730 7.016 1.00 98.56 363 LEU A O 1
ATOM 2797 N N . TYR A 1 364 ? 6.338 -4.911 7.418 1.00 98.19 364 TYR A N 1
ATOM 2798 C CA . TYR A 1 364 ? 6.688 -5.344 6.065 1.00 98.19 364 TYR A CA 1
ATOM 2799 C C . TYR A 1 364 ? 5.586 -6.197 5.445 1.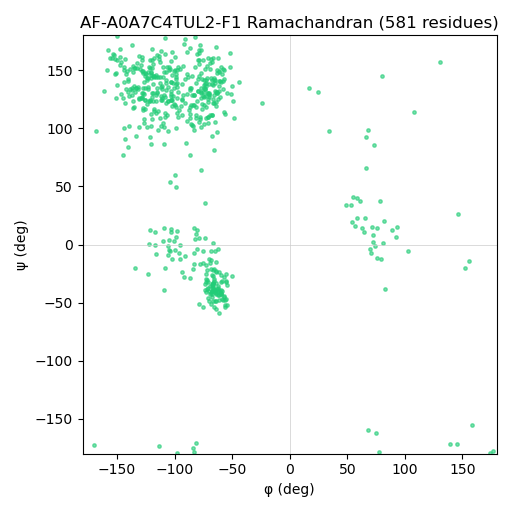00 98.19 364 TYR A C 1
ATOM 2801 O O . TYR A 1 364 ? 5.103 -7.140 6.069 1.00 98.19 364 TYR A O 1
ATOM 2809 N N . ALA A 1 365 ? 5.262 -5.898 4.191 1.00 98.19 365 ALA A N 1
ATOM 2810 C CA . ALA A 1 365 ? 4.380 -6.687 3.343 1.00 98.19 365 ALA A CA 1
ATOM 2811 C C . ALA A 1 365 ? 5.166 -7.253 2.151 1.00 98.19 365 ALA A C 1
ATOM 2813 O O . ALA A 1 365 ? 6.253 -6.773 1.812 1.00 98.19 365 ALA A O 1
ATOM 2814 N N . PHE A 1 366 ? 4.599 -8.264 1.498 1.00 97.88 366 PHE A N 1
ATOM 2815 C CA . PHE A 1 366 ? 5.085 -8.785 0.223 1.00 97.88 366 PHE A CA 1
ATOM 2816 C C . PHE A 1 366 ? 3.950 -8.771 -0.793 1.00 97.88 366 PHE A C 1
ATOM 2818 O O . PHE A 1 366 ? 2.797 -8.998 -0.427 1.00 97.88 366 PHE A O 1
ATOM 2825 N N . THR A 1 367 ? 4.270 -8.509 -2.057 1.00 98.12 367 THR A N 1
ATOM 2826 C CA . THR A 1 367 ? 3.262 -8.439 -3.117 1.00 98.12 367 THR A CA 1
ATOM 2827 C C . THR A 1 367 ? 2.759 -9.826 -3.507 1.00 98.12 367 THR A C 1
ATOM 2829 O O . THR A 1 367 ? 3.539 -10.776 -3.633 1.00 98.12 367 THR A O 1
ATOM 2832 N N . ASP A 1 368 ? 1.449 -9.956 -3.693 1.00 97.94 368 ASP A N 1
ATOM 2833 C CA . ASP A 1 368 ? 0.801 -11.221 -4.035 1.00 97.94 368 ASP A CA 1
ATOM 2834 C C . ASP A 1 368 ? 0.890 -11.557 -5.541 1.00 97.94 368 ASP A C 1
ATOM 2836 O O . ASP A 1 368 ? 1.595 -10.908 -6.316 1.00 97.94 368 ASP A O 1
ATOM 2840 N N . ALA A 1 369 ? 0.173 -12.597 -5.980 1.00 96.81 369 ALA A N 1
ATOM 2841 C CA . ALA A 1 369 ? 0.139 -13.013 -7.386 1.00 96.81 369 ALA A CA 1
ATOM 2842 C C . ALA A 1 369 ? -0.564 -12.011 -8.332 1.00 96.81 369 ALA A C 1
ATOM 2844 O O . ALA A 1 369 ? -0.421 -12.131 -9.548 1.00 96.81 369 ALA A O 1
ATOM 2845 N N . SER A 1 370 ? -1.303 -11.036 -7.793 1.00 96.44 370 SER A N 1
ATOM 2846 C CA . SER A 1 370 ? -1.846 -9.877 -8.516 1.00 96.44 370 SER A CA 1
ATOM 2847 C C . SER A 1 370 ? -0.950 -8.636 -8.409 1.00 96.44 370 SER A C 1
ATOM 2849 O O . SER A 1 370 ? -1.261 -7.602 -8.991 1.00 96.44 370 SER A O 1
ATOM 2851 N N . GLY A 1 371 ? 0.174 -8.730 -7.690 1.00 97.19 371 GLY A N 1
ATOM 2852 C CA . GLY A 1 371 ? 1.078 -7.617 -7.412 1.00 97.19 371 GLY A CA 1
ATOM 2853 C C . GLY A 1 371 ? 0.620 -6.726 -6.259 1.00 97.19 371 GLY A C 1
ATOM 2854 O O . GLY A 1 371 ? 1.313 -5.756 -5.961 1.00 97.19 371 GLY A O 1
ATOM 2855 N N . LYS A 1 372 ? -0.504 -7.028 -5.595 1.00 98.38 372 LYS A N 1
ATOM 2856 C CA . LYS A 1 372 ? -1.040 -6.215 -4.497 1.00 98.38 372 LYS A CA 1
ATOM 2857 C C . LYS A 1 372 ? -0.190 -6.394 -3.242 1.00 98.38 372 LYS A C 1
ATOM 2859 O O . LYS A 1 372 ? 0.093 -7.525 -2.851 1.00 98.38 372 LYS A O 1
ATOM 2864 N N . PHE A 1 373 ? 0.166 -5.300 -2.575 1.00 98.62 373 PHE A N 1
ATOM 2865 C CA . PHE A 1 373 ? 0.562 -5.309 -1.164 1.00 98.62 373 PHE A CA 1
ATOM 2866 C C . PHE A 1 373 ? -0.560 -4.700 -0.314 1.00 98.62 373 PHE A C 1
ATOM 2868 O O . PHE A 1 373 ? -1.358 -3.893 -0.794 1.00 98.62 373 PHE A O 1
ATOM 2875 N N . THR A 1 374 ? -0.667 -5.087 0.955 1.00 98.50 374 THR A N 1
ATOM 2876 C CA . THR A 1 374 ? -1.626 -4.487 1.897 1.00 98.50 374 THR A CA 1
ATOM 2877 C C . THR A 1 374 ? -1.068 -4.554 3.315 1.00 98.50 374 THR A C 1
ATOM 2879 O O . THR A 1 374 ? -0.492 -5.565 3.714 1.00 98.50 374 THR A O 1
ATOM 2882 N N . PHE A 1 375 ? -1.237 -3.463 4.052 1.00 98.62 375 PHE A N 1
ATOM 2883 C CA . PHE A 1 375 ? -1.033 -3.346 5.487 1.00 98.62 375 PHE A CA 1
ATOM 2884 C C . PHE A 1 375 ? -2.412 -3.139 6.113 1.00 98.62 375 PHE A C 1
ATOM 2886 O O . PHE A 1 375 ? -2.988 -2.062 5.997 1.00 98.62 375 PHE A O 1
ATOM 2893 N N . GLU A 1 376 ? -2.966 -4.198 6.692 1.00 97.50 376 GLU A N 1
ATOM 2894 C CA . GLU A 1 376 ? -4.283 -4.193 7.337 1.00 97.50 376 GLU A CA 1
ATOM 2895 C C . GLU A 1 376 ? -4.159 -3.810 8.819 1.00 97.50 376 GLU A C 1
ATOM 2897 O O . GLU A 1 376 ? -3.073 -3.894 9.399 1.00 97.50 376 GLU A O 1
ATOM 2902 N N . ARG A 1 377 ? -5.291 -3.480 9.454 1.00 96.25 377 ARG A N 1
ATOM 2903 C CA . ARG A 1 377 ? -5.400 -3.252 10.906 1.00 96.25 377 ARG A CA 1
ATOM 2904 C C . ARG A 1 377 ? -4.537 -2.094 11.429 1.00 96.25 377 ARG A C 1
ATOM 2906 O O . ARG A 1 377 ? -3.977 -2.180 12.524 1.00 96.25 377 ARG A O 1
ATOM 2913 N N . LEU A 1 378 ? -4.420 -1.019 10.655 1.00 98.00 378 LEU A N 1
ATOM 2914 C CA . LEU A 1 378 ? -3.684 0.177 11.054 1.00 98.00 378 LEU A CA 1
ATOM 2915 C C . LEU A 1 378 ? -4.586 1.119 11.857 1.00 98.00 378 LEU A C 1
ATOM 2917 O O . LEU A 1 378 ? -5.710 1.399 11.458 1.00 98.00 378 LEU A O 1
ATOM 2921 N N . LEU A 1 379 ? -4.071 1.648 12.966 1.00 97.94 379 LEU A N 1
ATOM 2922 C CA . LEU A 1 379 ? -4.661 2.824 13.612 1.00 97.94 379 LEU A CA 1
ATOM 2923 C C . LEU A 1 379 ? -4.479 4.064 12.718 1.00 97.94 379 LEU A C 1
ATOM 2925 O O . LEU A 1 379 ? -3.509 4.089 11.945 1.00 97.94 379 LEU A O 1
ATOM 2929 N N . PRO A 1 380 ? -5.309 5.113 12.873 1.00 98.19 380 PRO A N 1
ATOM 2930 C CA . PRO A 1 380 ? -5.073 6.403 12.231 1.00 98.19 380 PRO A CA 1
ATOM 2931 C C . PRO A 1 380 ? -3.662 6.933 12.504 1.00 98.19 380 PRO A C 1
ATOM 2933 O O . PRO A 1 380 ? -3.048 6.613 13.531 1.00 98.19 380 PRO A O 1
ATOM 2936 N N . GLY A 1 381 ? -3.132 7.751 11.596 1.00 98.06 381 GLY A N 1
ATOM 2937 C CA . GLY A 1 381 ? -1.839 8.407 11.794 1.00 98.06 381 GLY A CA 1
ATOM 2938 C C . GLY A 1 381 ? -1.003 8.594 10.534 1.00 98.06 381 GLY A C 1
ATOM 2939 O O . GLY A 1 381 ? -1.444 8.373 9.410 1.00 98.06 381 GLY A O 1
ATOM 2940 N N . ASN A 1 382 ? 0.237 9.034 10.732 1.00 98.56 382 ASN A N 1
ATOM 2941 C CA . ASN A 1 382 ? 1.120 9.466 9.653 1.00 98.56 382 ASN A CA 1
ATOM 2942 C C . ASN A 1 382 ? 2.081 8.344 9.251 1.00 98.56 382 ASN A C 1
ATOM 2944 O O . ASN A 1 382 ? 2.986 7.970 10.006 1.00 98.56 382 ASN A O 1
ATOM 2948 N N . TYR A 1 383 ? 1.906 7.846 8.029 1.00 98.75 383 TYR A N 1
ATOM 2949 C CA . TYR A 1 383 ? 2.616 6.698 7.480 1.00 98.75 383 TYR A CA 1
ATOM 2950 C C . TYR A 1 383 ? 3.445 7.052 6.245 1.00 98.75 383 TYR A C 1
ATOM 2952 O O . TYR A 1 383 ? 3.184 8.009 5.520 1.00 98.75 383 TYR A O 1
ATOM 2960 N N . THR A 1 384 ? 4.475 6.252 5.987 1.00 98.75 384 THR A N 1
ATOM 2961 C CA . THR A 1 384 ? 5.301 6.287 4.780 1.00 98.75 384 THR A CA 1
ATOM 2962 C C . THR A 1 384 ? 5.537 4.865 4.293 1.00 98.75 384 THR A C 1
ATOM 2964 O O . THR A 1 384 ? 6.156 4.050 4.982 1.00 98.75 384 THR A O 1
ATOM 2967 N N . VAL A 1 385 ? 5.046 4.586 3.087 1.00 98.81 385 VAL A N 1
ATOM 2968 C CA . VAL A 1 385 ? 5.249 3.335 2.356 1.00 98.81 385 VAL A CA 1
ATOM 2969 C C . VAL A 1 385 ? 6.471 3.500 1.463 1.00 98.81 385 VAL A C 1
ATOM 2971 O O . VAL A 1 385 ? 6.565 4.462 0.705 1.00 98.81 385 VAL A O 1
ATOM 2974 N N . THR A 1 386 ? 7.412 2.566 1.540 1.00 98.69 386 THR A N 1
ATOM 2975 C CA . THR A 1 386 ? 8.633 2.540 0.724 1.00 98.69 386 THR A CA 1
ATOM 2976 C C . THR A 1 386 ? 8.830 1.151 0.136 1.00 98.69 386 THR A C 1
ATOM 2978 O O . THR A 1 386 ? 8.696 0.144 0.834 1.00 98.69 386 THR A O 1
ATOM 2981 N N . GLU A 1 387 ? 9.168 1.069 -1.147 1.00 97.31 387 GLU A N 1
ATOM 2982 C CA . GLU A 1 387 ? 9.524 -0.207 -1.759 1.00 97.31 387 GLU A CA 1
ATOM 2983 C C . GLU A 1 387 ? 10.945 -0.649 -1.359 1.00 97.31 387 GLU A C 1
ATOM 2985 O O . GLU A 1 387 ? 11.865 0.165 -1.250 1.00 97.31 387 GLU A O 1
ATOM 2990 N N . VAL A 1 388 ? 11.155 -1.950 -1.146 1.00 95.50 388 VAL A N 1
ATOM 2991 C CA . VAL A 1 388 ? 12.448 -2.489 -0.702 1.00 95.50 388 VAL A CA 1
ATOM 2992 C C . VAL A 1 388 ? 13.085 -3.286 -1.831 1.00 95.50 388 VAL A C 1
ATOM 2994 O O . VAL A 1 388 ? 12.709 -4.424 -2.104 1.00 95.50 388 VAL A O 1
ATOM 2997 N N . PHE A 1 389 ? 14.101 -2.707 -2.467 1.00 92.31 389 PHE A N 1
ATOM 2998 C CA . PHE A 1 389 ? 14.860 -3.371 -3.527 1.00 92.31 389 PHE A CA 1
ATOM 2999 C C . PHE A 1 389 ? 15.565 -4.648 -3.020 1.00 92.31 389 PHE A C 1
ATOM 3001 O O . PHE A 1 389 ? 16.119 -4.645 -1.914 1.00 92.31 389 PHE A O 1
ATOM 3008 N N . PRO A 1 390 ? 15.601 -5.738 -3.813 1.00 87.75 390 PRO A N 1
ATOM 3009 C CA . PRO A 1 390 ? 16.354 -6.940 -3.463 1.00 87.75 390 PRO A CA 1
ATOM 3010 C C . PRO A 1 390 ? 17.872 -6.657 -3.421 1.00 87.75 390 PRO A C 1
ATOM 3012 O O . PRO A 1 390 ? 18.387 -5.898 -4.249 1.00 87.75 390 PRO A O 1
ATOM 3015 N N . PRO A 1 391 ? 18.624 -7.243 -2.470 1.00 80.69 391 PRO A N 1
ATOM 3016 C CA . PRO A 1 391 ? 20.021 -6.885 -2.250 1.00 80.69 391 PRO A CA 1
ATOM 3017 C C . PRO A 1 391 ? 20.974 -7.429 -3.324 1.00 80.69 391 PRO A C 1
ATOM 3019 O O . PRO A 1 391 ? 20.905 -8.583 -3.752 1.00 80.69 391 PRO A O 1
ATOM 3022 N N . ALA A 1 392 ? 21.962 -6.609 -3.689 1.00 69.88 392 ALA A N 1
ATOM 3023 C CA . ALA A 1 392 ? 23.087 -7.029 -4.519 1.00 69.88 392 ALA A CA 1
ATOM 3024 C C . ALA A 1 392 ? 23.916 -8.148 -3.834 1.00 69.88 392 ALA A C 1
ATOM 3026 O O . ALA A 1 392 ? 24.049 -8.139 -2.609 1.00 69.88 392 ALA A O 1
ATOM 3027 N N . PRO A 1 393 ? 24.532 -9.084 -4.588 1.00 64.00 393 PRO A N 1
ATOM 3028 C CA . PRO A 1 393 ? 24.658 -9.125 -6.044 1.00 64.00 393 PRO A CA 1
ATOM 3029 C C . PRO A 1 393 ? 23.621 -10.048 -6.715 1.00 64.00 393 PRO A C 1
ATOM 3031 O O . PRO A 1 393 ? 23.980 -10.877 -7.552 1.00 64.00 393 PRO A O 1
ATOM 3034 N N . GLN A 1 394 ? 22.335 -9.917 -6.374 1.00 57.50 394 GLN A N 1
ATOM 3035 C CA . GLN A 1 394 ? 21.261 -10.516 -7.168 1.00 57.50 394 GLN A CA 1
ATOM 3036 C C . GLN A 1 394 ? 21.179 -9.819 -8.532 1.00 57.50 394 GLN A C 1
ATOM 3038 O O . GLN A 1 394 ? 20.567 -8.770 -8.693 1.00 57.50 394 GLN A O 1
ATOM 3043 N N . ASN A 1 395 ? 21.871 -10.394 -9.514 1.00 53.31 395 ASN A N 1
ATOM 3044 C CA . ASN A 1 395 ? 21.730 -10.043 -10.920 1.00 53.31 395 ASN A CA 1
ATOM 3045 C C . ASN A 1 395 ? 20.360 -10.570 -11.392 1.00 53.31 395 ASN A C 1
ATOM 3047 O O . ASN A 1 395 ? 20.150 -11.781 -11.276 1.00 53.31 395 ASN A O 1
ATOM 3051 N N . PRO A 1 396 ? 19.450 -9.730 -11.917 1.00 65.88 396 PRO A N 1
ATOM 3052 C CA . PRO A 1 396 ? 19.699 -8.403 -12.487 1.00 65.88 396 PRO A CA 1
ATOM 3053 C C . PRO A 1 396 ? 19.334 -7.200 -11.609 1.00 65.88 396 PRO A C 1
ATOM 3055 O O . PRO A 1 396 ? 18.463 -7.252 -10.744 1.00 65.88 396 PRO A O 1
ATOM 3058 N N . THR A 1 397 ? 19.975 -6.071 -11.919 1.00 82.50 397 THR A N 1
ATOM 3059 C CA . THR A 1 397 ? 19.705 -4.769 -11.303 1.00 82.50 397 THR A CA 1
ATOM 3060 C C . THR A 1 397 ? 18.293 -4.297 -11.635 1.00 82.50 397 THR A C 1
ATOM 3062 O O . THR A 1 397 ? 17.974 -4.065 -12.802 1.00 82.50 397 THR A O 1
ATOM 3065 N N . TRP A 1 398 ? 17.478 -4.099 -10.605 1.00 91.12 398 TRP A N 1
ATOM 3066 C CA . TRP A 1 398 ? 16.186 -3.429 -10.701 1.00 91.12 398 TRP A CA 1
ATOM 3067 C C . TRP A 1 398 ? 16.337 -1.905 -10.605 1.00 91.12 398 TRP A C 1
ATOM 3069 O O . TRP A 1 398 ? 17.186 -1.415 -9.859 1.00 91.12 398 TRP A O 1
ATOM 3079 N N . ILE A 1 399 ? 15.504 -1.158 -11.333 1.00 92.62 399 ILE A N 1
ATOM 3080 C CA . ILE A 1 399 ? 15.420 0.312 -11.299 1.00 92.62 399 ILE A CA 1
ATOM 3081 C C . ILE A 1 399 ? 13.943 0.724 -11.296 1.00 92.62 399 ILE A C 1
ATOM 3083 O O . ILE A 1 399 ? 13.170 0.211 -12.104 1.00 92.62 399 ILE A O 1
ATOM 3087 N N . ALA A 1 400 ? 13.559 1.642 -10.405 1.00 94.94 400 ALA A N 1
ATOM 3088 C CA . ALA A 1 400 ? 12.222 2.238 -10.402 1.00 94.94 400 ALA A CA 1
ATOM 3089 C C . ALA A 1 400 ? 12.024 3.206 -11.571 1.00 94.94 400 ALA A C 1
ATOM 3091 O O . ALA A 1 400 ? 12.929 3.957 -11.942 1.00 94.94 400 ALA A O 1
ATOM 3092 N N . THR A 1 401 ? 10.813 3.203 -12.110 1.00 95.50 401 THR A N 1
ATOM 3093 C CA . THR A 1 401 ? 10.307 4.164 -13.095 1.00 95.50 401 THR A CA 1
ATOM 3094 C C . THR A 1 401 ? 9.267 5.105 -12.475 1.00 95.50 401 THR A C 1
ATOM 3096 O O . THR A 1 401 ? 9.067 6.210 -12.977 1.00 95.50 401 THR A O 1
ATOM 3099 N N . THR A 1 402 ? 8.664 4.718 -11.344 1.00 96.38 402 THR A N 1
ATOM 3100 C CA . THR A 1 402 ? 7.826 5.565 -10.477 1.00 96.38 402 THR A CA 1
ATOM 3101 C C . THR A 1 402 ? 8.617 6.117 -9.279 1.00 96.38 402 THR A C 1
ATOM 3103 O O . THR A 1 402 ? 9.804 5.837 -9.102 1.00 96.38 402 THR A O 1
ATOM 3106 N N . SER A 1 403 ? 7.959 6.890 -8.407 1.00 96.62 403 SER A N 1
ATOM 3107 C CA . SER A 1 403 ? 8.476 7.179 -7.060 1.00 96.62 403 SER A CA 1
ATOM 3108 C C . SER A 1 403 ? 8.665 5.881 -6.265 1.00 96.62 403 SER A C 1
ATOM 3110 O O . SER A 1 403 ? 7.799 5.014 -6.311 1.00 96.62 403 SER A O 1
ATOM 3112 N N . THR A 1 404 ? 9.754 5.766 -5.498 1.00 97.25 404 THR A N 1
ATOM 3113 C CA . THR A 1 404 ? 10.060 4.587 -4.655 1.00 97.25 404 THR A CA 1
ATOM 3114 C C . THR A 1 404 ? 9.355 4.599 -3.293 1.00 97.25 404 THR A C 1
ATOM 3116 O O . THR A 1 404 ? 9.470 3.648 -2.520 1.00 97.25 404 THR A O 1
ATOM 3119 N N . SER A 1 405 ? 8.685 5.699 -2.950 1.00 98.25 405 SER A N 1
ATOM 3120 C CA . SER A 1 405 ? 7.933 5.855 -1.707 1.00 98.25 405 SER A CA 1
ATOM 3121 C C . SER A 1 405 ? 6.833 6.909 -1.833 1.00 98.25 405 SER A C 1
ATOM 3123 O O . SER A 1 405 ? 6.879 7.777 -2.711 1.00 98.25 405 SER A O 1
ATOM 3125 N N . PHE A 1 406 ? 5.859 6.834 -0.931 1.00 98.62 406 PHE A N 1
ATOM 3126 C CA . PHE A 1 406 ? 4.847 7.860 -0.689 1.00 98.62 406 PHE A CA 1
ATOM 3127 C C . PHE A 1 406 ? 4.524 7.936 0.808 1.00 98.62 406 PHE A C 1
ATOM 3129 O O . PHE A 1 406 ? 4.765 6.984 1.553 1.00 98.62 406 PHE A O 1
ATOM 3136 N N . SER A 1 407 ? 3.961 9.061 1.243 1.00 98.31 407 SER A N 1
ATOM 3137 C CA . SER A 1 407 ? 3.461 9.252 2.606 1.00 98.31 407 SER A CA 1
ATOM 3138 C C . SER A 1 407 ? 1.964 9.532 2.567 1.00 98.31 407 SER A C 1
ATOM 3140 O O . SER A 1 407 ? 1.493 10.173 1.627 1.00 98.31 407 SER A O 1
ATOM 3142 N N . HIS A 1 408 ? 1.239 9.048 3.572 1.00 98.44 408 HIS A N 1
ATOM 3143 C CA . HIS A 1 408 ? -0.205 9.226 3.725 1.00 98.44 408 HIS A CA 1
ATOM 3144 C C . HIS A 1 408 ? -0.547 9.465 5.197 1.00 98.44 408 HIS A C 1
ATOM 3146 O O . HIS A 1 408 ? 0.074 8.872 6.082 1.00 98.44 408 HIS A O 1
ATOM 3152 N N . GLU A 1 409 ? -1.516 10.337 5.446 1.00 98.50 409 GLU A N 1
ATOM 3153 C CA . GLU A 1 409 ? -2.131 10.533 6.758 1.00 98.50 409 GLU A CA 1
ATOM 3154 C C . GLU A 1 409 ? -3.432 9.731 6.740 1.00 98.50 409 GLU A C 1
ATOM 3156 O O . GLU A 1 409 ? -4.391 10.128 6.089 1.00 98.50 409 GLU A O 1
ATOM 3161 N N . LEU A 1 410 ? -3.395 8.545 7.352 1.00 98.38 410 LEU A N 1
ATOM 3162 C CA . LEU A 1 410 ? -4.484 7.574 7.323 1.00 98.38 410 LEU A CA 1
ATOM 3163 C C . LEU A 1 410 ? -5.595 8.026 8.270 1.00 98.38 410 LEU A C 1
ATOM 3165 O O . LEU A 1 410 ? -5.350 8.163 9.475 1.00 98.38 410 LEU A O 1
ATOM 3169 N N . GLU A 1 411 ? -6.791 8.227 7.724 1.00 96.88 411 GLU A N 1
ATOM 3170 C CA . GLU A 1 411 ? -7.997 8.531 8.495 1.00 96.88 411 GLU A CA 1
ATOM 3171 C C . GLU A 1 411 ? -8.590 7.257 9.132 1.00 96.88 411 GLU A C 1
ATOM 3173 O O . GLU A 1 411 ? -8.201 6.122 8.838 1.00 96.88 411 GLU A O 1
ATOM 3178 N N . GLU A 1 412 ? -9.529 7.435 10.060 1.00 95.00 412 GLU A N 1
ATOM 3179 C CA . GLU A 1 412 ? -10.196 6.318 10.724 1.00 95.00 412 GLU A CA 1
ATOM 3180 C C . GLU A 1 412 ? -11.026 5.471 9.746 1.00 95.00 412 GLU A C 1
ATOM 3182 O O . GLU A 1 412 ? -11.808 5.990 8.950 1.00 95.00 412 GLU A O 1
ATOM 3187 N N . GLY A 1 413 ? -10.847 4.145 9.811 1.00 95.50 413 GLY A N 1
ATOM 3188 C CA . GLY A 1 413 ? -11.545 3.191 8.943 1.00 95.50 413 GLY A CA 1
ATOM 3189 C C . GLY A 1 413 ? -11.204 3.316 7.450 1.00 95.50 413 GLY A C 1
ATOM 3190 O O . GLY A 1 413 ? -11.888 2.718 6.620 1.00 95.50 413 GLY A O 1
ATOM 3191 N N . GLU A 1 414 ? -10.176 4.088 7.080 1.00 98.06 414 GLU A N 1
ATOM 3192 C CA . GLU A 1 414 ? -9.838 4.345 5.681 1.00 98.06 414 GLU A CA 1
ATOM 3193 C C . GLU A 1 414 ? -9.176 3.125 5.015 1.00 98.06 414 GLU A C 1
ATOM 3195 O O . GLU A 1 414 ? -8.090 2.699 5.406 1.00 98.06 414 GLU A O 1
ATOM 3200 N N . ASP A 1 415 ? -9.785 2.598 3.949 1.00 97.69 415 ASP A N 1
ATOM 3201 C CA . ASP A 1 415 ? -9.157 1.637 3.031 1.00 97.69 415 ASP A CA 1
ATOM 3202 C C . ASP A 1 415 ? -8.374 2.379 1.930 1.00 97.69 415 ASP A C 1
ATOM 3204 O O . ASP A 1 415 ? -8.821 2.516 0.784 1.00 97.69 415 ASP A O 1
ATOM 3208 N N . TYR A 1 416 ? -7.189 2.888 2.272 1.00 98.50 416 TYR A N 1
ATOM 3209 C CA . TYR A 1 416 ? -6.378 3.678 1.351 1.00 98.50 416 TYR A CA 1
ATOM 3210 C C . TYR A 1 416 ? -5.723 2.810 0.263 1.00 98.50 416 TYR A C 1
ATOM 3212 O O . TYR A 1 416 ? -4.998 1.843 0.533 1.00 98.50 416 TYR A O 1
ATOM 3220 N N . VAL A 1 417 ? -5.920 3.200 -0.999 1.00 98.31 417 VAL A N 1
ATOM 3221 C CA . VAL A 1 417 ? -5.201 2.653 -2.159 1.00 98.31 417 VAL A CA 1
ATOM 3222 C C . VAL A 1 417 ? -4.241 3.724 -2.670 1.00 98.31 417 VAL A C 1
ATOM 3224 O O . VAL A 1 417 ? -4.645 4.678 -3.336 1.00 98.31 417 VAL A O 1
ATOM 3227 N N . GLY A 1 418 ? -2.967 3.576 -2.317 1.00 95.75 418 GLY A N 1
ATOM 3228 C CA . GLY A 1 418 ? -1.905 4.507 -2.671 1.00 95.75 418 GLY A CA 1
ATOM 3229 C C . GLY A 1 418 ? -1.336 4.306 -4.080 1.00 95.75 418 GLY A C 1
ATOM 3230 O O . GLY A 1 418 ? -1.745 3.395 -4.801 1.00 95.75 418 GLY A O 1
ATOM 3231 N N . PRO A 1 419 ? -0.374 5.156 -4.483 1.00 96.50 419 PRO A N 1
ATOM 3232 C CA . PRO A 1 419 ? 0.312 5.051 -5.768 1.00 96.50 419 PRO A CA 1
ATOM 3233 C C . PRO A 1 419 ? 1.019 3.706 -5.985 1.00 96.50 419 PRO A C 1
ATOM 3235 O O . PRO A 1 419 ? 1.681 3.184 -5.086 1.00 96.50 419 PRO A O 1
ATOM 3238 N N . ASP A 1 420 ? 0.947 3.201 -7.216 1.00 96.62 420 ASP A N 1
ATOM 3239 C CA . ASP A 1 420 ? 1.605 1.958 -7.616 1.00 96.62 420 ASP A CA 1
ATOM 3240 C C . ASP A 1 420 ? 3.114 2.127 -7.842 1.00 96.62 420 ASP A C 1
ATOM 3242 O O . ASP A 1 420 ? 3.597 3.155 -8.324 1.00 96.62 420 ASP A O 1
ATOM 3246 N N . PHE A 1 421 ? 3.860 1.061 -7.553 1.00 98.25 421 PHE A N 1
ATOM 3247 C CA . PHE A 1 421 ? 5.306 0.985 -7.734 1.00 98.25 421 PHE A CA 1
ATOM 3248 C C . PHE A 1 421 ? 5.647 0.288 -9.065 1.00 98.25 421 PHE A C 1
ATOM 3250 O O . PHE A 1 421 ? 5.469 -0.928 -9.212 1.00 98.25 421 PHE A O 1
ATOM 3257 N N . GLY A 1 422 ? 6.164 1.044 -10.035 1.00 97.56 422 GLY A N 1
ATOM 3258 C CA . GLY A 1 422 ? 6.618 0.574 -11.349 1.00 97.56 422 GLY A CA 1
ATOM 3259 C C . GLY A 1 422 ? 8.141 0.485 -11.424 1.00 97.56 422 GLY A C 1
ATOM 3260 O O . GLY A 1 422 ? 8.845 1.438 -11.089 1.00 97.56 422 GLY A O 1
ATOM 3261 N N . ASN A 1 423 ? 8.666 -0.677 -11.835 1.00 96.12 423 ASN A N 1
ATOM 3262 C CA . ASN A 1 423 ? 10.112 -0.911 -11.950 1.00 96.12 423 ASN A CA 1
ATOM 3263 C C . ASN A 1 423 ? 10.419 -1.812 -13.150 1.00 96.12 423 ASN A C 1
ATOM 3265 O O . ASN A 1 423 ? 9.628 -2.695 -13.485 1.00 96.12 423 ASN A O 1
ATOM 3269 N N . VAL A 1 424 ? 11.623 -1.663 -13.702 1.00 95.00 424 VAL A N 1
ATOM 3270 C CA . VAL A 1 424 ? 12.220 -2.572 -14.693 1.00 95.00 424 VAL A CA 1
ATOM 3271 C C . VAL A 1 424 ? 13.437 -3.294 -14.133 1.00 95.00 424 VAL A C 1
ATOM 3273 O O . VAL A 1 424 ? 14.054 -2.839 -13.168 1.00 95.00 424 VAL A O 1
ATOM 3276 N N . CYS A 1 425 ? 13.834 -4.389 -14.781 1.00 92.75 425 CYS A N 1
ATOM 3277 C CA . CYS A 1 425 ? 15.098 -5.067 -14.520 1.00 92.75 425 CYS A CA 1
ATOM 3278 C C . CYS A 1 425 ? 16.026 -5.024 -15.742 1.00 92.75 425 CYS A C 1
ATOM 3280 O O . CYS A 1 425 ? 15.590 -5.087 -16.894 1.00 92.75 425 CYS A O 1
ATOM 3282 N N . LEU A 1 426 ? 17.328 -4.897 -15.479 1.00 91.25 426 LEU A N 1
ATOM 3283 C CA . LEU A 1 426 ? 18.352 -4.664 -16.495 1.00 91.25 426 LEU A CA 1
ATOM 3284 C C . LEU A 1 426 ? 19.228 -5.889 -16.752 1.00 91.25 426 LEU A C 1
ATOM 3286 O O . LEU A 1 426 ? 19.954 -6.353 -15.871 1.00 91.25 426 LEU A O 1
ATOM 3290 N N . VAL A 1 427 ? 19.244 -6.347 -18.001 1.00 88.94 427 VAL A N 1
ATOM 3291 C CA . VAL A 1 427 ? 20.151 -7.395 -18.486 1.00 88.94 427 VAL A CA 1
ATOM 3292 C C . VAL A 1 427 ? 21.343 -6.789 -19.232 1.00 88.94 427 VAL A C 1
ATOM 3294 O O . VAL A 1 427 ? 21.312 -5.640 -19.676 1.00 88.94 427 VAL A O 1
ATOM 3297 N N . HIS A 1 428 ? 22.424 -7.557 -19.392 1.00 88.31 428 HIS A N 1
ATOM 3298 C CA . HIS A 1 428 ? 23.508 -7.156 -20.294 1.00 88.31 428 HIS A CA 1
ATOM 3299 C C . HIS A 1 428 ? 22.989 -7.082 -21.735 1.00 88.31 428 HIS A C 1
ATOM 3301 O O . HIS A 1 428 ? 22.373 -8.034 -22.216 1.00 88.31 428 HIS A O 1
ATOM 3307 N N . GLY A 1 429 ? 23.286 -5.981 -22.431 1.00 86.69 429 GLY A N 1
ATOM 3308 C CA . GLY A 1 429 ? 22.994 -5.852 -23.853 1.00 86.69 429 GLY A CA 1
ATOM 3309 C C . GLY A 1 429 ? 23.650 -6.954 -24.684 1.00 86.69 429 GLY A C 1
ATOM 3310 O O . GLY A 1 429 ? 24.707 -7.481 -24.329 1.00 86.69 429 GLY A O 1
ATOM 3311 N N . ALA A 1 430 ? 23.015 -7.316 -25.796 1.00 90.06 430 ALA A N 1
ATOM 3312 C CA . ALA A 1 430 ? 23.433 -8.437 -26.630 1.00 90.06 430 ALA A CA 1
ATOM 3313 C C . ALA A 1 430 ? 23.135 -8.202 -28.119 1.00 90.06 430 ALA A C 1
ATOM 3315 O O . ALA A 1 430 ? 22.407 -7.290 -28.500 1.00 90.06 430 ALA A O 1
ATOM 3316 N N . GLY A 1 431 ? 23.710 -9.059 -28.969 1.00 92.75 431 GLY A N 1
ATOM 3317 C CA . GLY A 1 431 ? 23.452 -9.106 -30.412 1.00 92.75 431 GLY A CA 1
ATOM 3318 C C . GLY A 1 431 ? 24.245 -8.101 -31.258 1.00 92.75 431 GLY A C 1
ATOM 3319 O O . GLY A 1 431 ? 24.750 -8.484 -32.320 1.00 92.75 431 GLY A O 1
ATOM 3320 N N . GLY A 1 432 ? 24.450 -6.876 -30.764 1.00 96.38 432 GLY A N 1
ATOM 3321 C CA . GLY A 1 432 ? 25.113 -5.771 -31.462 1.00 96.38 432 GLY A CA 1
ATOM 3322 C C . GLY A 1 432 ? 26.469 -6.133 -32.082 1.00 96.38 432 GLY A C 1
ATOM 3323 O O . GLY A 1 432 ? 27.301 -6.818 -31.474 1.00 96.38 432 GLY A O 1
ATOM 3324 N N . ARG A 1 433 ? 26.696 -5.678 -33.324 1.00 98.06 433 ARG A N 1
ATOM 3325 C CA . ARG A 1 433 ? 27.930 -5.910 -34.094 1.00 98.06 433 ARG A CA 1
ATOM 3326 C C . ARG A 1 433 ? 28.711 -4.616 -34.313 1.00 98.06 433 ARG A C 1
ATOM 3328 O O . ARG A 1 433 ? 28.147 -3.575 -34.648 1.00 98.06 433 ARG A O 1
ATOM 3335 N N . THR A 1 434 ? 30.031 -4.711 -34.185 1.00 97.62 434 THR A N 1
ATOM 3336 C CA . THR A 1 434 ? 30.951 -3.570 -34.272 1.00 97.62 434 THR A CA 1
ATOM 3337 C C . THR A 1 434 ? 31.205 -3.119 -35.716 1.00 97.62 434 THR A C 1
ATOM 3339 O O . THR A 1 434 ? 30.970 -3.852 -36.680 1.00 97.62 434 THR A O 1
ATOM 3342 N N . LEU A 1 435 ? 31.819 -1.944 -35.882 1.00 97.56 435 LEU A N 1
ATOM 3343 C CA . LEU A 1 435 ? 32.339 -1.461 -37.171 1.00 97.56 435 LEU A CA 1
ATOM 3344 C C . LEU A 1 435 ? 33.320 -2.470 -37.809 1.00 97.56 435 LEU A C 1
ATOM 3346 O O . LEU A 1 435 ? 33.384 -2.596 -39.033 1.00 97.56 435 LEU A O 1
ATOM 3350 N N . GLY A 1 436 ? 34.054 -3.233 -36.989 1.00 97.44 436 GLY A N 1
ATOM 3351 C CA . GLY A 1 436 ? 34.949 -4.311 -37.425 1.00 97.44 436 GLY A CA 1
ATOM 3352 C C . GLY A 1 436 ? 34.225 -5.560 -37.947 1.00 97.44 436 GLY A C 1
ATOM 3353 O O . GLY A 1 436 ? 34.800 -6.317 -38.730 1.00 97.44 436 GLY A O 1
ATOM 3354 N N . PHE A 1 437 ? 32.960 -5.774 -37.572 1.00 98.31 437 PHE A N 1
ATOM 3355 C CA . PHE A 1 437 ? 32.095 -6.763 -38.220 1.00 98.31 437 PHE A CA 1
ATOM 3356 C C . PHE A 1 437 ? 31.622 -6.250 -39.584 1.00 98.31 437 PHE A C 1
ATOM 3358 O O . PHE A 1 437 ? 31.866 -6.889 -40.609 1.00 98.31 437 PHE A O 1
ATOM 3365 N N . TRP A 1 438 ? 31.022 -5.057 -39.608 1.00 98.31 438 TRP A N 1
ATOM 3366 C CA . TRP A 1 438 ? 30.418 -4.476 -40.811 1.00 98.31 438 TRP A CA 1
ATOM 3367 C C . TRP A 1 438 ? 31.415 -4.120 -41.921 1.00 98.31 438 TRP A C 1
ATOM 3369 O O . TRP A 1 438 ? 31.036 -4.082 -43.089 1.00 98.31 438 TRP A O 1
ATOM 3379 N N . SER A 1 439 ? 32.697 -3.934 -41.603 1.00 97.81 439 SER A N 1
ATOM 3380 C CA . SER A 1 439 ? 33.778 -3.737 -42.585 1.00 97.81 439 SER A CA 1
ATOM 3381 C C . SER A 1 439 ? 34.483 -5.031 -43.038 1.00 97.81 439 SER A C 1
ATOM 3383 O O . SER A 1 439 ? 35.261 -5.000 -44.000 1.00 97.81 439 SER A O 1
ATOM 3385 N N . ASN A 1 440 ? 34.229 -6.180 -42.398 1.00 97.75 440 ASN A N 1
ATOM 3386 C CA . ASN A 1 440 ? 34.839 -7.461 -42.775 1.00 97.75 440 ASN A CA 1
ATOM 3387 C C . ASN A 1 440 ? 33.977 -8.260 -43.771 1.00 97.75 440 ASN A C 1
ATOM 3389 O O . ASN A 1 440 ? 32.849 -7.885 -44.080 1.00 97.75 440 ASN A O 1
ATOM 3393 N N . LYS A 1 441 ? 34.518 -9.369 -44.299 1.00 97.44 441 LYS A N 1
ATOM 3394 C CA . LYS A 1 441 ? 33.869 -10.185 -45.344 1.00 97.44 441 LYS A CA 1
ATOM 3395 C C . LYS A 1 441 ? 32.456 -10.658 -44.965 1.00 97.44 441 LYS A C 1
ATOM 3397 O O . LYS A 1 441 ? 31.623 -10.779 -45.856 1.00 97.44 441 LYS A O 1
ATOM 3402 N N . ASN A 1 442 ? 32.189 -10.915 -43.686 1.00 97.69 442 ASN A N 1
ATOM 3403 C CA . ASN A 1 442 ? 30.922 -11.471 -43.218 1.00 97.69 442 ASN A CA 1
ATOM 3404 C C . ASN A 1 442 ? 29.843 -10.382 -43.141 1.00 97.69 442 ASN A C 1
ATOM 3406 O O . ASN A 1 442 ? 28.801 -10.536 -43.768 1.00 97.69 442 ASN A O 1
ATOM 3410 N N . GLY A 1 443 ? 30.110 -9.248 -42.481 1.00 97.69 443 GLY A N 1
ATOM 3411 C CA . GLY A 1 443 ? 29.172 -8.115 -42.473 1.00 97.69 443 GLY A CA 1
ATOM 3412 C C . GLY A 1 443 ? 28.941 -7.547 -43.878 1.00 97.69 443 GLY A C 1
ATOM 3413 O O . GLY A 1 443 ? 27.808 -7.300 -44.281 1.00 97.69 443 GLY A O 1
ATOM 3414 N N . GLN A 1 444 ? 29.998 -7.460 -44.691 1.00 98.06 444 GLN A N 1
ATOM 3415 C CA . GLN A 1 444 ? 29.899 -7.062 -46.100 1.00 98.06 444 GLN A CA 1
ATOM 3416 C C . GLN A 1 444 ? 29.138 -8.069 -46.977 1.00 98.06 444 GLN A C 1
ATOM 3418 O O . GLN A 1 444 ? 28.645 -7.684 -48.037 1.00 98.06 444 GLN A O 1
ATOM 3423 N N . ALA A 1 445 ? 29.007 -9.340 -46.582 1.00 97.94 445 ALA A N 1
ATOM 3424 C CA . ALA A 1 445 ? 28.164 -10.288 -47.309 1.00 97.94 445 ALA A CA 1
ATOM 3425 C C . ALA A 1 445 ? 26.676 -9.936 -47.151 1.00 97.94 445 ALA A C 1
ATOM 3427 O O . ALA A 1 445 ? 25.967 -9.922 -48.156 1.00 97.94 445 ALA A O 1
ATOM 3428 N N . LEU A 1 446 ? 26.255 -9.575 -45.933 1.00 98.31 446 LEU A N 1
ATOM 3429 C CA . LEU A 1 446 ? 24.859 -9.309 -45.567 1.00 98.31 446 LEU A CA 1
ATOM 3430 C C . LEU A 1 446 ? 24.260 -8.070 -46.250 1.00 98.31 446 LEU A C 1
ATOM 3432 O O . LEU A 1 446 ? 23.117 -8.128 -46.685 1.00 98.31 446 LEU A O 1
ATOM 3436 N N . ILE A 1 447 ? 25.033 -6.983 -46.394 1.00 98.50 447 ILE A N 1
ATOM 3437 C CA . ILE A 1 447 ? 24.551 -5.700 -46.949 1.00 98.50 447 ILE A CA 1
ATOM 3438 C C . ILE A 1 447 ? 23.830 -5.898 -48.299 1.00 98.50 447 ILE A C 1
ATOM 3440 O O . ILE A 1 447 ? 24.369 -6.499 -49.231 1.00 98.50 447 ILE A O 1
ATOM 3444 N N . THR A 1 448 ? 22.632 -5.345 -48.426 1.00 98.50 448 THR A N 1
ATOM 3445 C CA . THR A 1 448 ? 21.762 -5.379 -49.610 1.00 98.50 448 THR A CA 1
ATOM 3446 C C . THR A 1 448 ? 21.702 -4.011 -50.301 1.00 98.50 448 THR A C 1
ATOM 3448 O O . THR A 1 448 ? 22.290 -3.037 -49.836 1.00 98.50 448 THR A O 1
ATOM 3451 N N . SER A 1 449 ? 20.980 -3.902 -51.420 1.00 98.00 449 SER A N 1
ATOM 3452 C CA . SER A 1 449 ? 20.661 -2.596 -52.017 1.00 98.00 449 SER A CA 1
ATOM 3453 C C . SER A 1 449 ? 19.719 -1.756 -51.145 1.00 98.00 449 SER A C 1
ATOM 3455 O O . SER A 1 449 ? 19.875 -0.540 -51.111 1.00 98.00 449 SER A O 1
ATOM 3457 N N . GLY A 1 450 ? 18.796 -2.390 -50.410 1.00 98.38 450 GLY A N 1
ATOM 3458 C CA . GLY A 1 450 ? 17.893 -1.702 -49.480 1.00 98.38 450 GLY A CA 1
ATOM 3459 C C . GLY A 1 450 ? 18.630 -1.107 -48.278 1.00 98.38 450 GLY A C 1
ATOM 3460 O O . GLY A 1 450 ? 18.330 0.007 -47.864 1.00 98.38 450 GLY A O 1
ATOM 3461 N N . ASP A 1 451 ? 19.669 -1.788 -47.781 1.00 98.56 451 ASP A N 1
ATOM 3462 C CA . ASP A 1 451 ? 20.572 -1.219 -46.771 1.00 98.56 451 ASP A CA 1
ATOM 3463 C C . ASP A 1 451 ? 21.285 0.033 -47.295 1.00 98.56 451 ASP A C 1
ATOM 3465 O O . ASP A 1 451 ? 21.387 1.033 -46.593 1.00 98.56 451 ASP A O 1
ATOM 3469 N N . VAL A 1 452 ? 21.773 0.002 -48.540 1.00 98.50 452 VAL A N 1
ATOM 3470 C CA . VAL A 1 452 ? 22.459 1.149 -49.162 1.00 98.50 452 VAL A CA 1
ATOM 3471 C C . VAL A 1 452 ? 21.506 2.334 -49.343 1.00 98.50 452 VAL A C 1
ATOM 3473 O O . VAL A 1 452 ? 21.904 3.472 -49.105 1.00 98.50 452 VAL A O 1
ATOM 3476 N N . GLU A 1 453 ? 20.251 2.081 -49.717 1.00 98.19 453 GLU A N 1
ATOM 3477 C CA . GLU A 1 453 ? 19.198 3.099 -49.795 1.00 98.19 453 GLU A CA 1
ATOM 3478 C C . GLU A 1 453 ? 18.877 3.689 -48.412 1.00 98.19 453 GLU A C 1
ATOM 3480 O O . GLU A 1 453 ? 18.926 4.908 -48.242 1.00 98.19 453 GLU A O 1
ATOM 3485 N N . ALA A 1 454 ? 18.672 2.843 -47.398 1.00 98.12 454 ALA A N 1
ATOM 3486 C CA . ALA A 1 454 ? 18.415 3.269 -46.023 1.00 98.12 454 ALA A CA 1
ATOM 3487 C C . ALA A 1 454 ? 19.580 4.078 -45.421 1.00 98.12 454 ALA A C 1
ATOM 3489 O O . ALA A 1 454 ? 19.348 5.077 -44.743 1.00 98.12 454 ALA A O 1
ATOM 3490 N N . LEU A 1 455 ? 20.833 3.695 -45.696 1.00 98.44 455 LEU A N 1
ATOM 3491 C CA . LEU A 1 455 ? 22.019 4.451 -45.276 1.00 98.44 455 LEU A CA 1
ATOM 3492 C C . LEU A 1 455 ? 22.183 5.770 -46.047 1.00 98.44 455 LEU A C 1
ATOM 3494 O O . LEU A 1 455 ? 22.664 6.745 -45.477 1.00 98.44 455 LEU A O 1
ATOM 3498 N N . ASN A 1 456 ? 21.769 5.833 -47.315 1.00 98.00 456 ASN A N 1
ATOM 3499 C CA . ASN A 1 456 ? 21.771 7.070 -48.103 1.00 98.00 456 ASN A CA 1
ATOM 3500 C C . ASN A 1 456 ? 20.672 8.064 -47.682 1.00 98.00 456 ASN A C 1
ATOM 3502 O O . ASN A 1 456 ? 20.783 9.243 -48.011 1.00 98.00 456 ASN A O 1
ATOM 3506 N N . GLY A 1 457 ? 19.646 7.615 -46.950 1.00 96.75 457 GLY A N 1
ATOM 3507 C CA . GLY A 1 457 ? 18.631 8.473 -46.325 1.00 96.75 457 GLY A CA 1
ATOM 3508 C C . GLY A 1 457 ? 19.059 9.128 -45.003 1.00 96.75 457 GLY A C 1
ATOM 3509 O O . GLY A 1 457 ? 18.296 9.909 -44.441 1.00 96.75 457 GLY A O 1
ATOM 3510 N N . LEU A 1 458 ? 20.255 8.818 -44.490 1.00 97.44 458 LEU A N 1
ATOM 3511 C CA . LEU A 1 458 ? 20.802 9.380 -43.251 1.00 97.44 458 LEU A CA 1
ATOM 3512 C C . LEU A 1 458 ? 21.674 10.621 -43.522 1.00 97.44 458 LEU A C 1
ATOM 3514 O O . LEU A 1 458 ? 22.334 10.729 -44.556 1.00 97.44 458 LEU A O 1
ATOM 3518 N N . ASN A 1 459 ? 21.771 11.517 -42.536 1.00 96.44 459 ASN A N 1
ATOM 3519 C CA . ASN A 1 459 ? 22.560 12.761 -42.550 1.00 96.44 459 ASN A CA 1
ATOM 3520 C C . ASN A 1 459 ? 24.083 12.521 -42.414 1.00 96.44 459 ASN A C 1
ATOM 3522 O O . ASN A 1 459 ? 24.793 13.279 -41.750 1.00 96.44 459 ASN A O 1
ATOM 3526 N N . LEU A 1 460 ? 24.600 11.435 -42.991 1.00 96.25 460 LEU A N 1
ATOM 3527 C CA . LEU A 1 460 ? 25.973 10.970 -42.792 1.00 96.25 460 LEU A CA 1
ATOM 3528 C C . LEU A 1 460 ? 26.999 12.006 -43.271 1.00 96.25 460 LEU A C 1
ATOM 3530 O O . LEU A 1 460 ? 26.937 12.525 -44.387 1.00 96.25 460 LEU A O 1
ATOM 3534 N N . TYR A 1 461 ? 27.990 12.278 -42.427 1.00 94.38 461 TYR A N 1
ATOM 3535 C CA . TYR A 1 461 ? 28.993 13.303 -42.682 1.00 94.38 461 TYR A CA 1
ATOM 3536 C C . TYR A 1 461 ? 29.957 12.898 -43.807 1.00 94.38 461 TYR A C 1
ATOM 3538 O O . TYR A 1 461 ? 30.557 11.821 -43.775 1.00 94.38 461 TYR A O 1
ATOM 3546 N N . LYS A 1 462 ? 30.165 13.792 -44.778 1.00 92.88 462 LYS A N 1
ATOM 3547 C CA . LYS A 1 462 ? 31.183 13.646 -45.826 1.00 92.88 462 LYS A CA 1
ATOM 3548 C C . LYS A 1 462 ? 32.350 14.617 -45.574 1.00 92.88 462 LYS A C 1
ATOM 3550 O O . LYS A 1 462 ? 32.155 15.822 -45.744 1.00 92.88 462 LYS A O 1
ATOM 3555 N N . PRO A 1 463 ? 33.553 14.121 -45.227 1.00 89.12 463 PRO A N 1
ATOM 3556 C CA . PRO A 1 463 ? 34.771 14.931 -45.187 1.00 89.12 463 PRO A CA 1
ATOM 3557 C C . PRO A 1 463 ? 35.086 15.576 -46.547 1.00 89.12 463 PRO A C 1
ATOM 3559 O O . PRO A 1 463 ? 34.797 14.992 -47.589 1.00 89.12 463 PRO A O 1
ATOM 3562 N N . SER A 1 464 ? 35.742 16.740 -46.563 1.00 87.44 464 SER A N 1
ATOM 3563 C CA . SER A 1 464 ? 36.045 17.477 -47.808 1.00 87.44 464 SER A CA 1
ATOM 3564 C C . SER A 1 464 ? 36.906 16.697 -48.814 1.00 87.44 464 SER A C 1
ATOM 3566 O O . SER A 1 464 ? 36.733 16.855 -50.017 1.00 87.44 464 SER A O 1
ATOM 3568 N N . GLU A 1 465 ? 37.798 15.833 -48.322 1.00 86.56 465 GLU A N 1
ATOM 3569 C CA . GLU A 1 465 ? 38.671 14.962 -49.129 1.00 86.56 465 GLU A CA 1
ATOM 3570 C C . GLU A 1 465 ? 37.965 13.670 -49.602 1.00 86.56 465 GLU A C 1
ATOM 3572 O O . GLU A 1 465 ? 38.599 12.769 -50.153 1.00 86.56 465 GLU A O 1
ATOM 3577 N N . TRP A 1 466 ? 36.662 13.518 -49.332 1.00 90.81 466 TRP A N 1
ATOM 3578 C CA . TRP A 1 466 ? 35.898 12.294 -49.581 1.00 90.81 466 TRP A CA 1
ATOM 3579 C C . TRP A 1 466 ? 34.766 12.498 -50.587 1.00 90.81 466 TRP A C 1
ATOM 3581 O O . TRP A 1 466 ? 34.120 13.540 -50.660 1.00 90.81 466 TRP A O 1
ATOM 3591 N N . THR A 1 467 ? 34.514 11.459 -51.386 1.00 92.31 467 THR A N 1
ATOM 3592 C CA . THR A 1 467 ? 33.540 11.484 -52.491 1.00 92.31 467 THR A CA 1
ATOM 3593 C C . THR A 1 467 ? 32.161 10.936 -52.116 1.00 92.31 467 THR A C 1
ATOM 3595 O O . THR A 1 467 ? 31.209 11.138 -52.864 1.00 92.31 467 THR A O 1
ATOM 3598 N N . TYR A 1 468 ? 32.041 10.279 -50.962 1.00 93.00 468 TYR A N 1
ATOM 3599 C CA . TYR A 1 468 ? 30.832 9.640 -50.436 1.00 93.00 468 TYR A CA 1
ATOM 3600 C C . TYR A 1 468 ? 30.837 9.736 -48.897 1.00 93.00 468 TYR A C 1
ATOM 3602 O O . TYR A 1 468 ? 31.927 9.834 -48.322 1.00 93.00 468 TYR A O 1
ATOM 3610 N N . PRO A 1 469 ? 29.679 9.704 -48.208 1.00 92.75 469 PRO A N 1
ATOM 3611 C CA . PRO A 1 469 ? 28.310 9.478 -48.703 1.00 92.75 469 PRO A CA 1
ATOM 3612 C C . PRO A 1 469 ? 27.750 10.619 -49.588 1.00 92.75 469 PRO A C 1
ATOM 3614 O O . PRO A 1 469 ? 28.268 11.735 -49.539 1.00 92.75 469 PRO A O 1
ATOM 3617 N N . PRO A 1 470 ? 26.718 10.374 -50.419 1.00 96.25 470 PRO A N 1
ATOM 3618 C CA . PRO A 1 470 ? 25.999 9.109 -50.586 1.00 96.25 470 PRO A CA 1
ATOM 3619 C C . PRO A 1 470 ? 26.847 8.017 -51.254 1.00 96.25 470 PRO A C 1
ATOM 3621 O O . PRO A 1 470 ? 27.765 8.287 -52.030 1.00 96.25 470 PRO A O 1
ATOM 3624 N N . PHE A 1 471 ? 26.546 6.769 -50.919 1.00 97.69 471 PHE A N 1
ATOM 3625 C CA . PHE A 1 471 ? 27.129 5.566 -51.503 1.00 97.69 471 PHE A CA 1
ATOM 3626 C C . PHE A 1 471 ? 26.492 5.257 -52.869 1.00 97.69 471 PHE A C 1
ATOM 3628 O O . PHE A 1 471 ? 25.364 5.660 -53.156 1.00 97.69 471 PHE A O 1
ATOM 3635 N N . SER A 1 472 ? 27.218 4.543 -53.731 1.00 97.69 472 SER A N 1
ATOM 3636 C CA . SER A 1 472 ? 26.776 4.214 -55.092 1.00 97.69 472 SER A CA 1
ATOM 3637 C C . SER A 1 472 ? 25.521 3.331 -55.117 1.00 97.69 472 SER A C 1
ATOM 3639 O O . SER A 1 472 ? 25.376 2.446 -54.286 1.00 97.69 472 SER A O 1
ATOM 3641 N N . GLY A 1 473 ? 24.661 3.487 -56.131 1.00 93.88 473 GLY A N 1
ATOM 3642 C CA . GLY A 1 473 ? 23.580 2.524 -56.406 1.00 93.88 473 GLY A CA 1
ATOM 3643 C C . GLY A 1 473 ? 24.071 1.168 -56.946 1.00 93.88 473 GLY A C 1
ATOM 3644 O O . GLY A 1 473 ? 23.322 0.197 -56.980 1.00 93.88 473 GLY A O 1
ATOM 3645 N N . ASP A 1 474 ? 25.339 1.076 -57.357 1.00 97.62 474 ASP A N 1
ATOM 3646 C CA . ASP A 1 474 ? 26.008 -0.189 -57.667 1.00 97.62 474 ASP A CA 1
ATOM 3647 C C . ASP A 1 474 ? 26.416 -0.875 -56.356 1.00 97.62 474 ASP A C 1
ATOM 3649 O O . ASP A 1 474 ? 27.327 -0.411 -55.670 1.00 97.62 474 ASP A O 1
ATOM 3653 N N . LEU A 1 475 ? 25.759 -1.987 -56.011 1.00 97.44 475 LEU A N 1
ATOM 3654 C CA . LEU A 1 475 ? 25.947 -2.673 -54.727 1.00 97.44 475 LEU A CA 1
ATOM 3655 C C . LEU A 1 475 ? 27.396 -3.138 -54.476 1.00 97.44 475 LEU A C 1
ATOM 3657 O O . LEU A 1 475 ? 27.841 -3.158 -53.328 1.00 97.44 475 LEU A O 1
ATOM 3661 N N . ALA A 1 476 ? 28.159 -3.491 -55.515 1.00 97.38 476 ALA A N 1
ATOM 3662 C CA . ALA A 1 476 ? 29.551 -3.912 -55.349 1.00 97.38 476 ALA A CA 1
ATOM 3663 C C . ALA A 1 476 ? 30.454 -2.716 -55.003 1.00 97.38 476 ALA A C 1
ATOM 3665 O O . ALA A 1 476 ? 31.304 -2.812 -54.112 1.00 97.38 476 ALA A O 1
ATOM 3666 N N . LYS A 1 477 ? 30.227 -1.567 -55.653 1.00 97.69 477 LYS A N 1
ATOM 3667 C CA . LYS A 1 477 ? 30.895 -0.300 -55.317 1.00 97.69 477 LYS A CA 1
ATOM 3668 C C . LYS A 1 477 ? 30.446 0.218 -53.950 1.00 97.69 477 LYS A C 1
ATOM 3670 O O . LYS A 1 477 ? 31.301 0.603 -53.159 1.00 97.69 477 LYS A O 1
ATOM 3675 N N . ALA A 1 478 ? 29.152 0.155 -53.640 1.00 98.06 478 ALA A N 1
ATOM 3676 C CA . ALA A 1 478 ? 28.581 0.577 -52.362 1.00 98.06 478 ALA A CA 1
ATOM 3677 C C . ALA A 1 478 ? 29.209 -0.167 -51.181 1.00 98.06 478 ALA A C 1
ATOM 3679 O O . ALA A 1 478 ? 29.663 0.463 -50.231 1.00 98.06 478 ALA A O 1
ATOM 3680 N N . LYS A 1 479 ? 29.328 -1.497 -51.274 1.00 98.31 479 LYS A N 1
ATOM 3681 C CA . LYS A 1 479 ? 30.017 -2.336 -50.280 1.00 98.31 479 LYS A CA 1
ATOM 3682 C C . LYS A 1 479 ? 31.464 -1.886 -50.057 1.00 98.31 479 LYS A C 1
ATOM 3684 O O . LYS A 1 479 ? 31.857 -1.580 -48.931 1.00 98.31 479 LYS A O 1
ATOM 3689 N N . ALA A 1 480 ? 32.239 -1.741 -51.135 1.00 97.69 480 ALA A N 1
ATOM 3690 C CA . ALA A 1 480 ? 33.617 -1.251 -51.052 1.00 97.69 480 ALA A CA 1
ATOM 3691 C C . ALA A 1 480 ? 33.715 0.156 -50.425 1.00 97.69 480 ALA A C 1
ATOM 3693 O O . ALA A 1 480 ? 34.600 0.404 -49.606 1.00 97.69 480 ALA A O 1
ATOM 3694 N N . GLN A 1 481 ? 32.787 1.056 -50.760 1.00 97.81 481 GLN A N 1
ATOM 3695 C CA . GLN A 1 481 ? 32.698 2.400 -50.190 1.00 97.81 481 GLN A CA 1
ATOM 3696 C C . GLN A 1 481 ? 32.345 2.373 -48.694 1.00 97.81 481 GLN A C 1
ATOM 3698 O O . GLN A 1 481 ? 33.102 2.914 -47.892 1.00 97.81 481 GLN A O 1
ATOM 3703 N N . ILE A 1 482 ? 31.263 1.699 -48.290 1.00 98.06 482 ILE A N 1
ATOM 3704 C CA . ILE A 1 482 ? 30.842 1.562 -46.883 1.00 98.06 482 ILE A CA 1
ATOM 3705 C C . ILE A 1 482 ? 31.980 0.972 -46.045 1.00 98.06 482 ILE A C 1
ATOM 3707 O O . ILE A 1 482 ? 32.335 1.531 -45.008 1.00 98.06 482 ILE A O 1
ATOM 3711 N N . LYS A 1 483 ? 32.624 -0.103 -46.523 1.00 98.06 483 LYS A N 1
ATOM 3712 C CA . LYS A 1 483 ? 33.798 -0.691 -45.868 1.00 98.06 483 LYS A CA 1
ATOM 3713 C C . LYS A 1 483 ? 34.901 0.344 -45.635 1.00 98.06 483 LYS A C 1
ATOM 3715 O O . LYS A 1 483 ? 35.403 0.456 -44.518 1.00 98.06 483 LYS A O 1
ATOM 3720 N N . ASN A 1 484 ? 35.294 1.074 -46.677 1.00 96.75 484 ASN A N 1
ATOM 3721 C CA . ASN A 1 484 ? 36.371 2.055 -46.583 1.00 96.75 484 ASN A CA 1
ATOM 3722 C C . ASN A 1 484 ? 35.994 3.214 -45.648 1.00 96.75 484 ASN A C 1
ATOM 3724 O O . ASN A 1 484 ? 36.838 3.655 -44.871 1.00 96.75 484 ASN A O 1
ATOM 3728 N N . TYR A 1 485 ? 34.739 3.672 -45.686 1.00 96.81 485 TYR A N 1
ATOM 3729 C CA . TYR A 1 485 ? 34.218 4.734 -44.824 1.00 96.81 485 TYR A CA 1
ATOM 3730 C C . TYR A 1 485 ? 34.279 4.346 -43.341 1.00 96.81 485 TYR A C 1
ATOM 3732 O O . TYR A 1 485 ? 34.817 5.102 -42.535 1.00 96.81 485 TYR A O 1
ATOM 3740 N N . LEU A 1 486 ? 33.813 3.139 -42.994 1.00 96.56 486 LEU A N 1
ATOM 3741 C CA . LEU A 1 486 ? 33.871 2.609 -41.627 1.00 96.56 486 LEU A CA 1
ATOM 3742 C C . LEU A 1 486 ? 35.310 2.450 -41.112 1.00 96.56 486 LEU A C 1
ATOM 3744 O O . LEU A 1 486 ? 35.568 2.711 -39.942 1.00 96.56 486 LEU A O 1
ATOM 3748 N N . LEU A 1 487 ? 36.247 2.040 -41.975 1.00 95.56 487 LEU A N 1
ATOM 3749 C CA . LEU A 1 487 ? 37.663 1.867 -41.619 1.00 95.56 487 LEU A CA 1
ATOM 3750 C C . LEU A 1 487 ? 38.457 3.184 -41.554 1.00 95.56 487 LEU A C 1
ATOM 3752 O O . LEU A 1 487 ? 39.552 3.193 -40.997 1.00 95.56 487 LEU A O 1
ATOM 3756 N N . SER A 1 488 ? 37.934 4.270 -42.129 1.00 93.38 488 SER A N 1
ATOM 3757 C CA . SER A 1 488 ? 38.610 5.577 -42.189 1.00 93.38 488 SER A CA 1
ATOM 3758 C C . SER A 1 488 ? 38.083 6.586 -41.164 1.00 93.38 488 SER A C 1
ATOM 3760 O O . SER A 1 488 ? 38.718 7.615 -40.942 1.00 93.38 488 SER A O 1
ATOM 3762 N N . ALA A 1 489 ? 36.950 6.299 -40.516 1.00 91.75 489 ALA A N 1
ATOM 3763 C CA . ALA A 1 489 ? 36.411 7.125 -39.445 1.00 91.75 489 ALA A CA 1
ATOM 3764 C C . ALA A 1 489 ? 37.366 7.160 -38.239 1.00 91.75 489 ALA A C 1
ATOM 3766 O O . ALA A 1 489 ? 37.798 6.122 -37.737 1.00 91.75 489 ALA A O 1
ATOM 3767 N N . THR A 1 490 ? 37.677 8.357 -37.732 1.00 83.06 490 THR A N 1
ATOM 3768 C CA . THR A 1 490 ? 38.590 8.536 -36.588 1.00 83.06 490 THR A CA 1
ATOM 3769 C C . THR A 1 490 ? 37.948 9.382 -35.498 1.00 83.06 490 THR A C 1
ATOM 3771 O O . THR A 1 490 ? 37.199 10.306 -35.790 1.00 83.06 490 THR A O 1
ATOM 3774 N N . ALA A 1 491 ? 38.306 9.141 -34.234 1.00 77.06 491 ALA A N 1
ATOM 3775 C CA . ALA A 1 491 ? 37.824 9.939 -33.099 1.00 77.06 491 ALA A CA 1
ATOM 3776 C C . ALA A 1 491 ? 38.287 11.417 -33.117 1.00 77.06 491 ALA A C 1
ATOM 3778 O O . ALA A 1 491 ? 37.854 12.205 -32.282 1.00 77.06 491 ALA A O 1
ATOM 3779 N N . LYS A 1 492 ? 39.155 11.807 -34.065 1.00 82.44 492 LYS A N 1
ATOM 3780 C CA . LYS A 1 492 ? 39.528 13.208 -34.316 1.00 82.44 492 LYS A CA 1
ATOM 3781 C C . LYS A 1 492 ? 38.398 13.989 -35.002 1.00 82.44 492 LYS A C 1
ATOM 3783 O O . LYS A 1 492 ? 38.297 15.195 -34.800 1.00 82.44 492 LYS A O 1
ATOM 3788 N N . ASP A 1 493 ? 37.567 13.311 -35.792 1.00 86.38 493 ASP A N 1
ATOM 3789 C CA . ASP A 1 493 ? 36.385 13.880 -36.436 1.00 86.38 493 ASP A CA 1
ATOM 3790 C C . ASP A 1 493 ? 35.132 13.220 -35.849 1.00 86.38 493 ASP A C 1
ATOM 3792 O O . ASP A 1 493 ? 34.755 12.101 -36.210 1.00 86.38 493 ASP A O 1
ATOM 3796 N N . MET A 1 494 ? 34.499 13.908 -34.895 1.00 90.12 494 MET A N 1
ATOM 3797 C CA . MET A 1 494 ? 33.364 13.344 -34.166 1.00 90.12 494 MET A CA 1
ATOM 3798 C C . MET A 1 494 ? 32.148 13.110 -35.071 1.00 90.12 494 MET A C 1
ATOM 3800 O O . MET A 1 494 ? 31.417 12.151 -34.846 1.00 90.12 494 MET A O 1
ATOM 3804 N N . ARG A 1 495 ? 31.959 13.906 -36.134 1.00 92.44 495 ARG A N 1
ATOM 3805 C CA . ARG A 1 495 ? 30.847 13.727 -37.085 1.00 92.44 495 ARG A CA 1
ATOM 3806 C C . ARG A 1 495 ? 31.072 12.499 -37.959 1.00 92.44 495 ARG A C 1
ATOM 3808 O O . ARG A 1 495 ? 30.131 11.743 -38.200 1.00 92.44 495 ARG A O 1
ATOM 3815 N N . TRP A 1 496 ? 32.312 12.232 -38.368 1.00 93.94 496 TRP A N 1
ATOM 3816 C CA . TRP A 1 496 ? 32.651 10.987 -39.062 1.00 93.94 496 TRP A CA 1
ATOM 3817 C C . TRP A 1 496 ? 32.521 9.763 -38.143 1.00 93.94 496 TRP A C 1
ATOM 3819 O O . TRP A 1 496 ? 31.914 8.766 -38.533 1.00 93.94 496 TRP A O 1
ATOM 3829 N N . MET A 1 497 ? 33.020 9.832 -36.904 1.00 95.88 497 MET A N 1
ATOM 3830 C CA . MET A 1 497 ? 32.901 8.726 -35.944 1.00 95.88 497 MET A CA 1
ATOM 3831 C C . MET A 1 497 ? 31.438 8.440 -35.566 1.00 95.88 497 MET A C 1
ATOM 3833 O O . MET A 1 497 ? 31.032 7.279 -35.555 1.00 95.88 497 MET A O 1
ATOM 3837 N N . LEU A 1 498 ? 30.625 9.477 -35.340 1.00 97.31 498 LEU A N 1
ATOM 3838 C CA . LEU A 1 498 ? 29.178 9.364 -35.138 1.00 97.31 498 LEU A CA 1
ATOM 3839 C C . LEU A 1 498 ? 28.495 8.705 -36.344 1.00 97.31 498 LEU A C 1
ATOM 3841 O O . LEU A 1 498 ? 27.746 7.748 -36.172 1.00 97.31 498 LEU A O 1
ATOM 3845 N N . SER A 1 499 ? 28.816 9.148 -37.564 1.00 97.38 499 SER A N 1
ATOM 3846 C CA . SER A 1 499 ? 28.282 8.559 -38.801 1.00 97.38 499 SER A CA 1
ATOM 3847 C C . SER A 1 499 ? 28.638 7.076 -38.940 1.00 97.38 499 SER A C 1
ATOM 3849 O O . SER A 1 499 ? 27.789 6.267 -39.301 1.00 97.38 499 SER A O 1
ATOM 3851 N N . ALA A 1 500 ? 29.876 6.685 -38.625 1.00 97.81 500 ALA A N 1
ATOM 3852 C CA . ALA A 1 500 ? 30.316 5.292 -38.710 1.00 97.81 500 ALA A CA 1
ATOM 3853 C C . ALA A 1 500 ? 29.656 4.386 -37.654 1.00 97.81 500 ALA A C 1
ATOM 3855 O O . ALA A 1 500 ? 29.323 3.238 -37.951 1.00 97.81 500 ALA A O 1
ATOM 3856 N N . GLN A 1 501 ? 29.420 4.905 -36.446 1.00 98.44 501 GLN A N 1
ATOM 3857 C CA . GLN A 1 501 ? 28.659 4.207 -35.407 1.00 98.44 501 GLN A CA 1
ATOM 3858 C C . GLN A 1 501 ? 27.176 4.085 -35.778 1.00 98.44 501 GLN A C 1
ATOM 3860 O O . GLN A 1 501 ? 26.612 3.002 -35.641 1.00 98.44 501 GLN A O 1
ATOM 3865 N N . LEU A 1 502 ? 26.571 5.140 -36.335 1.00 98.69 502 LEU A N 1
ATOM 3866 C CA . LEU A 1 502 ? 25.182 5.134 -36.798 1.00 98.69 502 LEU A CA 1
ATOM 3867 C C . LEU A 1 502 ? 24.964 4.144 -37.954 1.00 98.69 502 LEU A C 1
ATOM 3869 O O . LEU A 1 502 ? 23.994 3.392 -37.924 1.00 98.69 502 LEU A O 1
ATOM 3873 N N . ILE A 1 503 ? 25.887 4.069 -38.924 1.00 98.69 503 ILE A N 1
ATOM 3874 C CA . ILE A 1 503 ? 25.865 3.040 -39.982 1.00 98.69 503 ILE A CA 1
ATOM 3875 C C . ILE A 1 503 ? 25.863 1.634 -39.365 1.00 98.69 503 ILE A C 1
ATOM 3877 O O . ILE A 1 503 ? 25.053 0.794 -39.753 1.00 98.69 503 ILE A O 1
ATOM 3881 N N . ALA A 1 504 ? 26.751 1.368 -38.401 1.00 98.69 504 ALA A N 1
ATOM 3882 C CA . ALA A 1 504 ? 26.843 0.057 -37.763 1.00 98.69 504 ALA A CA 1
ATOM 3883 C C . ALA A 1 504 ? 25.575 -0.299 -36.965 1.00 98.69 504 ALA A C 1
ATOM 3885 O O . ALA A 1 504 ? 25.099 -1.428 -37.073 1.00 98.69 504 ALA A O 1
ATOM 3886 N N . THR A 1 505 ? 24.981 0.648 -36.230 1.00 98.75 505 THR A N 1
ATOM 3887 C CA . THR A 1 505 ? 23.728 0.410 -35.492 1.00 98.75 505 THR A CA 1
ATOM 3888 C C . THR A 1 505 ? 22.540 0.244 -36.436 1.00 98.75 505 THR A C 1
ATOM 3890 O O . THR A 1 505 ? 21.749 -0.677 -36.244 1.00 98.75 505 THR A O 1
ATOM 3893 N N . LYS A 1 506 ? 22.445 1.035 -37.515 1.00 98.69 506 LYS A N 1
ATOM 3894 C CA . LYS A 1 506 ? 21.346 0.893 -38.480 1.00 98.69 506 LYS A CA 1
ATOM 3895 C C . LYS A 1 506 ? 21.405 -0.441 -39.221 1.00 98.69 506 LYS A C 1
ATOM 3897 O O . LYS A 1 506 ? 20.369 -1.077 -39.384 1.00 98.69 506 LYS A O 1
ATOM 3902 N N . LEU A 1 507 ? 22.602 -0.908 -39.585 1.00 98.75 507 LEU A N 1
ATOM 3903 C CA . LEU A 1 507 ? 22.802 -2.257 -40.126 1.00 98.75 507 LEU A CA 1
ATOM 3904 C C . LEU A 1 507 ? 22.528 -3.356 -39.082 1.00 98.75 507 LEU A C 1
ATOM 3906 O O . LEU A 1 507 ? 22.006 -4.407 -39.440 1.00 98.75 507 LEU A O 1
ATOM 3910 N N . ASN A 1 508 ? 22.814 -3.126 -37.794 1.00 98.69 508 ASN A N 1
ATOM 3911 C CA . ASN A 1 508 ? 22.429 -4.063 -36.733 1.00 98.69 508 ASN A CA 1
ATOM 3912 C C . ASN A 1 508 ? 20.904 -4.225 -36.637 1.00 98.69 508 ASN A C 1
ATOM 3914 O O . ASN A 1 508 ? 20.442 -5.358 -36.540 1.00 98.69 508 ASN A O 1
ATOM 3918 N N . VAL A 1 509 ? 20.135 -3.134 -36.719 1.00 98.56 509 VAL A N 1
ATOM 3919 C CA . VAL A 1 509 ? 18.662 -3.189 -36.687 1.00 98.56 509 VAL A CA 1
ATOM 3920 C C . VAL A 1 509 ? 18.084 -3.787 -37.974 1.00 98.56 509 VAL A C 1
ATOM 3922 O O . VAL A 1 509 ? 17.270 -4.703 -37.911 1.00 98.56 509 VAL A O 1
ATOM 3925 N N . LEU A 1 510 ? 18.560 -3.366 -39.153 1.00 98.44 510 LEU A N 1
ATOM 3926 C CA . LEU A 1 510 ? 18.088 -3.893 -40.447 1.00 98.44 510 LEU A CA 1
ATOM 3927 C C . LEU A 1 510 ? 18.335 -5.405 -40.632 1.00 98.44 510 LEU A C 1
ATOM 3929 O O . LEU A 1 510 ? 17.622 -6.044 -41.403 1.00 98.44 510 LEU A O 1
ATOM 3933 N N . HIS A 1 511 ? 19.311 -5.983 -39.921 1.00 98.12 511 HIS A N 1
ATOM 3934 C CA . HIS A 1 511 ? 19.646 -7.416 -39.970 1.00 98.12 511 HIS A CA 1
ATOM 3935 C C . HIS A 1 511 ? 19.274 -8.180 -38.687 1.00 98.12 511 HIS A C 1
ATOM 3937 O O . HIS A 1 511 ? 19.737 -9.304 -38.495 1.00 98.12 511 HIS A O 1
ATOM 3943 N N . GLY A 1 512 ? 18.452 -7.597 -37.805 1.00 97.19 512 GLY A N 1
ATOM 3944 C CA . GLY A 1 512 ? 17.931 -8.270 -36.604 1.00 97.19 512 GLY A CA 1
ATOM 3945 C C . GLY A 1 512 ? 18.990 -8.650 -35.558 1.00 97.19 512 GLY A C 1
ATOM 3946 O O . GLY A 1 512 ? 18.781 -9.569 -34.769 1.00 97.19 512 GLY A O 1
ATOM 3947 N N . PHE A 1 513 ? 20.145 -7.979 -35.554 1.00 97.88 513 PHE A N 1
ATOM 3948 C CA . PHE A 1 513 ? 21.159 -8.102 -34.498 1.00 97.88 513 PHE A CA 1
ATOM 3949 C C . PHE A 1 513 ? 20.879 -7.199 -33.293 1.00 97.88 513 PHE A C 1
ATOM 3951 O O . PHE A 1 513 ? 21.410 -7.448 -32.217 1.00 97.88 513 PHE A O 1
ATOM 3958 N N . LEU A 1 514 ? 20.079 -6.154 -33.484 1.00 97.75 514 LEU A N 1
ATOM 3959 C CA . LEU A 1 514 ? 19.441 -5.350 -32.446 1.00 97.75 514 LEU A CA 1
ATOM 3960 C C . LEU A 1 514 ? 17.980 -5.169 -32.868 1.00 97.75 514 LEU A C 1
ATOM 3962 O O . LEU A 1 514 ? 17.699 -5.162 -34.066 1.00 97.75 514 LEU A O 1
ATOM 3966 N N . ASP A 1 515 ? 17.071 -4.999 -31.916 1.00 96.19 515 ASP A N 1
ATOM 3967 C CA . ASP A 1 515 ? 15.716 -4.532 -32.205 1.00 96.19 515 ASP A CA 1
ATOM 3968 C C . ASP A 1 515 ? 15.618 -3.023 -31.927 1.00 96.19 515 ASP A C 1
ATOM 3970 O O . ASP A 1 515 ? 16.168 -2.529 -30.943 1.00 96.19 515 ASP A O 1
ATOM 3974 N N . GLY A 1 516 ? 14.945 -2.285 -32.810 1.00 96.50 516 GLY A N 1
ATOM 3975 C CA . GLY A 1 516 ? 14.808 -0.830 -32.718 1.00 96.50 516 GLY A CA 1
ATOM 3976 C C . GLY A 1 516 ? 13.971 -0.385 -31.517 1.00 96.50 516 GLY A C 1
ATOM 3977 O O . GLY A 1 516 ? 14.318 0.596 -30.855 1.00 96.50 516 GLY A O 1
ATOM 3978 N N . SER A 1 517 ? 12.943 -1.168 -31.172 1.00 95.38 517 SER A N 1
ATOM 3979 C CA . SER A 1 517 ? 12.083 -0.966 -29.998 1.00 95.38 517 SER A CA 1
ATOM 3980 C C . SER A 1 517 ? 12.720 -1.363 -28.661 1.00 95.38 517 SER A C 1
ATOM 3982 O O . SER A 1 517 ? 12.131 -1.096 -27.616 1.00 95.38 517 SER A O 1
ATOM 3984 N N . THR A 1 518 ? 13.921 -1.953 -28.642 1.00 95.88 518 THR A N 1
ATOM 3985 C CA . THR A 1 518 ? 14.599 -2.283 -27.378 1.00 95.88 518 THR A CA 1
ATOM 3986 C C . THR A 1 518 ? 14.933 -1.011 -26.599 1.00 95.88 518 THR A C 1
ATOM 3988 O O . THR A 1 518 ? 15.657 -0.143 -27.093 1.00 95.88 518 THR A O 1
ATOM 3991 N N . ILE A 1 519 ? 14.443 -0.924 -25.362 1.00 96.62 519 ILE A N 1
ATOM 3992 C CA . ILE A 1 519 ? 14.737 0.170 -24.434 1.00 96.62 519 ILE A CA 1
ATOM 3993 C C . ILE A 1 519 ? 16.042 -0.134 -23.692 1.00 96.62 519 ILE A C 1
ATOM 3995 O O . ILE A 1 519 ? 16.271 -1.252 -23.223 1.00 96.62 519 ILE A O 1
ATOM 3999 N N . VAL A 1 520 ? 16.917 0.865 -23.583 1.00 96.44 520 VAL A N 1
ATOM 4000 C CA . VAL A 1 520 ? 18.208 0.756 -22.894 1.00 96.44 520 VAL A CA 1
ATOM 4001 C C . VAL A 1 520 ? 18.339 1.814 -21.807 1.00 96.44 520 VAL A C 1
ATOM 4003 O O . VAL A 1 520 ? 17.890 2.951 -21.969 1.00 96.44 520 VAL A O 1
ATOM 4006 N N . TYR A 1 521 ? 18.974 1.446 -20.693 1.00 95.75 521 TYR A N 1
ATOM 4007 C CA . TYR A 1 521 ? 19.257 2.383 -19.609 1.00 95.75 521 TYR A CA 1
ATOM 4008 C C . TYR A 1 521 ? 20.629 3.033 -19.818 1.00 95.75 521 TYR A C 1
ATOM 4010 O O . TYR A 1 521 ? 21.659 2.363 -19.917 1.00 95.75 521 TYR A O 1
ATOM 4018 N N . VAL A 1 522 ? 20.631 4.360 -19.895 1.00 95.25 522 VAL A N 1
ATOM 4019 C CA . VAL A 1 522 ? 21.803 5.208 -20.167 1.00 95.25 522 VAL A CA 1
ATOM 4020 C C . VAL A 1 522 ? 22.161 6.126 -18.995 1.00 95.25 522 VAL A C 1
ATOM 4022 O O . VAL A 1 522 ? 23.219 6.754 -19.017 1.00 95.25 522 VAL A O 1
ATOM 4025 N N . GLY A 1 523 ? 21.309 6.176 -17.965 1.00 92.56 523 GLY A N 1
ATOM 4026 C CA . GLY A 1 523 ? 21.421 7.101 -16.838 1.00 92.56 523 GLY A CA 1
ATOM 4027 C C . GLY A 1 523 ? 20.895 8.502 -17.166 1.00 92.56 523 GLY A C 1
ATOM 4028 O O . GLY A 1 523 ? 21.008 8.981 -18.297 1.00 92.56 523 GLY A O 1
ATOM 4029 N N . SER A 1 524 ? 20.286 9.156 -16.173 1.00 93.50 524 SER A N 1
ATOM 4030 C CA . SER A 1 524 ? 19.684 10.485 -16.347 1.00 93.50 524 SER A CA 1
ATOM 4031 C C . SER A 1 524 ? 20.714 11.514 -16.827 1.00 93.50 524 SER A C 1
ATOM 4033 O O . SER A 1 524 ? 21.838 11.588 -16.323 1.00 93.50 524 SER A O 1
ATOM 4035 N N . SER A 1 525 ? 20.341 12.301 -17.835 1.00 94.94 525 SER A N 1
ATOM 4036 C CA . SER A 1 525 ? 21.204 13.299 -18.470 1.00 94.94 525 SER A CA 1
ATOM 4037 C C . SER A 1 525 ? 20.385 14.385 -19.172 1.00 94.94 525 SER A C 1
ATOM 4039 O O . SER A 1 525 ? 19.198 14.209 -19.430 1.00 94.94 525 SER A O 1
ATOM 4041 N N . THR A 1 526 ? 21.026 15.490 -19.565 1.00 94.75 526 THR A N 1
ATOM 4042 C CA . THR A 1 526 ? 20.381 16.590 -20.310 1.00 94.75 526 THR A CA 1
ATOM 4043 C C . THR A 1 526 ? 19.725 16.142 -21.623 1.00 94.75 526 THR A C 1
ATOM 4045 O O . THR A 1 526 ? 18.769 16.769 -22.067 1.00 94.75 526 THR A O 1
ATOM 4048 N N . TYR A 1 527 ? 20.231 15.072 -22.246 1.00 94.81 527 TYR A N 1
ATOM 4049 C CA . TYR A 1 527 ? 19.708 14.526 -23.504 1.00 94.81 527 TYR A CA 1
ATOM 4050 C C . TYR A 1 527 ? 18.677 13.404 -23.298 1.00 94.81 527 TYR A C 1
ATOM 4052 O O . TYR A 1 527 ? 17.855 13.175 -24.180 1.00 94.81 527 TYR A O 1
ATOM 4060 N N . VAL A 1 528 ? 18.713 12.714 -22.151 1.00 96.19 528 VAL A N 1
ATOM 4061 C CA . VAL A 1 528 ? 17.779 11.639 -21.772 1.00 96.19 528 VAL A CA 1
ATOM 4062 C C . VAL A 1 528 ? 17.447 11.784 -20.275 1.00 96.19 528 VAL A C 1
ATOM 4064 O O . VAL A 1 528 ? 18.109 11.160 -19.439 1.00 96.19 528 VAL A O 1
ATOM 4067 N N . PRO A 1 529 ? 16.471 12.635 -19.893 1.00 94.19 529 PRO A N 1
ATOM 4068 C CA . PRO A 1 529 ? 16.208 12.953 -18.484 1.00 94.19 529 PRO A CA 1
ATOM 4069 C C . PRO A 1 529 ? 15.686 11.771 -17.657 1.00 94.19 529 PRO A C 1
ATOM 4071 O O . PRO A 1 529 ? 16.055 11.635 -16.493 1.00 94.19 529 PRO A O 1
ATOM 4074 N N . SER A 1 530 ? 14.900 10.881 -18.269 1.00 92.62 530 SER A N 1
ATOM 4075 C CA . SER A 1 530 ? 14.442 9.603 -17.696 1.00 92.62 530 SER A CA 1
ATOM 4076 C C . SER A 1 530 ? 15.581 8.618 -17.408 1.00 92.62 530 SER A C 1
ATOM 4078 O O . SER A 1 530 ? 15.427 7.695 -16.618 1.00 92.62 530 SER A O 1
ATOM 4080 N N . GLY A 1 531 ? 16.719 8.766 -18.092 1.00 95.69 531 GLY A N 1
ATOM 4081 C CA . GLY A 1 531 ? 17.768 7.752 -18.154 1.00 95.69 531 GLY A CA 1
ATOM 4082 C C . GLY A 1 531 ? 17.433 6.517 -18.997 1.00 95.69 531 GLY A C 1
ATOM 4083 O O . GLY A 1 531 ? 18.287 5.639 -19.096 1.00 95.69 531 GLY A O 1
ATOM 4084 N N . PHE A 1 532 ? 16.263 6.460 -19.641 1.00 96.81 532 PHE A N 1
ATOM 4085 C CA . PHE A 1 532 ? 15.836 5.379 -20.537 1.00 96.81 532 PHE A CA 1
ATOM 4086 C C . PHE A 1 532 ? 15.467 5.918 -21.924 1.00 96.81 532 PHE A C 1
ATOM 4088 O O . PHE A 1 532 ? 14.877 6.993 -22.031 1.00 96.81 532 PHE A O 1
ATOM 4095 N N . ILE A 1 533 ? 15.812 5.174 -22.977 1.00 97.56 533 ILE A N 1
ATOM 4096 C CA . ILE A 1 533 ? 15.569 5.545 -24.381 1.00 97.56 533 ILE A CA 1
ATOM 4097 C C . ILE A 1 533 ? 15.593 4.293 -25.279 1.00 97.56 533 ILE A C 1
ATOM 4099 O O . ILE A 1 533 ? 16.310 3.336 -24.972 1.00 97.56 533 ILE A O 1
ATOM 4103 N N . SER A 1 534 ? 14.842 4.276 -26.383 1.00 97.69 534 SER A N 1
ATOM 4104 C CA . SER A 1 534 ? 14.887 3.177 -27.365 1.00 97.69 534 SER A CA 1
ATOM 4105 C C . SER A 1 534 ? 16.090 3.255 -28.319 1.00 97.69 534 SER A C 1
ATOM 4107 O O . SER A 1 534 ? 16.687 4.314 -28.541 1.00 97.69 534 SER A O 1
ATOM 4109 N N . ILE A 1 535 ? 16.456 2.125 -28.934 1.00 98.38 535 ILE A N 1
ATOM 4110 C CA . ILE A 1 535 ? 17.536 2.068 -29.933 1.00 98.38 535 ILE A CA 1
ATOM 4111 C C . ILE A 1 535 ? 17.205 2.906 -31.182 1.00 98.38 535 ILE A C 1
ATOM 4113 O O . ILE A 1 535 ? 18.096 3.581 -31.709 1.00 98.38 535 ILE A O 1
ATOM 4117 N N . ASP A 1 536 ? 15.949 2.923 -31.641 1.00 98.38 536 ASP A N 1
ATOM 4118 C CA . ASP A 1 536 ? 15.528 3.776 -32.761 1.00 98.38 536 ASP A CA 1
ATOM 4119 C C . ASP A 1 536 ? 15.590 5.276 -32.414 1.00 98.38 536 ASP A C 1
ATOM 4121 O O . ASP A 1 536 ? 16.046 6.062 -33.247 1.00 98.38 536 ASP A O 1
ATOM 4125 N N . GLU A 1 537 ? 15.248 5.694 -31.190 1.00 98.31 537 GLU A N 1
ATOM 4126 C CA . GLU A 1 537 ? 15.420 7.090 -30.751 1.00 98.31 537 GLU A CA 1
ATOM 4127 C C . GLU A 1 537 ? 16.897 7.491 -30.636 1.00 98.31 537 GLU A C 1
ATOM 4129 O O . GLU A 1 537 ? 17.264 8.586 -31.069 1.00 98.31 537 GLU A O 1
ATOM 4134 N N . ILE A 1 538 ? 17.777 6.612 -30.133 1.00 98.56 538 ILE A N 1
ATOM 4135 C CA . ILE A 1 538 ? 19.233 6.851 -30.153 1.00 98.56 538 ILE A CA 1
ATOM 4136 C C . ILE A 1 538 ? 19.708 7.071 -31.599 1.00 98.56 538 ILE A C 1
ATOM 4138 O O . ILE A 1 538 ? 20.480 7.997 -31.858 1.00 98.56 538 ILE A O 1
ATOM 4142 N N . MET A 1 539 ? 19.246 6.258 -32.556 1.00 98.62 539 MET A N 1
ATOM 4143 C CA . MET A 1 539 ? 19.593 6.427 -33.973 1.00 98.62 539 MET A CA 1
ATOM 4144 C C . MET A 1 539 ? 19.002 7.705 -34.585 1.00 98.62 539 MET A C 1
ATOM 4146 O O . MET A 1 539 ? 19.690 8.376 -35.357 1.00 98.62 539 MET A O 1
ATOM 4150 N N . ALA A 1 540 ? 17.764 8.067 -34.245 1.00 98.44 540 ALA A N 1
ATOM 4151 C CA . ALA A 1 540 ? 17.114 9.285 -34.724 1.00 98.44 540 ALA A CA 1
ATOM 4152 C C . ALA A 1 540 ? 17.828 10.542 -34.205 1.00 98.44 540 ALA A C 1
ATOM 4154 O O . ALA A 1 540 ? 18.207 11.408 -34.996 1.00 98.44 540 ALA A O 1
ATOM 4155 N N . ASN A 1 541 ? 18.108 10.607 -32.903 1.00 97.88 541 ASN A N 1
ATOM 4156 C CA . ASN A 1 541 ? 18.794 11.737 -32.279 1.00 97.88 541 ASN A CA 1
ATOM 4157 C C . ASN A 1 541 ? 20.252 11.856 -32.749 1.00 97.88 541 ASN A C 1
ATOM 4159 O O . ASN A 1 541 ? 20.719 12.961 -33.029 1.00 97.88 541 ASN A O 1
ATOM 4163 N N . ALA A 1 542 ? 20.947 10.733 -32.955 1.00 98.06 542 ALA A N 1
ATOM 4164 C CA . ALA A 1 542 ? 22.249 10.709 -33.621 1.00 98.06 542 ALA A CA 1
ATOM 4165 C C . ALA A 1 542 ? 22.194 11.270 -35.053 1.00 98.06 542 ALA A C 1
ATOM 4167 O O . ALA A 1 542 ? 23.070 12.038 -35.455 1.00 98.06 542 ALA A O 1
ATOM 4168 N N . ASN A 1 543 ? 21.165 10.907 -35.825 1.00 97.81 543 ASN A N 1
ATOM 4169 C CA . ASN A 1 543 ? 20.964 11.394 -37.189 1.00 97.81 543 ASN A CA 1
ATOM 4170 C C . ASN A 1 543 ? 20.637 12.899 -37.235 1.00 97.81 543 ASN A C 1
ATOM 4172 O O . ASN A 1 543 ? 21.078 13.593 -38.152 1.00 97.81 543 ASN A O 1
ATOM 4176 N N . THR A 1 544 ? 19.923 13.426 -36.239 1.00 96.62 544 THR A N 1
ATOM 4177 C CA . THR A 1 544 ? 19.694 14.872 -36.069 1.00 96.62 544 THR A CA 1
ATOM 4178 C C . THR A 1 544 ? 20.991 15.593 -35.696 1.00 96.62 544 THR A C 1
ATOM 4180 O O . THR A 1 544 ? 21.406 16.508 -36.407 1.00 96.62 544 THR A O 1
ATOM 4183 N N . ALA A 1 545 ? 21.708 15.118 -34.672 1.00 95.69 545 ALA A N 1
ATOM 4184 C CA . ALA A 1 545 ? 22.964 15.714 -34.208 1.00 95.69 545 ALA A CA 1
ATOM 4185 C C . ALA A 1 545 ? 24.065 15.739 -35.288 1.00 95.69 545 ALA A C 1
ATOM 4187 O O . ALA A 1 545 ? 24.935 16.612 -35.268 1.00 95.69 545 ALA A O 1
ATOM 4188 N N . LEU A 1 546 ? 24.026 14.829 -36.270 1.00 94.50 546 LEU A N 1
ATOM 4189 C CA . LEU A 1 546 ? 24.895 14.881 -37.450 1.00 94.50 546 LEU A CA 1
ATOM 4190 C C . LEU A 1 546 ? 24.658 16.109 -38.337 1.00 94.50 546 LEU A C 1
ATOM 4192 O O . LEU A 1 546 ? 25.624 16.605 -38.921 1.00 94.50 546 LEU A O 1
ATOM 4196 N N . GLY A 1 547 ? 23.426 16.613 -38.435 1.00 86.31 547 GLY A N 1
ATOM 4197 C CA . GLY A 1 547 ? 23.097 17.835 -39.177 1.00 86.31 547 GLY A CA 1
ATOM 4198 C C . GLY A 1 547 ? 23.566 19.117 -38.479 1.00 86.31 547 GLY A C 1
ATOM 4199 O O . GLY A 1 547 ? 23.834 20.119 -39.141 1.00 86.31 547 GLY A O 1
ATOM 4200 N N . GLU A 1 548 ? 23.720 19.068 -37.158 1.00 85.00 548 GLU A N 1
ATOM 4201 C CA . GLU A 1 548 ? 23.968 20.224 -36.297 1.00 85.00 548 GLU A CA 1
ATOM 4202 C C . GLU A 1 548 ? 25.461 20.539 -36.076 1.00 85.00 548 GLU A C 1
ATOM 4204 O O . GLU A 1 548 ? 26.370 19.849 -36.550 1.00 85.00 548 GLU A O 1
ATOM 4209 N N . ALA A 1 549 ? 25.713 21.633 -35.350 1.00 82.06 549 ALA A N 1
ATOM 4210 C CA . ALA A 1 549 ? 27.046 22.109 -34.983 1.00 82.06 549 ALA A CA 1
ATOM 4211 C C . ALA A 1 549 ? 27.421 21.844 -33.507 1.00 82.06 549 ALA A C 1
ATOM 4213 O O . ALA A 1 549 ? 28.500 22.263 -33.086 1.00 82.06 549 ALA A O 1
ATOM 4214 N N . ASP A 1 550 ? 26.577 21.156 -32.724 1.00 89.50 550 ASP A N 1
ATOM 4215 C CA . ASP A 1 550 ? 26.920 20.783 -31.346 1.00 89.50 550 ASP A CA 1
ATOM 4216 C C . ASP A 1 550 ? 27.800 19.525 -31.298 1.00 89.50 550 ASP A C 1
ATOM 4218 O O . ASP A 1 550 ? 27.349 18.396 -31.507 1.00 89.50 550 ASP A O 1
ATOM 4222 N N . ARG A 1 551 ? 29.075 19.723 -30.955 1.00 90.81 551 ARG A N 1
ATOM 4223 C CA . ARG A 1 551 ? 30.014 18.626 -30.715 1.00 90.81 551 ARG A CA 1
ATOM 4224 C C . ARG A 1 551 ? 29.641 17.794 -29.478 1.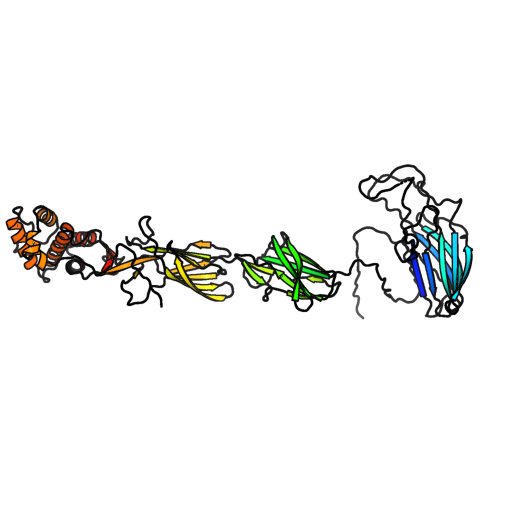00 90.81 551 ARG A C 1
ATOM 4226 O O . ARG A 1 551 ? 29.952 16.605 -29.461 1.00 90.81 551 ARG A O 1
ATOM 4233 N N . VAL A 1 552 ? 29.026 18.380 -28.450 1.00 92.56 552 VAL A N 1
ATOM 4234 C CA . VAL A 1 552 ? 28.725 17.688 -27.185 1.00 92.56 552 VAL A CA 1
ATOM 4235 C C . VAL A 1 552 ? 27.623 16.653 -27.402 1.00 92.56 552 VAL A C 1
ATOM 4237 O O . VAL A 1 552 ? 27.835 15.483 -27.079 1.00 92.56 552 VAL A O 1
ATOM 4240 N N . ALA A 1 553 ? 26.522 17.027 -28.062 1.00 93.31 553 ALA A N 1
ATOM 4241 C CA . ALA A 1 553 ? 25.496 16.082 -28.502 1.00 93.31 553 ALA A CA 1
ATOM 4242 C C . ALA A 1 553 ? 26.088 15.000 -29.415 1.00 93.31 553 ALA A C 1
ATOM 4244 O O . ALA A 1 553 ? 25.833 13.813 -29.216 1.00 93.31 553 ALA A O 1
ATOM 4245 N N . GLN A 1 554 ? 26.930 15.381 -30.383 1.00 94.31 554 GLN A N 1
ATOM 4246 C CA . GLN A 1 554 ? 27.566 14.417 -31.286 1.00 94.31 554 GLN A CA 1
ATOM 4247 C C . GLN A 1 554 ? 28.425 13.388 -30.537 1.00 94.31 554 GLN A C 1
ATOM 4249 O O . GLN A 1 554 ? 28.367 12.201 -30.854 1.00 94.31 554 GLN A O 1
ATOM 4254 N N . GLU A 1 555 ? 29.197 13.817 -29.537 1.00 94.88 555 GLU A N 1
ATOM 4255 C CA . GLU A 1 555 ? 30.045 12.946 -28.717 1.00 94.88 555 GLU A CA 1
ATOM 4256 C C . GLU A 1 555 ? 29.206 12.058 -27.772 1.00 94.88 555 GLU A C 1
ATOM 4258 O O . GLU A 1 555 ? 29.501 10.868 -27.636 1.00 94.88 555 GLU A O 1
ATOM 4263 N N . TYR A 1 556 ? 28.105 12.578 -27.213 1.00 96.56 556 TYR A N 1
ATOM 4264 C CA . TYR A 1 556 ? 27.132 11.815 -26.417 1.00 96.56 556 TYR A CA 1
ATOM 4265 C C . TYR A 1 556 ? 26.470 10.692 -27.234 1.00 96.56 556 TYR A C 1
ATOM 4267 O O . TYR A 1 556 ? 26.640 9.512 -26.913 1.00 96.56 556 TYR A O 1
ATOM 4275 N N . TRP A 1 557 ? 25.801 11.021 -28.346 1.00 97.62 557 TRP A N 1
ATOM 4276 C CA . TRP A 1 557 ? 25.124 10.028 -29.193 1.00 97.62 557 TRP A CA 1
ATOM 4277 C C . TRP A 1 557 ? 26.108 9.019 -29.803 1.00 97.62 557 TRP A C 1
ATOM 4279 O O . TRP A 1 557 ? 25.813 7.823 -29.867 1.00 97.62 557 TRP A O 1
ATOM 4289 N N . LYS A 1 558 ? 27.324 9.458 -30.166 1.00 96.56 558 LYS A N 1
ATOM 4290 C CA . LYS A 1 558 ? 28.406 8.572 -30.635 1.00 96.56 558 LYS A CA 1
ATOM 4291 C C . LYS A 1 558 ? 28.781 7.547 -29.572 1.00 96.56 558 LYS A C 1
ATOM 4293 O O . LYS A 1 558 ? 29.061 6.401 -29.918 1.00 96.56 558 LYS A O 1
ATOM 4298 N N . ASN A 1 559 ? 28.812 7.934 -28.298 1.00 97.12 559 ASN A N 1
ATOM 4299 C CA . ASN A 1 559 ? 29.149 7.034 -27.198 1.00 97.12 559 ASN A CA 1
ATOM 4300 C C . ASN A 1 559 ? 28.018 6.046 -26.875 1.00 97.12 559 ASN A C 1
ATOM 4302 O O . ASN A 1 559 ? 28.328 4.893 -26.585 1.00 97.12 559 ASN A O 1
ATOM 4306 N N . LEU A 1 560 ? 26.743 6.429 -27.019 1.00 98.19 560 LEU A N 1
ATOM 4307 C CA . LEU A 1 560 ? 25.621 5.488 -26.886 1.00 98.19 560 LEU A CA 1
ATOM 4308 C C . LEU A 1 560 ? 25.598 4.443 -28.012 1.00 98.19 560 LEU A C 1
ATOM 4310 O O . LEU A 1 560 ? 25.557 3.247 -27.728 1.00 98.19 560 LEU A O 1
ATOM 4314 N N . LEU A 1 561 ? 25.723 4.861 -29.277 1.00 98.50 561 LEU A N 1
ATOM 4315 C CA . LEU A 1 561 ? 25.797 3.941 -30.424 1.00 98.50 561 LEU A CA 1
ATOM 4316 C C . LEU A 1 561 ? 27.009 2.995 -30.325 1.00 98.50 561 LEU A C 1
ATOM 4318 O O . LEU A 1 561 ? 26.896 1.795 -30.565 1.00 98.50 561 LEU A O 1
ATOM 4322 N N . ASP A 1 562 ? 28.165 3.510 -29.903 1.00 97.69 562 ASP A N 1
ATOM 4323 C CA . ASP A 1 562 ? 29.360 2.706 -29.615 1.00 97.69 562 ASP A CA 1
ATOM 4324 C C . ASP A 1 562 ? 29.164 1.781 -28.398 1.00 97.69 562 ASP A C 1
ATOM 4326 O O . ASP A 1 562 ? 29.773 0.711 -28.321 1.00 97.69 562 ASP A O 1
ATOM 4330 N N . GLY A 1 563 ? 28.293 2.148 -27.459 1.00 97.69 563 GLY A N 1
ATOM 4331 C CA . GLY A 1 563 ? 27.808 1.282 -26.390 1.00 97.69 563 GLY A CA 1
ATOM 4332 C C . GLY A 1 563 ? 27.014 0.095 -26.940 1.00 97.69 563 GLY A C 1
ATOM 4333 O O . GLY A 1 563 ? 27.406 -1.050 -26.709 1.00 97.69 563 GLY A O 1
ATOM 4334 N N . LEU A 1 564 ? 25.968 0.363 -27.731 1.00 98.25 564 LEU A N 1
ATOM 4335 C CA . LEU A 1 564 ? 25.119 -0.640 -28.393 1.00 98.25 564 LEU A CA 1
ATOM 4336 C C . LEU A 1 564 ? 25.928 -1.596 -29.281 1.00 98.25 564 LEU A C 1
ATOM 4338 O O . LEU A 1 564 ? 25.894 -2.810 -29.099 1.00 98.25 564 LEU A O 1
ATOM 4342 N N . ASN A 1 565 ? 26.727 -1.053 -30.204 1.00 97.94 565 ASN A N 1
ATOM 4343 C CA . ASN A 1 565 ? 27.492 -1.827 -31.190 1.00 97.94 565 ASN A CA 1
ATOM 4344 C C . ASN A 1 565 ? 28.567 -2.737 -30.566 1.00 97.94 565 ASN A C 1
ATOM 4346 O O . ASN A 1 565 ? 29.080 -3.625 -31.247 1.00 97.94 565 ASN A O 1
ATOM 4350 N N . ASN A 1 566 ? 28.915 -2.517 -29.293 1.00 96.94 566 ASN A N 1
ATOM 4351 C CA . ASN A 1 566 ? 29.864 -3.323 -28.523 1.00 96.94 566 ASN A CA 1
ATOM 4352 C C . ASN A 1 566 ? 29.212 -4.024 -27.311 1.00 96.94 566 ASN A C 1
ATOM 4354 O O . ASN A 1 566 ? 29.944 -4.569 -26.489 1.00 96.94 566 ASN A O 1
ATOM 4358 N N . ASN A 1 567 ? 27.877 -4.034 -27.195 1.00 95.94 567 ASN A N 1
ATOM 4359 C CA . ASN A 1 567 ? 27.132 -4.714 -26.123 1.00 95.94 567 ASN A CA 1
ATOM 4360 C C . ASN A 1 567 ? 27.501 -4.233 -24.698 1.00 95.94 567 ASN A C 1
ATOM 4362 O O . ASN A 1 567 ? 27.652 -5.030 -23.776 1.00 95.94 567 ASN A O 1
ATOM 4366 N N . ARG A 1 568 ? 27.696 -2.915 -24.530 1.00 95.19 568 ARG A N 1
ATOM 4367 C CA . ARG A 1 568 ? 28.115 -2.273 -23.263 1.00 95.19 568 ARG A CA 1
ATOM 4368 C C . ARG A 1 568 ? 27.013 -1.501 -22.531 1.00 95.19 568 ARG A C 1
ATOM 4370 O O . ARG A 1 568 ? 27.257 -1.061 -21.413 1.00 95.19 568 ARG A O 1
ATOM 4377 N N . LEU A 1 569 ? 25.847 -1.298 -23.147 1.00 95.00 569 LEU A N 1
ATOM 4378 C CA . LEU A 1 569 ? 24.691 -0.709 -22.462 1.00 95.00 569 LEU A CA 1
ATOM 4379 C C . LEU A 1 569 ? 23.826 -1.819 -21.843 1.00 95.00 569 LEU A C 1
ATOM 4381 O O . LEU A 1 569 ? 23.679 -2.872 -22.470 1.00 95.00 569 LEU A O 1
ATOM 4385 N N . PRO A 1 570 ? 23.250 -1.607 -20.649 1.00 94.19 570 PRO A N 1
ATOM 4386 C CA . PRO A 1 570 ? 22.221 -2.484 -20.109 1.00 94.19 570 PRO A CA 1
ATOM 4387 C C . PRO A 1 570 ? 20.896 -2.293 -20.862 1.00 94.19 570 PRO A C 1
ATOM 4389 O O . PRO A 1 570 ? 20.489 -1.166 -21.155 1.00 94.19 570 PRO A O 1
ATOM 4392 N N . PHE A 1 571 ? 20.229 -3.398 -21.181 1.00 94.44 571 PHE A N 1
ATOM 4393 C CA . PHE A 1 571 ? 18.931 -3.410 -21.861 1.00 94.44 571 PHE A CA 1
ATOM 4394 C C . PHE A 1 571 ? 17.829 -3.691 -20.832 1.00 94.44 571 PHE A C 1
ATOM 4396 O O . PHE A 1 571 ? 18.047 -4.461 -19.892 1.00 94.44 571 PHE A O 1
ATOM 4403 N N . VAL A 1 572 ? 16.651 -3.095 -21.015 1.00 94.31 572 VAL A N 1
ATOM 4404 C CA . VAL A 1 572 ? 15.442 -3.468 -20.267 1.00 94.31 572 VAL A CA 1
ATOM 4405 C C . VAL A 1 572 ? 15.054 -4.899 -20.651 1.00 94.31 572 VAL A C 1
ATOM 4407 O O . VAL A 1 572 ? 15.044 -5.253 -21.831 1.00 94.31 572 VAL A O 1
ATOM 4410 N N . CYS A 1 573 ? 14.777 -5.744 -19.660 1.00 91.19 573 CYS A N 1
ATOM 4411 C CA . CYS A 1 573 ? 14.286 -7.099 -19.898 1.00 91.19 573 CYS A CA 1
ATOM 4412 C C . CYS A 1 573 ? 12.821 -7.051 -20.384 1.00 91.19 573 CYS A C 1
ATOM 4414 O O . CYS A 1 573 ? 12.043 -6.281 -19.818 1.00 91.19 573 CYS A O 1
ATOM 4416 N N . PRO A 1 574 ? 12.398 -7.859 -21.377 1.00 85.94 574 PRO A N 1
ATOM 4417 C CA . PRO A 1 574 ? 10.998 -7.891 -21.819 1.00 85.94 574 PRO A CA 1
ATOM 4418 C C . PRO A 1 574 ? 10.033 -8.505 -20.788 1.00 85.94 574 PRO A C 1
ATOM 4420 O O . PRO A 1 574 ? 8.827 -8.324 -20.907 1.00 85.94 574 PRO A O 1
ATOM 4423 N N . GLU A 1 575 ? 10.549 -9.226 -19.789 1.00 89.44 575 GLU A N 1
ATOM 4424 C CA . GLU A 1 575 ? 9.778 -9.872 -18.720 1.00 89.44 575 GLU A CA 1
ATOM 4425 C C . GLU A 1 575 ? 10.407 -9.571 -17.344 1.00 89.44 575 GLU A C 1
ATOM 4427 O O . GLU A 1 575 ? 11.616 -9.312 -17.278 1.00 89.44 575 GLU A O 1
ATOM 4432 N N . PRO A 1 576 ? 9.641 -9.635 -16.235 1.00 90.69 576 PRO A N 1
ATOM 4433 C CA . PRO A 1 576 ? 10.174 -9.402 -14.898 1.00 90.69 576 PRO A CA 1
ATOM 4434 C C . PRO A 1 576 ? 11.177 -10.483 -14.495 1.00 90.69 576 PRO A C 1
ATOM 4436 O O . PRO A 1 576 ? 11.002 -11.671 -14.768 1.00 90.69 576 PRO A O 1
ATOM 4439 N N . CYS A 1 577 ? 12.233 -10.072 -13.802 1.00 88.19 577 CYS A N 1
ATOM 4440 C CA . CYS A 1 577 ? 13.375 -10.937 -13.557 1.00 88.19 577 CYS A CA 1
ATOM 4441 C C . CYS A 1 577 ? 13.273 -11.681 -12.221 1.00 88.19 577 CYS A C 1
ATOM 4443 O O . CYS A 1 577 ? 13.406 -11.083 -11.152 1.00 88.19 577 CYS A O 1
ATOM 4445 N N . TYR A 1 578 ? 13.100 -13.001 -12.298 1.00 85.88 578 TYR A N 1
ATOM 4446 C CA . TYR A 1 578 ? 12.918 -13.895 -11.152 1.00 85.88 578 TYR A CA 1
ATOM 4447 C C . TYR A 1 578 ? 14.105 -14.864 -10.953 1.00 85.88 578 TYR A C 1
ATOM 4449 O O . TYR A 1 578 ? 14.799 -15.188 -11.921 1.00 85.88 578 TYR A O 1
ATOM 4457 N N . PRO A 1 579 ? 14.316 -15.397 -9.731 1.00 86.69 579 PRO A N 1
ATOM 4458 C CA . PRO A 1 579 ? 13.577 -15.101 -8.502 1.00 86.69 579 PRO A CA 1
ATOM 4459 C C . PRO A 1 579 ? 14.019 -13.782 -7.854 1.00 86.69 579 PRO A C 1
ATOM 4461 O O . PRO A 1 579 ? 15.200 -13.447 -7.848 1.00 86.69 579 PRO A O 1
ATOM 4464 N N . ILE A 1 580 ? 13.065 -13.080 -7.246 1.00 87.56 580 ILE A N 1
ATOM 4465 C CA . ILE A 1 580 ? 13.333 -12.004 -6.287 1.00 87.56 580 ILE A CA 1
ATOM 4466 C C . ILE A 1 580 ? 13.570 -12.676 -4.929 1.00 87.56 580 ILE A C 1
ATOM 4468 O O . ILE A 1 580 ? 12.771 -13.523 -4.524 1.00 87.56 580 ILE A O 1
ATOM 4472 N N . VAL A 1 581 ? 14.670 -12.356 -4.242 1.00 84.12 581 VAL A N 1
ATOM 4473 C CA . VAL A 1 581 ? 15.040 -13.011 -2.977 1.00 84.12 581 VAL A CA 1
ATOM 4474 C C . VAL A 1 581 ? 15.401 -11.971 -1.920 1.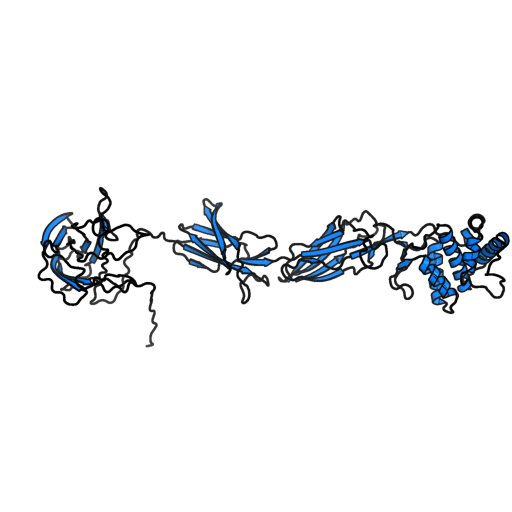00 84.12 581 VAL A C 1
ATOM 4476 O O . VAL A 1 581 ? 16.191 -11.061 -2.163 1.00 84.12 581 VAL A O 1
ATOM 4479 N N . TYR A 1 582 ? 14.880 -12.141 -0.709 1.00 86.38 582 TYR A N 1
ATOM 4480 C CA . TYR A 1 582 ? 15.281 -11.365 0.465 1.00 86.38 582 TYR A CA 1
ATOM 4481 C C . TYR A 1 582 ? 15.924 -12.302 1.505 1.00 86.38 582 TYR A C 1
ATOM 4483 O O . TYR A 1 582 ? 15.541 -13.474 1.556 1.00 86.38 582 TYR A O 1
ATOM 4491 N N . PRO A 1 583 ? 16.930 -11.826 2.263 1.00 74.19 583 PRO A N 1
ATOM 4492 C CA . PRO A 1 583 ? 17.612 -12.599 3.302 1.00 74.19 583 PRO A CA 1
ATOM 4493 C C . PRO A 1 583 ? 16.800 -12.698 4.603 1.00 74.19 583 PRO A C 1
ATOM 4495 O O . PRO A 1 583 ? 15.952 -11.804 4.840 1.00 74.19 583 PRO A O 1
#

Mean predicted aligned error: 17.91 Å

Sequence (583 aa):
MRTKLMYKVIVIVAILTIVSMTVNVAKAYASGVQFTLEGLTKGPPPGGYTTGLVRGYSECEWIPFNLTIDNGGSTISLSVVMDLDYRINIGSKTSTIGIDAFGIDGTEGNRWKVRVINVTNGGTYDLGPYTPSVVRFPSKDVLRFSFELTVPANTKVWVLWENHLASTGGTNLFDSTEIDMGASYWPGARLHVQASLTGDVEGQRTVPIMRPGIPLQATISGVKFHDVDADGVQDPGEEGLADWTIQLFRKVDNDWNLVDTDITGDEGYYIFTVTETGTYKVVEVFQDGWMQTAPALGYYELDVELGDTWTGLDFGNIMLGSISGYKFYDANVNGKWDGNEVAVVGWKVHLTGINILGGTVDLYAFTDASGKFTFERLLPGNYTVTEVFPPAPQNPTWIATTSTSFSHELEEGEDYVGPDFGNVCLVHGAGGRTLGFWSNKNGQALITSGDVEALNGLNLYKPSEWTYPPFSGDLAKAKAQIKNYLLSATAKDMRWMLSAQLIATKLNVLHGFLDGSTIVYVGSSTYVPSGFISIDEIMANANTALGEADRVAQEYWKNLLDGLNNNRLPFVCPEPCYPIVYP

pLDDT: mean 74.68, std 26.41, range [19.48, 98.81]